Protein AF-A0A7M3ME64-F1 (afdb_monomer_lite)

Sequence (737 aa):
MGRFMVVPVDEPVSRAQQIAAIWTLPWLSWAAPLAVSCSILLATIGGALLSLQPRVRTDIWCRAIAAGMFALSLGLVYGVLVPPFHAPDEPDHFLSFARLAEMPELESDARILARKGHFERIHFHQWERFLPRHMEQPYPDAWTEVDESGIIQVADSAMETRSTLTTGIWKACAFLFKGAGAAKTLLGLRLVNTAFWALACIIGVLLIEKAAPKNRVFPAFLFLVPSLPFFAMHLSNFAQYTHVLTMLSCFTLGLYLRGKRLQCGGLLLGLFSAAVVLAASSGIVMLGCIGCIALGRLVVVMGNGAARFREAATFWLGMVLGWAPILLFIDGPQFERLEASLRTVLAVADPSAANVFNAPFIITVFLASGLIGVTAEMLLSRTGDALRALVRRLITWVNWIAALAVGVLLVYAPYTQYVNVPSEMRQVGVEKYINIAIYNLFSSLTFREPDLMLSTTFWSGFGWHDVFFDPLVVQIMAGIAGCGLFLALMSAGADYRRSARLLAALFGALVSGILMVFVVASGAGGGQPNVHGRYLLGTYLVVLSLAFAGFAPAVWRFAKAENQREALDLDWRGQRTGVELLMTWGAITAGGMTMYMAGWPWIFPTLPVPLAWLYFLFAIVTPFFCVAMIRSSLQGITLNAREYLKRSPRPGYYLAIGLVVFSTLAFTELTVNLPKAVIYNFDFYTLLPTIMALLFMLWYYKPTLKKAASWVTTTTYIAGSAVHLGSLAFLLKRYFG

Organism: NCBI:txid54767

pLDDT: mean 76.34, std 21.23, range [30.89, 98.38]

Structure (mmCIF, N/CA/C/O backbone):
data_AF-A0A7M3ME64-F1
#
_entry.id   AF-A0A7M3ME64-F1
#
loop_
_atom_site.group_PDB
_atom_site.id
_atom_site.type_symbol
_atom_site.label_atom_id
_atom_site.label_alt_id
_atom_site.label_comp_id
_atom_site.label_asym_id
_atom_site.label_entity_id
_atom_site.label_seq_id
_atom_site.pdbx_PDB_ins_code
_atom_site.Cartn_x
_atom_site.Cartn_y
_atom_site.Cartn_z
_atom_site.occupancy
_atom_site.B_iso_or_equiv
_atom_site.auth_seq_id
_atom_site.auth_comp_id
_atom_site.auth_asym_id
_atom_site.auth_atom_id
_atom_site.pdbx_PDB_model_num
ATOM 1 N N . MET A 1 1 ? -1.770 -26.751 -26.915 1.00 31.09 1 MET A N 1
ATOM 2 C CA . MET A 1 1 ? -0.624 -27.541 -26.409 1.00 31.09 1 MET A CA 1
ATOM 3 C C . MET A 1 1 ? 0.617 -27.148 -27.200 1.00 31.09 1 MET A C 1
ATOM 5 O O . MET A 1 1 ? 0.786 -27.619 -28.317 1.00 31.09 1 MET A O 1
ATOM 9 N N . GLY A 1 2 ? 1.428 -26.222 -26.683 1.00 35.12 2 GLY A N 1
ATOM 10 C CA . GLY A 1 2 ? 2.693 -25.843 -27.320 1.00 35.12 2 GLY A CA 1
ATOM 11 C C . GLY A 1 2 ? 3.749 -26.917 -27.066 1.00 35.12 2 GLY A C 1
ATOM 12 O O . GLY A 1 2 ? 3.932 -27.338 -25.926 1.00 35.12 2 GLY A O 1
ATOM 13 N N . ARG A 1 3 ? 4.420 -27.396 -28.119 1.00 30.89 3 ARG A N 1
ATOM 14 C CA . ARG A 1 3 ? 5.595 -28.265 -27.978 1.00 30.89 3 ARG A CA 1
ATOM 15 C C . ARG A 1 3 ? 6.703 -27.451 -27.310 1.00 30.89 3 ARG A C 1
ATOM 17 O O . ARG A 1 3 ? 7.183 -26.486 -27.896 1.00 30.89 3 ARG A O 1
ATOM 24 N N . PHE A 1 4 ? 7.113 -27.838 -26.104 1.00 36.25 4 PHE A N 1
ATOM 25 C CA . PHE A 1 4 ? 8.321 -27.305 -25.482 1.00 36.25 4 PHE A CA 1
ATOM 26 C C . PHE A 1 4 ? 9.524 -27.768 -26.310 1.00 36.25 4 PHE A C 1
ATOM 28 O O . PHE A 1 4 ? 9.951 -28.917 -26.204 1.00 36.25 4 PHE A O 1
ATOM 35 N N . MET A 1 5 ? 10.058 -26.900 -27.172 1.00 37.25 5 MET A N 1
ATOM 36 C CA . MET A 1 5 ? 11.390 -27.123 -27.726 1.00 37.25 5 MET A CA 1
ATOM 37 C C . MET A 1 5 ? 12.395 -26.927 -26.595 1.00 37.25 5 MET A C 1
ATOM 39 O O . MET A 1 5 ? 12.650 -25.805 -26.163 1.00 37.25 5 MET A O 1
ATOM 43 N N . VAL A 1 6 ? 12.959 -28.029 -26.103 1.00 42.94 6 VAL A N 1
ATOM 44 C CA . VAL A 1 6 ? 14.153 -27.987 -25.258 1.00 42.94 6 VAL A CA 1
ATOM 45 C C . VAL A 1 6 ? 15.320 -27.657 -26.181 1.00 42.94 6 VAL A C 1
ATOM 47 O O . VAL A 1 6 ? 15.917 -28.540 -26.788 1.00 42.94 6 VAL A O 1
ATOM 50 N N . VAL A 1 7 ? 15.590 -26.365 -26.351 1.00 51.03 7 VAL A N 1
ATOM 51 C CA . VAL A 1 7 ? 16.768 -25.900 -27.085 1.00 51.03 7 VAL A CA 1
ATOM 52 C C . VAL A 1 7 ? 18.008 -26.214 -26.227 1.00 51.03 7 VAL A C 1
ATOM 54 O O . VAL A 1 7 ? 17.963 -25.975 -25.014 1.00 51.03 7 VAL A O 1
ATOM 57 N N . PRO A 1 8 ? 19.088 -26.783 -26.797 1.00 49.06 8 PRO A N 1
ATOM 58 C CA . PRO A 1 8 ? 20.350 -26.978 -26.086 1.00 49.06 8 PRO A CA 1
ATOM 59 C C . PRO A 1 8 ? 20.846 -25.651 -25.500 1.00 49.06 8 PRO A C 1
ATOM 61 O O . PRO A 1 8 ? 20.714 -24.606 -26.132 1.00 49.06 8 PRO A O 1
ATOM 64 N N . VAL A 1 9 ? 21.374 -25.684 -24.277 1.00 54.97 9 VAL A N 1
ATOM 65 C CA . VAL A 1 9 ? 21.955 -24.496 -23.641 1.00 54.97 9 VAL A CA 1
ATOM 66 C C . VAL A 1 9 ? 23.392 -24.375 -24.145 1.00 54.97 9 VAL A C 1
ATOM 68 O O . VAL A 1 9 ? 24.252 -25.128 -23.692 1.00 54.97 9 VAL A O 1
ATOM 71 N N . ASP A 1 10 ? 23.630 -23.475 -25.100 1.00 59.34 10 ASP A N 1
ATOM 72 C CA . ASP A 1 10 ? 24.975 -22.982 -25.415 1.00 59.34 10 ASP A CA 1
ATOM 73 C C . ASP A 1 10 ? 25.557 -22.329 -24.152 1.00 59.34 10 ASP A C 1
ATOM 75 O O . ASP A 1 10 ? 24.843 -21.555 -23.522 1.00 59.34 10 ASP A O 1
ATOM 79 N N . GLU A 1 11 ? 26.791 -22.708 -23.790 1.00 59.72 11 GLU A N 1
ATOM 80 C CA . GLU A 1 11 ? 27.619 -22.320 -22.625 1.00 59.72 11 GLU A CA 1
ATOM 81 C C . GLU A 1 11 ? 26.908 -22.000 -21.280 1.00 59.72 11 GLU A C 1
ATOM 83 O O . GLU A 1 11 ? 25.982 -21.196 -21.197 1.00 59.72 11 GLU A O 1
ATOM 88 N N . PRO A 1 12 ? 27.355 -22.569 -20.140 1.00 70.00 12 PRO A N 1
ATOM 89 C CA . PRO A 1 12 ? 26.732 -22.299 -18.845 1.00 70.00 12 PRO A CA 1
ATOM 90 C C . PRO A 1 12 ? 26.978 -20.848 -18.384 1.00 70.00 12 PRO A C 1
ATOM 92 O O . PRO A 1 12 ? 27.935 -20.562 -17.673 1.00 70.00 12 PRO A O 1
ATOM 95 N N . VAL A 1 13 ? 26.082 -19.929 -18.752 1.00 78.06 13 VAL A N 1
ATOM 96 C CA . VAL A 1 13 ? 26.079 -18.538 -18.277 1.00 78.06 13 VAL A CA 1
ATOM 97 C C . VAL A 1 13 ? 25.350 -18.439 -16.943 1.00 78.06 13 VAL A C 1
ATOM 99 O O . VAL A 1 13 ? 24.174 -18.808 -16.847 1.00 78.06 13 VAL A O 1
ATOM 102 N N . SER A 1 14 ? 26.006 -17.881 -15.928 1.00 81.25 14 SER A N 1
ATOM 103 C CA . SER A 1 14 ? 25.420 -17.724 -14.595 1.00 81.25 14 SER A CA 1
ATOM 104 C C . SER A 1 14 ? 24.236 -16.749 -14.597 1.00 81.25 14 SER A C 1
ATOM 106 O O . SER A 1 14 ? 24.154 -15.820 -15.408 1.00 81.25 14 SER A O 1
ATOM 108 N N . ARG A 1 15 ? 23.291 -16.905 -13.664 1.00 79.56 15 ARG A N 1
ATOM 109 C CA . ARG A 1 15 ? 22.156 -15.967 -13.571 1.00 79.56 15 ARG A CA 1
ATOM 110 C C . ARG A 1 15 ? 22.602 -14.553 -13.228 1.00 79.56 15 ARG A C 1
ATOM 112 O O . ARG A 1 15 ? 22.004 -13.600 -13.713 1.00 79.56 15 ARG A O 1
ATOM 119 N N . ALA A 1 16 ? 23.666 -14.397 -12.443 1.00 81.38 16 ALA A N 1
ATOM 120 C CA . ALA A 1 16 ? 24.226 -13.082 -12.155 1.00 81.38 16 ALA A CA 1
ATOM 121 C C . ALA A 1 16 ? 24.757 -12.386 -13.423 1.00 81.38 16 ALA A C 1
ATOM 123 O O . ALA A 1 16 ? 24.571 -11.179 -13.577 1.00 81.38 16 ALA A O 1
ATOM 124 N N . GLN A 1 17 ? 25.342 -13.134 -14.366 1.00 86.50 17 GLN A N 1
ATOM 125 C CA . GLN A 1 17 ? 25.714 -12.607 -15.685 1.00 86.50 17 GLN A CA 1
ATOM 126 C C . GLN A 1 17 ? 24.480 -12.228 -16.515 1.00 86.50 17 GLN A C 1
ATOM 128 O O . GLN A 1 17 ? 24.479 -11.168 -17.136 1.00 86.50 17 GLN A O 1
ATOM 133 N N . GLN A 1 18 ? 23.404 -13.022 -16.470 1.00 86.56 18 GLN A N 1
ATOM 134 C CA . GLN A 1 18 ? 22.140 -12.679 -17.138 1.00 86.56 18 GLN A CA 1
ATOM 135 C C . GLN A 1 18 ? 21.505 -11.408 -16.547 1.00 86.56 18 GLN A C 1
ATOM 137 O O . GLN A 1 18 ? 21.094 -10.532 -17.301 1.00 86.56 18 GLN A O 1
ATOM 142 N N . ILE A 1 19 ? 21.487 -11.254 -15.216 1.00 86.94 19 ILE A N 1
ATOM 143 C CA . ILE A 1 19 ? 21.040 -10.023 -14.535 1.00 86.94 19 ILE A CA 1
ATOM 144 C C . ILE A 1 19 ? 21.887 -8.833 -14.993 1.00 86.94 19 ILE A C 1
ATOM 146 O O . ILE A 1 19 ? 21.344 -7.795 -15.366 1.00 86.94 19 ILE A O 1
ATOM 150 N N . ALA A 1 20 ? 23.213 -8.981 -14.990 1.00 90.31 20 ALA A N 1
ATOM 151 C CA . ALA A 1 20 ? 24.132 -7.933 -15.417 1.00 90.31 20 ALA A CA 1
ATOM 152 C C . ALA A 1 20 ? 23.912 -7.520 -16.877 1.00 90.31 20 ALA A C 1
ATOM 154 O O . ALA A 1 20 ? 23.955 -6.328 -17.178 1.00 90.31 20 ALA A O 1
ATOM 155 N N . ALA A 1 21 ? 23.638 -8.482 -17.760 1.00 91.69 21 ALA A N 1
ATOM 156 C CA . ALA A 1 21 ? 23.342 -8.232 -19.164 1.00 91.69 21 ALA A CA 1
ATOM 157 C C . ALA A 1 21 ? 21.992 -7.532 -19.363 1.00 91.69 21 ALA A C 1
ATOM 159 O O . ALA A 1 21 ? 21.953 -6.511 -20.044 1.00 91.69 21 ALA A O 1
ATOM 160 N N . ILE A 1 22 ? 20.923 -7.999 -18.704 1.00 91.94 22 ILE A N 1
ATOM 161 C CA . ILE A 1 22 ? 19.591 -7.365 -18.740 1.00 91.94 22 ILE A CA 1
ATOM 162 C C . ILE A 1 22 ? 19.668 -5.904 -18.290 1.00 91.94 22 ILE A C 1
ATOM 164 O O . ILE A 1 22 ? 19.068 -5.021 -18.896 1.00 91.94 22 ILE A O 1
ATOM 168 N N . TRP A 1 23 ? 20.424 -5.637 -17.226 1.00 94.50 23 TRP A N 1
ATOM 169 C CA . TRP A 1 23 ? 20.646 -4.281 -16.738 1.00 94.50 23 TRP A CA 1
ATOM 170 C C . TRP A 1 23 ? 21.680 -3.507 -17.549 1.00 94.50 23 TRP A C 1
ATOM 172 O O . TRP A 1 23 ? 21.792 -2.304 -17.363 1.00 94.50 23 TRP A O 1
ATOM 182 N N . THR A 1 24 ? 22.457 -4.144 -18.425 1.00 94.75 24 THR A N 1
ATOM 183 C CA . THR A 1 24 ? 23.609 -3.543 -19.125 1.00 94.75 24 THR A CA 1
ATOM 184 C C . THR A 1 24 ? 24.674 -2.976 -18.171 1.00 94.75 24 THR A C 1
ATOM 186 O O . THR A 1 24 ? 25.404 -2.036 -18.483 1.00 94.75 24 THR A O 1
ATOM 189 N N . LEU A 1 25 ? 24.775 -3.564 -16.977 1.00 95.94 25 LEU A N 1
ATOM 190 C CA . LEU A 1 25 ? 25.681 -3.163 -15.904 1.00 95.94 25 LEU A CA 1
ATOM 191 C C . LEU A 1 25 ? 26.596 -4.344 -15.561 1.00 95.94 25 LEU A C 1
ATOM 193 O O . LEU A 1 25 ? 26.249 -5.139 -14.688 1.00 95.94 25 LEU A O 1
ATOM 197 N N . PRO A 1 26 ? 27.788 -4.459 -16.181 1.00 93.06 26 PRO A N 1
ATOM 198 C CA . PRO A 1 26 ? 28.675 -5.609 -15.984 1.00 93.06 26 PRO A CA 1
ATOM 199 C C . PRO A 1 26 ? 29.023 -5.877 -14.515 1.00 93.06 26 PRO A C 1
ATOM 201 O O . PRO A 1 26 ? 29.160 -7.025 -14.099 1.00 93.06 26 PRO A O 1
ATOM 204 N N . TRP A 1 27 ? 29.104 -4.823 -13.699 1.00 90.25 27 TRP A N 1
ATOM 205 C CA . TRP A 1 27 ? 29.398 -4.922 -12.269 1.00 90.25 27 TRP A CA 1
ATOM 206 C C . TRP A 1 27 ? 28.282 -5.593 -11.446 1.00 90.25 27 TRP A C 1
ATOM 208 O O . TRP A 1 27 ? 28.542 -6.089 -10.352 1.00 90.25 27 TRP A O 1
ATOM 218 N N . LEU A 1 28 ? 27.051 -5.692 -11.963 1.00 88.00 28 LEU A N 1
ATOM 219 C CA . LEU A 1 28 ? 25.990 -6.458 -11.301 1.00 88.00 28 LEU A CA 1
ATOM 220 C C . LEU A 1 28 ? 26.263 -7.965 -11.284 1.00 88.00 28 LEU A C 1
ATOM 222 O O . LEU A 1 28 ? 25.690 -8.655 -10.446 1.00 88.00 28 LEU A O 1
ATOM 226 N N . SER A 1 29 ? 27.176 -8.473 -12.117 1.00 84.94 29 SER A N 1
ATOM 227 C CA . SER A 1 29 ? 27.565 -9.891 -12.097 1.00 84.94 29 SER A CA 1
ATOM 228 C C . SER A 1 29 ? 28.148 -10.321 -10.746 1.00 84.94 29 SER A C 1
ATOM 230 O O . SER A 1 29 ? 27.969 -11.462 -10.332 1.00 84.94 29 SER A O 1
ATOM 232 N N . TRP A 1 30 ? 28.775 -9.395 -10.014 1.00 80.25 30 TRP A N 1
ATOM 233 C CA . TRP A 1 30 ? 29.235 -9.610 -8.641 1.00 80.25 30 TRP A CA 1
ATOM 234 C C . TRP A 1 30 ? 28.373 -8.872 -7.608 1.00 80.25 30 TRP A C 1
ATOM 236 O O . TRP A 1 30 ? 28.198 -9.358 -6.488 1.00 80.25 30 TRP A O 1
ATOM 246 N N . ALA A 1 31 ? 27.785 -7.724 -7.962 1.00 76.94 31 ALA A N 1
ATOM 247 C CA . ALA A 1 31 ? 26.999 -6.942 -7.013 1.00 76.94 31 ALA A CA 1
ATOM 248 C C . ALA A 1 31 ? 25.576 -7.470 -6.787 1.00 76.94 31 ALA A C 1
ATOM 250 O O . ALA A 1 31 ? 25.034 -7.238 -5.711 1.00 76.94 31 ALA A O 1
ATOM 251 N N . ALA A 1 32 ? 24.961 -8.198 -7.726 1.00 75.75 32 ALA A N 1
ATOM 252 C CA . ALA A 1 32 ? 23.648 -8.807 -7.498 1.00 75.75 32 ALA A CA 1
ATOM 253 C C . ALA A 1 32 ? 23.699 -9.914 -6.422 1.00 75.75 32 ALA A C 1
ATOM 255 O O . ALA A 1 32 ? 22.904 -9.846 -5.480 1.00 75.75 32 ALA A O 1
ATOM 256 N N . PRO A 1 33 ? 24.668 -10.857 -6.444 1.00 74.12 33 PRO A N 1
ATOM 257 C CA . PRO A 1 33 ? 24.892 -11.769 -5.319 1.00 74.12 33 PRO A CA 1
ATOM 258 C C . PRO A 1 33 ? 25.176 -11.043 -3.993 1.00 74.12 33 PRO A C 1
ATOM 260 O O . PRO A 1 33 ? 24.667 -11.442 -2.940 1.00 74.12 33 PRO A O 1
ATOM 263 N N . LEU A 1 34 ? 25.944 -9.946 -4.029 1.00 73.75 34 LEU A N 1
ATOM 264 C CA . LEU A 1 34 ? 26.194 -9.112 -2.850 1.00 73.75 34 LEU A CA 1
ATOM 265 C C . LEU A 1 34 ? 24.907 -8.450 -2.337 1.00 73.75 34 LEU A C 1
ATOM 267 O O . LEU A 1 34 ? 24.670 -8.451 -1.136 1.00 73.75 34 LEU A O 1
ATOM 271 N N . ALA A 1 35 ? 24.049 -7.933 -3.217 1.00 75.69 35 ALA A N 1
ATOM 272 C CA . ALA A 1 35 ? 22.774 -7.322 -2.850 1.00 75.69 35 ALA A CA 1
ATOM 273 C C . ALA A 1 35 ? 21.826 -8.336 -2.196 1.00 75.69 35 ALA A C 1
ATOM 275 O O . ALA A 1 35 ? 21.204 -8.021 -1.179 1.00 75.69 35 ALA A O 1
ATOM 276 N N . VAL A 1 36 ? 21.766 -9.569 -2.710 1.00 74.50 36 VAL A N 1
ATOM 277 C CA . VAL A 1 36 ? 21.029 -10.677 -2.077 1.00 74.50 36 VAL A CA 1
ATOM 278 C C . VAL A 1 36 ? 21.608 -10.979 -0.691 1.00 74.50 36 VAL A C 1
ATOM 280 O O . VAL A 1 36 ? 20.864 -11.037 0.287 1.00 74.50 36 VAL A O 1
ATOM 283 N N . SER A 1 37 ? 22.936 -11.061 -0.571 1.00 70.94 37 SER A N 1
ATOM 284 C CA . SER A 1 37 ? 23.627 -11.303 0.706 1.00 70.94 37 SER A CA 1
ATOM 285 C C . SER A 1 37 ? 23.369 -10.192 1.733 1.00 70.94 37 SER A C 1
ATOM 287 O O . SER A 1 37 ? 23.035 -10.469 2.886 1.00 70.94 37 SER A O 1
ATOM 289 N N . CYS A 1 38 ? 23.447 -8.928 1.313 1.00 75.62 38 CYS A N 1
ATOM 290 C CA . CYS A 1 38 ? 23.098 -7.764 2.125 1.00 75.62 38 CYS A CA 1
ATOM 291 C C . CYS A 1 38 ? 21.632 -7.811 2.556 1.00 75.62 38 CYS A C 1
ATOM 293 O O . CYS A 1 38 ? 21.323 -7.525 3.708 1.00 75.62 38 CYS A O 1
ATOM 295 N N . SER A 1 39 ? 20.726 -8.216 1.669 1.00 75.12 39 SER A N 1
ATOM 296 C CA . SER A 1 39 ? 19.301 -8.331 1.985 1.00 75.12 39 SER A CA 1
ATOM 297 C C . SER A 1 39 ? 19.042 -9.390 3.055 1.00 75.12 39 SER A C 1
ATOM 299 O O . SER A 1 39 ? 18.319 -9.125 4.018 1.00 75.12 39 SER A O 1
ATOM 301 N N . ILE A 1 40 ? 19.691 -10.550 2.961 1.00 71.38 40 ILE A N 1
ATOM 302 C CA . ILE A 1 40 ? 19.625 -11.600 3.987 1.00 71.38 40 ILE A CA 1
ATOM 303 C C . ILE A 1 40 ? 20.204 -11.098 5.314 1.00 71.38 40 ILE A C 1
ATOM 305 O O . ILE A 1 40 ? 19.600 -11.302 6.372 1.00 71.38 40 ILE A O 1
ATOM 309 N N . LEU A 1 41 ? 21.346 -10.404 5.277 1.00 71.88 41 LEU A N 1
ATOM 310 C CA . LEU A 1 41 ? 21.962 -9.812 6.465 1.00 71.88 41 LEU A CA 1
ATOM 311 C C . LEU A 1 41 ? 21.020 -8.800 7.131 1.00 71.88 41 LEU A C 1
ATOM 313 O O . LEU A 1 41 ? 20.822 -8.864 8.341 1.00 71.88 41 LEU A O 1
ATOM 317 N N . LEU A 1 42 ? 20.389 -7.915 6.360 1.00 78.06 42 LEU A N 1
ATOM 318 C CA . LEU A 1 42 ? 19.421 -6.936 6.857 1.00 78.06 42 LEU A CA 1
ATOM 319 C C . LEU A 1 42 ? 18.195 -7.615 7.479 1.00 78.06 42 LEU A C 1
ATOM 321 O O . LEU A 1 42 ? 17.812 -7.270 8.597 1.00 78.06 42 LEU A O 1
ATOM 325 N N . ALA A 1 43 ? 17.620 -8.624 6.818 1.00 73.81 43 ALA A N 1
ATOM 326 C CA . ALA A 1 43 ? 16.520 -9.411 7.379 1.00 73.81 43 ALA A CA 1
ATOM 327 C C . ALA A 1 43 ? 16.933 -10.103 8.687 1.00 73.81 43 ALA A C 1
ATOM 329 O O . ALA A 1 43 ? 16.175 -10.109 9.656 1.00 73.81 43 ALA A O 1
ATOM 330 N N . THR A 1 44 ? 18.162 -10.619 8.754 1.00 72.12 44 THR A N 1
ATOM 331 C CA . THR A 1 44 ? 18.719 -11.246 9.959 1.00 72.12 44 THR A CA 1
ATOM 332 C C . THR A 1 44 ? 18.908 -10.223 11.079 1.00 72.12 44 THR A C 1
ATOM 334 O O . THR A 1 44 ? 18.500 -10.478 12.209 1.00 72.12 44 THR A O 1
ATOM 337 N N . ILE A 1 45 ? 19.455 -9.039 10.780 1.00 73.69 45 ILE A N 1
ATOM 338 C CA . ILE A 1 45 ? 19.611 -7.931 11.734 1.00 73.69 45 ILE A CA 1
ATOM 339 C C . ILE A 1 45 ? 18.247 -7.486 12.267 1.00 73.69 45 ILE A C 1
ATOM 341 O O . ILE A 1 45 ? 18.081 -7.395 13.483 1.00 73.69 45 ILE A O 1
ATOM 345 N N . GLY A 1 46 ? 17.249 -7.283 11.402 1.00 75.19 46 GLY A N 1
ATOM 346 C CA . GLY A 1 46 ? 15.869 -7.023 11.828 1.00 75.19 46 GLY A CA 1
ATOM 347 C C . GLY A 1 46 ? 15.323 -8.148 12.716 1.00 75.19 46 GLY A C 1
ATOM 348 O O . GLY A 1 46 ? 14.751 -7.887 13.776 1.00 75.19 46 GLY A O 1
ATOM 349 N N . GLY A 1 47 ? 15.621 -9.390 12.328 1.00 70.06 47 GLY A N 1
ATOM 350 C CA . GLY A 1 47 ? 15.431 -10.644 13.058 1.00 70.06 47 GLY A CA 1
ATOM 351 C C . GLY A 1 47 ? 15.968 -10.660 14.489 1.00 70.06 47 GLY A C 1
ATOM 352 O O . GLY A 1 47 ? 15.353 -11.195 15.410 1.00 70.06 47 GLY A O 1
ATOM 353 N N . ALA A 1 48 ? 17.134 -10.076 14.718 1.00 68.19 48 ALA A N 1
ATOM 354 C CA . ALA A 1 48 ? 17.678 -9.995 16.064 1.00 68.19 48 ALA A CA 1
ATOM 355 C C . ALA A 1 48 ? 17.192 -8.783 16.825 1.00 68.19 48 ALA A C 1
ATOM 357 O O . ALA A 1 48 ? 16.959 -8.885 18.026 1.00 68.19 48 ALA A O 1
ATOM 358 N N . LEU A 1 49 ? 16.978 -7.661 16.143 1.00 72.44 49 LEU A N 1
ATOM 359 C CA . LEU A 1 49 ? 16.492 -6.444 16.771 1.00 72.44 49 LEU A CA 1
ATOM 360 C C . LEU A 1 49 ? 15.119 -6.640 17.437 1.00 72.44 49 LEU A C 1
ATOM 362 O O . LEU A 1 49 ? 14.983 -6.187 18.572 1.00 72.44 49 LEU A O 1
ATOM 366 N N . LEU A 1 50 ? 14.133 -7.353 16.850 1.00 70.50 50 LEU A N 1
ATOM 367 C CA . LEU A 1 50 ? 12.877 -7.631 17.602 1.00 70.50 50 LEU A CA 1
ATOM 368 C C . LEU A 1 50 ? 13.047 -8.677 18.714 1.00 70.50 50 LEU A C 1
ATOM 370 O O . LEU A 1 50 ? 12.119 -8.898 19.492 1.00 70.50 50 LEU A O 1
ATOM 374 N N . SER A 1 51 ? 14.206 -9.326 18.793 1.00 65.00 51 SER A N 1
ATOM 375 C CA . SER A 1 51 ? 14.502 -10.382 19.763 1.00 65.00 51 SER A CA 1
ATOM 376 C C . SER A 1 51 ? 15.364 -9.909 20.932 1.00 65.00 51 SER A C 1
ATOM 378 O O . SER A 1 51 ? 15.435 -10.582 21.964 1.00 65.00 51 SER A O 1
ATOM 380 N N . LEU A 1 52 ? 15.995 -8.735 20.807 1.00 65.31 52 LEU A N 1
ATOM 381 C CA . LEU A 1 52 ? 16.664 -8.060 21.915 1.00 65.31 52 LEU A CA 1
ATOM 382 C C . LEU A 1 52 ? 15.640 -7.734 23.017 1.00 65.31 52 LEU A C 1
ATOM 384 O O . LEU A 1 52 ? 14.543 -7.244 22.759 1.00 65.31 52 LEU A O 1
ATOM 388 N N . GLN A 1 53 ? 15.988 -8.040 24.273 1.00 52.62 53 GLN A N 1
ATOM 389 C CA . GLN A 1 53 ? 15.053 -7.937 25.398 1.00 52.62 53 GLN A CA 1
ATOM 390 C C . GLN A 1 53 ? 14.514 -6.513 25.636 1.00 52.62 53 GLN A C 1
ATOM 392 O O . GLN A 1 53 ? 15.240 -5.529 25.476 1.00 52.62 53 GLN A O 1
ATOM 397 N N . PRO A 1 54 ? 13.279 -6.392 26.162 1.00 51.44 54 PRO A N 1
ATOM 398 C CA . PRO A 1 54 ? 12.625 -5.123 26.399 1.00 51.44 54 PRO A CA 1
ATOM 399 C C . PRO A 1 54 ? 13.174 -4.467 27.669 1.00 51.44 54 PRO A C 1
ATOM 401 O O . PRO A 1 54 ? 12.596 -4.579 28.749 1.00 51.44 54 PRO A O 1
ATOM 404 N N . ARG A 1 55 ? 14.261 -3.705 27.543 1.00 50.38 55 ARG A N 1
ATOM 405 C CA . ARG A 1 55 ? 14.484 -2.566 28.442 1.00 50.38 55 ARG A CA 1
ATOM 406 C C . ARG A 1 55 ? 13.685 -1.384 27.883 1.00 50.38 55 ARG A C 1
ATOM 408 O O . ARG A 1 55 ? 13.763 -1.057 26.705 1.00 50.38 55 ARG A O 1
ATOM 415 N N . VAL A 1 56 ? 12.848 -0.789 28.732 1.00 54.88 56 VAL A N 1
ATOM 416 C CA . VAL A 1 56 ? 11.588 -0.077 28.408 1.00 54.88 56 VAL A CA 1
ATOM 417 C C . VAL A 1 56 ? 11.670 1.045 27.347 1.00 54.88 56 VAL A C 1
ATOM 419 O O . VAL A 1 56 ? 10.636 1.406 26.790 1.00 54.88 56 VAL A O 1
ATOM 422 N N . ARG A 1 57 ? 12.854 1.586 27.022 1.00 51.66 57 ARG A N 1
ATOM 423 C CA . ARG A 1 57 ? 13.022 2.660 26.018 1.00 51.66 57 ARG A CA 1
ATOM 424 C C . ARG A 1 57 ? 13.794 2.278 24.751 1.00 51.66 57 ARG A C 1
ATOM 426 O O . ARG A 1 57 ? 13.475 2.825 23.701 1.00 51.66 57 ARG A O 1
ATOM 433 N N . THR A 1 58 ? 14.756 1.359 24.811 1.00 57.44 58 THR A N 1
ATOM 434 C CA . THR A 1 58 ? 15.496 0.896 23.616 1.00 57.44 58 THR A CA 1
ATOM 435 C C . THR A 1 58 ? 14.627 0.023 22.704 1.00 57.44 58 THR A C 1
ATOM 437 O O . THR A 1 58 ? 14.842 -0.034 21.501 1.00 57.44 58 THR A O 1
ATOM 440 N N . ASP A 1 59 ? 13.571 -0.559 23.269 1.00 74.31 59 ASP A N 1
ATOM 441 C CA . ASP A 1 59 ? 12.621 -1.469 22.625 1.00 74.31 59 ASP A CA 1
ATOM 442 C C . ASP A 1 59 ? 11.870 -0.879 21.406 1.00 74.31 59 ASP A C 1
ATOM 444 O O . ASP A 1 59 ? 11.677 -1.557 20.397 1.00 74.31 59 ASP A O 1
ATOM 448 N N . ILE A 1 60 ? 11.476 0.402 21.457 1.00 85.50 60 ILE A N 1
ATOM 449 C CA . ILE A 1 60 ? 10.727 1.046 20.357 1.00 85.50 60 ILE A CA 1
ATOM 450 C C . ILE A 1 60 ? 11.607 1.194 19.114 1.00 85.50 60 ILE A C 1
ATOM 452 O O . ILE A 1 60 ? 11.185 0.863 18.008 1.00 85.50 60 ILE A O 1
ATOM 456 N N . TRP A 1 61 ? 12.835 1.680 19.302 1.00 88.62 61 TRP A N 1
ATOM 457 C CA . TRP A 1 61 ? 13.774 1.877 18.203 1.00 88.62 61 TRP A CA 1
ATOM 458 C C . TRP A 1 61 ? 14.234 0.549 17.615 1.00 88.62 61 TRP A C 1
ATOM 460 O O . TRP A 1 61 ? 14.316 0.447 16.399 1.00 88.62 61 TRP A O 1
ATOM 470 N N . CYS A 1 62 ? 14.431 -0.490 18.434 1.00 84.25 62 CYS A N 1
ATOM 471 C CA . CYS A 1 62 ? 14.709 -1.833 17.929 1.00 84.25 62 CYS A CA 1
ATOM 472 C C . CYS A 1 62 ? 13.599 -2.327 16.987 1.00 84.25 62 CYS A C 1
ATOM 474 O O . CYS A 1 62 ? 13.904 -2.768 15.882 1.00 84.25 62 CYS A O 1
ATOM 476 N N . ARG A 1 63 ? 12.317 -2.181 17.361 1.00 84.56 63 ARG A N 1
ATOM 477 C CA . ARG A 1 63 ? 11.193 -2.545 16.476 1.00 84.56 63 ARG A CA 1
ATOM 478 C C . ARG A 1 63 ? 11.114 -1.700 15.216 1.00 84.56 63 ARG A C 1
ATOM 480 O O . ARG A 1 63 ? 10.858 -2.235 14.140 1.00 84.56 63 ARG A O 1
ATOM 487 N N . ALA A 1 64 ? 11.307 -0.393 15.354 1.00 92.44 64 ALA A N 1
ATOM 488 C CA . ALA A 1 64 ? 11.222 0.521 14.227 1.00 92.44 64 ALA A CA 1
ATOM 489 C C . ALA A 1 64 ? 12.341 0.245 13.218 1.00 92.44 64 ALA A C 1
ATOM 491 O O . ALA A 1 64 ? 12.058 0.023 12.044 1.00 92.44 64 ALA A O 1
ATOM 492 N N . ILE A 1 65 ? 13.589 0.155 13.688 1.00 91.12 65 ILE A N 1
ATOM 493 C CA . ILE A 1 65 ? 14.749 -0.174 12.854 1.00 91.12 65 ILE A CA 1
ATOM 494 C C . ILE A 1 65 ? 14.563 -1.551 12.224 1.00 91.12 65 ILE A C 1
ATOM 496 O O . ILE A 1 65 ? 14.764 -1.675 11.026 1.00 91.12 65 ILE A O 1
ATOM 500 N N . ALA A 1 66 ? 14.106 -2.561 12.968 1.00 83.25 66 ALA A N 1
ATOM 501 C CA . ALA A 1 66 ? 13.835 -3.880 12.403 1.00 83.25 66 ALA A CA 1
ATOM 502 C C . ALA A 1 66 ? 12.827 -3.840 11.243 1.00 83.25 66 ALA A C 1
ATOM 504 O O . ALA A 1 66 ? 13.078 -4.459 10.214 1.00 83.25 66 ALA A O 1
ATOM 505 N N . ALA A 1 67 ? 11.731 -3.082 11.365 1.00 88.25 67 ALA A N 1
ATOM 506 C CA . ALA A 1 67 ? 10.788 -2.892 10.261 1.00 88.25 67 ALA A CA 1
ATOM 507 C C . ALA A 1 67 ? 11.453 -2.224 9.046 1.00 88.25 67 ALA A C 1
ATOM 509 O O . ALA A 1 67 ? 11.237 -2.658 7.918 1.00 88.25 67 ALA A O 1
ATOM 510 N N . GLY A 1 68 ? 12.306 -1.222 9.278 1.00 94.50 68 GLY A N 1
ATOM 511 C CA . GLY A 1 68 ? 13.125 -0.617 8.228 1.00 94.50 68 GLY A CA 1
ATOM 512 C C . GLY A 1 68 ? 14.080 -1.613 7.567 1.00 94.50 68 GLY A C 1
ATOM 513 O O . GLY A 1 68 ? 14.191 -1.626 6.349 1.00 94.50 68 GLY A O 1
ATOM 514 N N . MET A 1 69 ? 14.718 -2.490 8.344 1.00 85.44 69 MET A N 1
ATOM 515 C CA . MET A 1 69 ? 15.641 -3.506 7.827 1.00 85.44 69 MET A CA 1
ATOM 516 C C . MET A 1 69 ? 14.922 -4.566 6.987 1.00 85.44 69 MET A C 1
ATOM 518 O O . MET A 1 69 ? 15.437 -4.950 5.941 1.00 85.44 69 MET A O 1
ATOM 522 N N . PHE A 1 70 ? 13.721 -5.002 7.383 1.00 81.62 70 PHE A N 1
ATOM 523 C CA . PHE A 1 70 ? 12.906 -5.911 6.566 1.00 81.62 70 PHE A CA 1
ATOM 524 C C . PHE A 1 70 ? 12.435 -5.255 5.265 1.00 81.62 70 PHE A C 1
ATOM 526 O O . PHE A 1 70 ? 12.509 -5.876 4.207 1.00 81.62 70 PHE A O 1
ATOM 533 N N . ALA A 1 71 ? 12.000 -3.994 5.326 1.00 91.88 71 ALA A N 1
ATOM 534 C CA . ALA A 1 71 ? 11.611 -3.235 4.141 1.00 91.88 71 ALA A CA 1
ATOM 535 C C . ALA A 1 71 ? 12.795 -3.023 3.184 1.00 91.88 71 ALA A C 1
ATOM 537 O O . ALA A 1 71 ? 12.669 -3.276 1.989 1.00 91.88 71 ALA A O 1
ATOM 538 N N . LEU A 1 72 ? 13.960 -2.627 3.708 1.00 93.88 72 LEU A N 1
ATOM 539 C CA . LEU A 1 72 ? 15.184 -2.441 2.928 1.00 93.88 72 LEU A CA 1
ATOM 540 C C . LEU A 1 72 ? 15.659 -3.762 2.316 1.00 93.88 72 LEU A C 1
ATOM 542 O O . LEU A 1 72 ? 16.011 -3.793 1.146 1.00 93.88 72 LEU A O 1
ATOM 546 N N . SER A 1 73 ? 15.617 -4.853 3.083 1.00 83.31 73 SER A N 1
ATOM 547 C CA . SER A 1 73 ? 15.928 -6.201 2.606 1.00 83.31 73 SER A CA 1
ATOM 548 C C . SER A 1 73 ? 15.052 -6.600 1.415 1.00 83.31 73 SER A C 1
ATOM 550 O O . SER A 1 73 ? 15.566 -6.974 0.365 1.00 83.31 73 SER A O 1
ATOM 552 N N . LEU A 1 74 ? 13.728 -6.475 1.540 1.00 82.38 74 LEU A N 1
ATOM 553 C CA . LEU A 1 74 ? 12.812 -6.806 0.449 1.00 82.38 74 LEU A CA 1
ATOM 554 C C . LEU A 1 74 ? 12.998 -5.863 -0.746 1.00 82.38 74 LEU A C 1
ATOM 556 O O . LEU A 1 74 ? 13.137 -6.332 -1.871 1.00 82.38 74 LEU A O 1
ATOM 560 N N . GLY A 1 75 ? 13.050 -4.551 -0.523 1.00 89.81 75 GLY A N 1
ATOM 561 C CA . GLY A 1 75 ? 13.191 -3.588 -1.612 1.00 89.81 75 GLY A CA 1
ATOM 562 C C . GLY A 1 75 ? 14.531 -3.688 -2.349 1.00 89.81 75 GLY A C 1
ATOM 563 O O . GLY A 1 75 ? 14.549 -3.505 -3.560 1.00 89.81 75 GLY A O 1
ATOM 564 N N . LEU A 1 76 ? 15.631 -4.069 -1.684 1.00 87.94 76 LEU A N 1
ATOM 565 C CA . LEU A 1 76 ? 16.919 -4.335 -2.343 1.00 87.94 76 LEU A CA 1
ATOM 566 C C . LEU A 1 76 ? 16.836 -5.535 -3.288 1.00 87.94 76 LEU A C 1
ATOM 568 O O . LEU A 1 76 ? 17.276 -5.441 -4.434 1.00 87.94 76 LEU A O 1
ATOM 572 N N . VAL A 1 77 ? 16.245 -6.644 -2.829 1.00 81.81 77 VAL A N 1
ATOM 573 C CA . VAL A 1 77 ? 16.042 -7.839 -3.663 1.00 81.81 77 VAL A CA 1
ATOM 574 C C . VAL A 1 77 ? 15.182 -7.502 -4.875 1.00 81.81 77 VAL A C 1
ATOM 576 O O . VAL A 1 77 ? 15.582 -7.783 -6.002 1.00 81.81 77 VAL A O 1
ATOM 579 N N . TYR A 1 78 ? 14.031 -6.858 -4.666 1.00 87.12 78 TYR A N 1
ATOM 580 C CA . TYR A 1 78 ? 13.150 -6.469 -5.766 1.00 87.12 78 TYR A CA 1
ATOM 581 C C . TYR A 1 78 ? 13.819 -5.451 -6.698 1.00 87.12 78 TYR A C 1
ATOM 583 O O . TYR A 1 78 ? 13.750 -5.607 -7.910 1.00 87.12 78 TYR A O 1
ATOM 591 N N . GLY A 1 79 ? 14.513 -4.450 -6.160 1.00 91.06 79 GLY A N 1
ATOM 592 C CA . GLY A 1 79 ? 15.149 -3.396 -6.947 1.00 91.06 79 GLY A CA 1
ATOM 593 C C . GLY A 1 79 ? 16.204 -3.918 -7.921 1.00 91.06 79 GLY A C 1
ATOM 594 O O . GLY A 1 79 ? 16.251 -3.446 -9.056 1.00 91.06 79 GLY A O 1
ATOM 595 N N . VAL A 1 80 ? 17.003 -4.903 -7.493 1.00 89.19 80 VAL A N 1
ATOM 596 C CA . VAL A 1 80 ? 18.105 -5.480 -8.282 1.00 89.19 80 VAL A CA 1
ATOM 597 C C . VAL A 1 80 ? 17.646 -6.634 -9.177 1.00 89.19 80 VAL A C 1
ATOM 599 O O . VAL A 1 80 ? 18.056 -6.703 -10.335 1.00 89.19 80 VAL A O 1
ATOM 602 N N . LEU A 1 81 ? 16.826 -7.556 -8.659 1.00 84.25 81 LEU A N 1
ATOM 603 C CA . LEU A 1 81 ? 16.474 -8.784 -9.385 1.00 84.25 81 LEU A CA 1
ATOM 604 C C . LEU A 1 81 ? 15.327 -8.602 -10.377 1.00 84.25 81 LEU A C 1
ATOM 606 O O . LEU A 1 81 ? 15.224 -9.379 -11.323 1.00 84.25 81 LEU A O 1
ATOM 610 N N . VAL A 1 82 ? 14.458 -7.611 -10.172 1.00 87.56 82 VAL A N 1
ATOM 611 C CA . VAL A 1 82 ? 13.413 -7.295 -11.148 1.00 87.56 82 VAL A CA 1
ATOM 612 C C . VAL A 1 82 ? 14.063 -6.594 -12.346 1.00 87.56 82 VAL A C 1
ATOM 614 O O . VAL A 1 82 ? 14.745 -5.587 -12.141 1.00 87.56 82 VAL A O 1
ATOM 617 N N . PRO A 1 83 ? 13.836 -7.058 -13.589 1.00 89.31 83 PRO A N 1
ATOM 618 C CA . PRO A 1 83 ? 14.361 -6.406 -14.788 1.00 89.31 83 PRO A CA 1
ATOM 619 C C . PRO A 1 83 ? 13.996 -4.909 -14.890 1.00 89.31 83 PRO A C 1
ATOM 621 O O . PRO A 1 83 ? 13.003 -4.471 -14.293 1.00 89.31 83 PRO A O 1
ATOM 624 N N . PRO A 1 84 ? 14.765 -4.101 -15.641 1.00 93.25 84 PRO A N 1
ATOM 625 C CA . PRO A 1 84 ? 14.382 -2.744 -16.025 1.00 93.25 84 PRO A CA 1
ATOM 626 C C . PRO A 1 84 ? 13.003 -2.690 -16.689 1.00 93.25 84 PRO A C 1
ATOM 628 O O . PRO A 1 84 ? 12.639 -3.606 -17.424 1.00 93.25 84 PRO A O 1
ATOM 631 N N . PHE A 1 85 ? 12.260 -1.608 -16.443 1.00 92.38 85 PHE A N 1
ATOM 632 C CA . PHE A 1 85 ? 10.954 -1.318 -17.056 1.00 92.38 85 PHE A CA 1
ATOM 633 C C . PHE A 1 85 ? 9.889 -2.394 -16.843 1.00 92.38 85 PHE A C 1
ATOM 635 O O . PHE A 1 85 ? 8.945 -2.522 -17.611 1.00 92.38 85 PHE A O 1
ATOM 642 N N . HIS A 1 86 ? 10.028 -3.190 -15.786 1.00 85.62 86 HIS A N 1
ATOM 643 C CA . HIS A 1 86 ? 9.138 -4.316 -15.569 1.00 85.62 86 HIS A CA 1
ATOM 644 C C . HIS A 1 86 ? 7.759 -3.912 -15.041 1.00 85.62 86 HIS A C 1
ATOM 646 O O . HIS A 1 86 ? 6.750 -4.562 -15.338 1.00 85.62 86 HIS A O 1
ATOM 652 N N . ALA A 1 87 ? 7.723 -2.871 -14.208 1.00 87.56 87 ALA A N 1
ATOM 653 C CA . ALA A 1 87 ? 6.459 -2.329 -13.748 1.00 87.56 87 ALA A CA 1
ATOM 654 C C . ALA A 1 87 ? 5.751 -1.627 -14.919 1.00 87.56 87 ALA A C 1
ATOM 656 O O . ALA A 1 87 ? 6.432 -0.988 -15.718 1.00 87.56 87 ALA A O 1
ATOM 657 N N . PRO A 1 88 ? 4.410 -1.718 -15.017 1.00 82.25 88 PRO A N 1
ATOM 658 C CA . PRO A 1 88 ? 3.705 -1.370 -16.244 1.00 82.25 88 PRO A CA 1
ATOM 659 C C . PRO A 1 88 ? 3.996 0.046 -16.719 1.00 82.25 88 PRO A C 1
ATOM 661 O O . PRO A 1 88 ? 4.449 0.266 -17.824 1.00 82.25 88 PRO A O 1
ATOM 664 N N . ASP A 1 89 ? 3.852 1.000 -15.811 1.00 88.56 89 ASP A N 1
ATOM 665 C CA . ASP A 1 89 ? 4.031 2.414 -16.121 1.00 88.56 89 ASP A CA 1
ATOM 666 C C . ASP A 1 89 ? 5.484 2.889 -15.880 1.00 88.56 89 ASP A C 1
ATOM 668 O O . ASP A 1 89 ? 5.768 4.082 -15.883 1.00 88.56 89 ASP A O 1
ATOM 672 N N . GLU A 1 90 ? 6.419 1.986 -15.562 1.00 93.25 90 GLU A N 1
ATOM 673 C CA . GLU A 1 90 ? 7.804 2.345 -15.241 1.00 93.25 90 GLU A CA 1
ATOM 674 C C . GLU A 1 90 ? 8.582 2.999 -16.390 1.00 93.25 90 GLU A C 1
ATOM 676 O O . GLU A 1 90 ? 9.283 3.975 -16.105 1.00 93.25 90 GLU A O 1
ATOM 681 N N . PRO A 1 91 ? 8.503 2.529 -17.655 1.00 94.19 91 PRO A N 1
ATOM 682 C CA . PRO A 1 91 ? 9.168 3.226 -18.750 1.00 94.19 91 PRO A CA 1
ATOM 683 C C . PRO A 1 91 ? 8.566 4.622 -18.968 1.00 94.19 91 PRO A C 1
ATOM 685 O O . PRO A 1 91 ? 9.322 5.589 -19.039 1.00 94.19 91 PRO A O 1
ATOM 688 N N . ASP A 1 92 ? 7.240 4.774 -18.932 1.00 94.44 92 ASP A N 1
ATOM 689 C CA . ASP A 1 92 ? 6.552 6.071 -19.041 1.00 94.44 92 ASP A CA 1
ATOM 690 C C . ASP A 1 92 ? 7.006 7.066 -17.966 1.00 94.44 92 ASP A C 1
ATOM 692 O O . ASP A 1 92 ? 7.255 8.251 -18.210 1.00 94.44 92 ASP A O 1
ATOM 696 N N . HIS A 1 93 ? 7.137 6.564 -16.740 1.00 96.88 93 HIS A N 1
ATOM 697 C CA . HIS A 1 93 ? 7.596 7.321 -15.585 1.00 96.88 93 HIS A CA 1
ATOM 698 C C . HIS A 1 93 ? 9.089 7.649 -15.662 1.00 96.88 93 HIS A C 1
ATOM 700 O O . HIS A 1 93 ? 9.501 8.712 -15.194 1.00 96.88 93 HIS A O 1
ATOM 706 N N . PHE A 1 94 ? 9.898 6.780 -16.270 1.00 97.81 94 PHE A N 1
ATOM 707 C CA . PHE A 1 94 ? 11.309 7.048 -16.533 1.00 97.81 94 PHE A CA 1
ATOM 708 C C . PHE A 1 94 ? 11.495 8.161 -17.562 1.00 97.81 94 PHE A C 1
ATOM 710 O O . PHE A 1 94 ? 12.330 9.040 -17.353 1.00 97.81 94 PHE A O 1
ATOM 717 N N . LEU A 1 95 ? 10.676 8.186 -18.616 1.00 97.31 95 LEU A N 1
ATOM 718 C CA . LEU A 1 95 ? 10.669 9.281 -19.589 1.00 97.31 95 LEU A CA 1
ATOM 719 C C . LEU A 1 95 ? 10.260 10.607 -18.934 1.00 97.31 95 LEU A C 1
ATOM 721 O O . LEU A 1 95 ? 10.951 11.614 -19.098 1.00 97.31 95 LEU A O 1
ATOM 725 N N . SER A 1 96 ? 9.226 10.599 -18.084 1.00 97.50 96 SER A N 1
ATOM 726 C CA . SER A 1 96 ? 8.879 11.781 -17.285 1.00 97.50 96 SER A CA 1
ATOM 727 C C . SER A 1 96 ? 10.025 12.226 -16.373 1.00 97.50 96 SER A C 1
ATOM 729 O O . SER A 1 96 ? 10.273 13.423 -16.241 1.00 97.50 96 SER A O 1
ATOM 731 N N . PHE A 1 97 ? 10.735 11.288 -15.732 1.00 98.25 97 PHE A N 1
ATOM 732 C CA . PHE A 1 97 ? 11.912 11.613 -14.927 1.00 98.25 97 PHE A CA 1
ATOM 733 C C . PHE A 1 97 ? 12.996 12.279 -15.779 1.00 98.25 97 PHE A C 1
ATOM 735 O O . PHE A 1 97 ? 13.488 13.331 -15.382 1.00 98.25 97 PHE A O 1
ATOM 742 N N . ALA A 1 98 ? 13.333 11.717 -16.944 1.00 98.12 98 ALA A N 1
ATOM 743 C CA . ALA A 1 98 ? 14.349 12.256 -17.847 1.00 98.12 98 ALA A CA 1
ATOM 744 C C . ALA A 1 98 ? 14.048 13.708 -18.246 1.00 98.12 98 ALA A C 1
ATOM 746 O O . ALA A 1 98 ? 14.922 14.570 -18.137 1.00 98.12 98 ALA A O 1
ATOM 747 N N . ARG A 1 99 ? 12.791 14.011 -18.602 1.00 97.75 99 ARG A N 1
ATOM 748 C CA . ARG A 1 99 ? 12.354 15.386 -18.886 1.00 97.75 99 ARG A CA 1
ATOM 749 C C . ARG A 1 99 ? 12.455 16.288 -17.657 1.00 97.75 99 ARG A C 1
ATOM 751 O O . ARG A 1 99 ? 13.017 17.374 -17.743 1.00 97.75 99 ARG A O 1
ATOM 758 N N . LEU A 1 100 ? 11.920 15.861 -16.511 1.00 97.31 100 LEU A N 1
ATOM 759 C CA . LEU A 1 100 ? 11.894 16.667 -15.281 1.00 97.31 100 LEU A CA 1
ATOM 760 C C . LEU A 1 100 ? 13.285 16.912 -14.683 1.00 97.31 100 LEU A C 1
ATOM 762 O O . LEU A 1 100 ? 13.474 17.907 -13.985 1.00 97.31 100 LEU A O 1
ATOM 766 N N . ALA A 1 101 ? 14.219 15.991 -14.914 1.00 97.69 101 ALA A N 1
ATOM 767 C CA . ALA A 1 101 ? 15.617 16.087 -14.517 1.00 97.69 101 ALA A CA 1
ATOM 768 C C . ALA A 1 101 ? 16.474 16.867 -15.529 1.00 97.69 101 ALA A C 1
ATOM 770 O O . ALA A 1 101 ? 17.649 17.092 -15.246 1.00 97.69 101 ALA A O 1
ATOM 771 N N . GLU A 1 102 ? 15.892 17.271 -16.668 1.00 97.62 102 GLU A N 1
ATOM 772 C CA . GLU A 1 102 ? 16.568 17.945 -17.784 1.00 97.62 102 GLU A CA 1
ATOM 773 C C . GLU A 1 102 ? 17.738 17.116 -18.350 1.00 97.62 102 GLU A C 1
ATOM 775 O O . GLU A 1 102 ? 18.812 17.637 -18.639 1.00 97.62 102 GLU A O 1
ATOM 780 N N . MET A 1 103 ? 17.520 15.805 -18.494 1.00 97.94 103 MET A N 1
ATOM 781 C CA . MET A 1 103 ? 18.494 14.824 -18.996 1.00 97.94 103 MET A CA 1
ATOM 782 C C . MET A 1 103 ? 17.912 14.057 -20.195 1.00 97.94 103 MET A C 1
ATOM 784 O O . MET A 1 103 ? 17.593 12.868 -20.071 1.00 97.94 103 MET A O 1
ATOM 788 N N . PRO A 1 104 ? 17.698 14.718 -21.349 1.00 96.50 104 PRO A N 1
ATOM 789 C CA . PRO A 1 104 ? 17.069 14.096 -22.518 1.00 96.50 104 PRO A CA 1
ATOM 790 C C . PRO A 1 104 ? 17.854 12.892 -23.063 1.00 96.50 104 PRO A C 1
ATOM 792 O O . PRO A 1 104 ? 17.268 11.990 -23.657 1.00 96.50 104 PRO A O 1
ATOM 795 N N . GLU A 1 105 ? 19.164 12.818 -22.821 1.00 97.62 105 GLU A N 1
ATOM 796 C CA . GLU A 1 105 ? 20.000 11.673 -23.185 1.00 97.62 105 GLU A CA 1
ATOM 797 C C . GLU A 1 105 ? 19.507 10.356 -22.562 1.00 97.62 105 GLU A C 1
ATOM 799 O O . GLU A 1 105 ? 19.623 9.296 -23.187 1.00 97.62 105 GLU A O 1
ATOM 804 N N . LEU A 1 106 ? 18.874 10.418 -21.383 1.00 97.81 106 LEU A N 1
ATOM 805 C CA . LEU A 1 106 ? 18.341 9.245 -20.692 1.00 97.81 106 LEU A CA 1
ATOM 806 C C . LEU A 1 106 ? 17.223 8.553 -21.470 1.00 97.81 106 LEU A C 1
ATOM 808 O O . LEU A 1 106 ? 17.061 7.347 -21.311 1.00 97.81 106 LEU A O 1
ATOM 812 N N . GLU A 1 107 ? 16.464 9.267 -22.304 1.00 96.44 107 GLU A N 1
ATOM 813 C CA . GLU A 1 107 ? 15.455 8.637 -23.161 1.00 96.44 107 GLU A CA 1
ATOM 814 C C . GLU A 1 107 ? 16.119 7.716 -24.190 1.00 96.44 107 GLU A C 1
ATOM 816 O O . GLU A 1 107 ? 15.726 6.557 -24.348 1.00 96.44 107 GLU A O 1
ATOM 821 N N . SER A 1 108 ? 17.161 8.209 -24.865 1.00 96.25 108 SER A N 1
ATOM 822 C CA . SER A 1 108 ? 17.894 7.413 -25.852 1.00 96.25 108 SER A CA 1
ATOM 823 C C . SER A 1 108 ? 18.562 6.194 -25.206 1.00 96.25 108 SER A C 1
ATOM 825 O O . SER A 1 108 ? 18.441 5.074 -25.711 1.00 96.25 108 SER A O 1
ATOM 827 N N . ASP A 1 109 ? 19.153 6.377 -24.023 1.00 97.81 109 ASP A N 1
ATOM 828 C CA . ASP A 1 109 ? 19.733 5.295 -23.231 1.00 97.81 109 ASP A CA 1
ATOM 829 C C . ASP A 1 109 ? 18.673 4.301 -22.740 1.00 97.81 109 ASP A C 1
ATOM 831 O O . ASP A 1 109 ? 18.932 3.097 -22.699 1.00 97.81 109 ASP A O 1
ATOM 835 N N . ALA A 1 110 ? 17.474 4.768 -22.379 1.00 97.12 110 ALA A N 1
ATOM 836 C CA . ALA A 1 110 ? 16.369 3.913 -21.953 1.00 97.12 110 ALA A CA 1
ATOM 837 C C . ALA A 1 110 ? 15.899 3.010 -23.093 1.00 97.12 110 ALA A C 1
ATOM 839 O O . ALA A 1 110 ? 15.674 1.821 -22.874 1.00 97.12 110 ALA A O 1
ATOM 840 N N . ARG A 1 111 ? 15.833 3.530 -24.324 1.00 96.00 111 ARG A N 1
ATOM 841 C CA . ARG A 1 111 ? 15.513 2.728 -25.514 1.00 96.00 111 ARG A CA 1
ATOM 842 C C . ARG A 1 111 ? 16.583 1.671 -25.786 1.00 96.00 111 ARG A C 1
ATOM 844 O O . ARG A 1 111 ? 16.255 0.523 -26.084 1.00 96.00 111 ARG A O 1
ATOM 851 N N . ILE A 1 112 ? 17.863 2.019 -25.634 1.00 96.44 112 ILE A N 1
ATOM 852 C CA . ILE A 1 112 ? 18.971 1.054 -25.746 1.00 96.44 112 ILE A CA 1
ATOM 853 C C . ILE A 1 112 ? 18.858 -0.025 -24.662 1.00 96.44 112 ILE A C 1
ATOM 855 O O . ILE A 1 112 ? 19.011 -1.213 -24.956 1.00 96.44 112 ILE A O 1
ATOM 859 N N . LEU A 1 113 ? 18.574 0.375 -23.423 1.00 96.75 113 LEU A N 1
ATOM 860 C CA . LEU A 1 113 ? 18.375 -0.535 -22.299 1.00 96.75 113 LEU A CA 1
ATOM 861 C C . LEU A 1 113 ? 17.196 -1.481 -22.549 1.00 96.75 113 LEU A C 1
ATOM 863 O O . LEU A 1 113 ? 17.332 -2.681 -22.337 1.00 96.75 113 LEU A O 1
ATOM 867 N N . ALA A 1 114 ? 16.074 -0.971 -23.054 1.00 95.25 114 ALA A N 1
ATOM 868 C CA . ALA A 1 114 ? 14.892 -1.760 -23.378 1.00 95.25 114 ALA A CA 1
ATOM 869 C C . ALA A 1 114 ? 15.167 -2.795 -24.478 1.00 95.25 114 ALA A C 1
ATOM 871 O O . ALA A 1 114 ? 14.850 -3.970 -24.294 1.00 95.25 114 ALA A O 1
ATOM 872 N N . ARG A 1 115 ? 15.860 -2.412 -25.562 1.00 95.12 115 ARG A N 1
ATOM 873 C CA . ARG A 1 115 ? 16.306 -3.349 -26.614 1.00 95.12 115 ARG A CA 1
ATOM 874 C C . ARG A 1 115 ? 17.182 -4.464 -26.053 1.00 95.12 115 ARG A C 1
ATOM 876 O O . ARG A 1 115 ? 16.933 -5.642 -26.302 1.00 95.12 115 ARG A O 1
ATOM 883 N N . LYS A 1 116 ? 18.193 -4.104 -25.256 1.00 94.25 116 LYS A N 1
ATOM 884 C CA . LYS A 1 116 ? 19.120 -5.064 -24.635 1.00 94.25 116 LYS A CA 1
ATOM 885 C C . LYS A 1 116 ? 18.451 -5.948 -23.585 1.00 94.25 116 LYS A C 1
ATOM 887 O O . LYS A 1 116 ? 18.824 -7.103 -23.451 1.00 94.25 116 LYS A O 1
ATOM 892 N N . GLY A 1 117 ? 17.448 -5.437 -22.877 1.00 92.19 117 GLY A N 1
ATOM 893 C CA . GLY A 1 117 ? 16.611 -6.209 -21.958 1.00 92.19 117 GLY A CA 1
ATOM 894 C C . GLY A 1 117 ? 15.523 -7.030 -22.655 1.00 92.19 117 GLY A C 1
ATOM 895 O O . GLY A 1 117 ? 14.834 -7.797 -21.987 1.00 92.19 117 GLY A O 1
ATOM 896 N N . HIS A 1 118 ? 15.372 -6.890 -23.980 1.00 92.38 118 HIS A N 1
ATOM 897 C CA . HIS A 1 118 ? 14.272 -7.437 -24.777 1.00 92.38 118 HIS A CA 1
ATOM 898 C C . HIS A 1 118 ? 12.900 -7.043 -24.218 1.00 92.38 118 HIS A C 1
ATOM 900 O O . HIS A 1 118 ? 11.989 -7.864 -24.226 1.00 92.38 118 HIS A O 1
ATOM 906 N N . PHE A 1 119 ? 12.757 -5.811 -23.721 1.00 90.81 119 PHE A N 1
ATOM 907 C CA . PHE A 1 119 ? 11.518 -5.332 -23.115 1.00 90.81 119 PHE A CA 1
ATOM 908 C C . PHE A 1 119 ? 10.320 -5.647 -24.008 1.00 90.81 119 PHE A C 1
ATOM 910 O O . PHE A 1 119 ? 9.493 -6.431 -23.578 1.00 90.81 119 PHE A O 1
ATOM 917 N N . GLU A 1 120 ? 10.290 -5.164 -25.253 1.00 88.50 120 GLU A N 1
ATOM 918 C CA . GLU A 1 120 ? 9.147 -5.342 -26.161 1.00 88.50 120 GLU A CA 1
ATOM 919 C C . GLU A 1 120 ? 8.773 -6.803 -26.407 1.00 88.50 120 GLU A C 1
ATOM 921 O O . GLU A 1 120 ? 7.613 -7.187 -26.342 1.00 88.50 120 GLU A O 1
ATOM 926 N N . ARG A 1 121 ? 9.778 -7.639 -26.667 1.00 88.19 121 ARG A N 1
ATOM 927 C CA . ARG A 1 121 ? 9.563 -9.054 -26.963 1.00 88.19 121 ARG A CA 1
ATOM 928 C C . ARG A 1 121 ? 8.939 -9.782 -25.785 1.00 88.19 121 ARG A C 1
ATOM 930 O O . ARG A 1 121 ? 8.108 -10.669 -25.949 1.00 88.19 121 ARG A O 1
ATOM 937 N N . ILE A 1 122 ? 9.461 -9.508 -24.596 1.00 84.81 122 ILE A N 1
ATOM 938 C CA . ILE A 1 122 ? 9.026 -10.242 -23.430 1.00 84.81 122 ILE A CA 1
ATOM 939 C C . ILE A 1 122 ? 7.671 -9.583 -23.024 1.00 84.81 122 ILE A C 1
ATOM 941 O O . ILE A 1 122 ? 6.725 -10.314 -22.735 1.00 84.81 122 ILE A O 1
ATOM 945 N N . HIS A 1 123 ? 7.567 -8.257 -22.941 1.00 78.56 123 HIS A N 1
ATOM 946 C CA . HIS A 1 123 ? 6.394 -7.476 -22.524 1.00 78.56 123 HIS A CA 1
ATOM 947 C C . HIS A 1 123 ? 5.061 -8.083 -23.000 1.00 78.56 123 HIS A C 1
ATOM 949 O O . HIS A 1 123 ? 4.903 -8.402 -24.167 1.00 78.56 123 HIS A O 1
ATOM 955 N N . PHE A 1 124 ? 4.118 -8.315 -22.074 1.00 71.81 124 PHE A N 1
ATOM 956 C CA . PHE A 1 124 ? 2.837 -9.021 -22.286 1.00 71.81 124 PHE A CA 1
ATOM 957 C C . PHE A 1 124 ? 2.906 -10.513 -22.655 1.00 71.81 124 PHE A C 1
ATOM 959 O O . PHE A 1 124 ? 1.885 -11.204 -22.619 1.00 71.81 124 PHE A O 1
ATOM 966 N N . HIS A 1 125 ? 4.085 -11.071 -22.905 1.00 78.00 125 HIS A N 1
ATOM 967 C CA . HIS A 1 125 ? 4.278 -12.479 -23.231 1.00 78.00 125 HIS A CA 1
ATOM 968 C C . HIS A 1 125 ? 4.801 -13.269 -22.021 1.00 78.00 125 HIS A C 1
ATOM 970 O O . HIS A 1 125 ? 5.997 -13.494 -21.827 1.00 78.00 125 HIS A O 1
ATOM 976 N N . GLN A 1 126 ? 3.870 -13.771 -21.199 1.00 68.75 126 GLN A N 1
ATOM 977 C CA . GLN A 1 126 ? 4.156 -14.518 -19.958 1.00 68.75 126 GLN A CA 1
ATOM 978 C C . GLN A 1 126 ? 5.041 -15.766 -20.122 1.00 68.75 126 GLN A C 1
ATOM 980 O O . GLN A 1 126 ? 5.576 -16.259 -19.127 1.00 68.75 126 GLN A O 1
ATOM 985 N N . TRP A 1 127 ? 5.204 -16.293 -21.337 1.00 75.25 127 TRP A N 1
ATOM 986 C CA . TRP A 1 127 ? 6.012 -17.485 -21.635 1.00 75.25 127 TRP A CA 1
ATOM 987 C C . TRP A 1 127 ? 7.409 -17.154 -22.151 1.00 75.25 127 TRP A C 1
ATOM 989 O O . TRP A 1 127 ? 8.287 -18.017 -22.155 1.00 75.25 127 TRP A O 1
ATOM 999 N N . GLU A 1 128 ? 7.631 -15.913 -22.571 1.00 81.94 128 GLU A N 1
ATOM 1000 C CA . GLU A 1 128 ? 8.919 -15.482 -23.080 1.00 81.94 128 GLU A CA 1
ATOM 1001 C C . GLU A 1 128 ? 9.881 -15.185 -21.934 1.00 81.94 128 GLU A C 1
ATOM 1003 O O . GLU A 1 128 ? 9.505 -14.697 -20.866 1.00 81.94 128 GLU A O 1
ATOM 1008 N N . ARG A 1 129 ? 11.149 -15.549 -22.123 1.00 81.50 129 ARG A N 1
ATOM 1009 C CA . ARG A 1 129 ? 12.210 -15.371 -21.126 1.00 81.50 129 ARG A CA 1
ATOM 1010 C C . ARG A 1 129 ? 13.423 -14.714 -21.758 1.00 81.50 129 ARG A C 1
ATOM 1012 O O . ARG A 1 129 ? 13.636 -14.795 -22.975 1.00 81.50 129 ARG A O 1
ATOM 1019 N N . PHE A 1 130 ? 14.227 -14.069 -20.926 1.00 84.69 130 PHE A N 1
ATOM 1020 C CA . PHE A 1 130 ? 15.569 -13.660 -21.306 1.00 84.69 130 PHE A CA 1
ATOM 1021 C C . PHE A 1 130 ? 16.497 -14.878 -21.192 1.00 84.69 130 PHE A C 1
ATOM 1023 O O . PHE A 1 130 ? 16.527 -15.534 -20.157 1.00 84.69 130 PHE A O 1
ATOM 1030 N N . LEU A 1 131 ? 17.189 -15.231 -22.275 1.00 86.19 131 LEU A N 1
ATOM 1031 C CA . LEU A 1 131 ? 18.014 -16.437 -22.382 1.00 86.19 131 LEU A CA 1
ATOM 1032 C C . LEU A 1 131 ? 19.471 -16.019 -22.614 1.00 86.19 131 LEU A C 1
ATOM 1034 O O . LEU A 1 131 ? 19.683 -14.945 -23.174 1.00 86.19 131 LEU A O 1
ATOM 1038 N N . PRO A 1 132 ? 20.470 -16.858 -22.284 1.00 86.50 132 PRO A N 1
ATOM 1039 C CA . PRO A 1 132 ? 21.885 -16.542 -22.505 1.00 86.50 132 PRO A CA 1
ATOM 1040 C C . PRO A 1 132 ? 22.207 -16.027 -23.915 1.00 86.50 132 PRO A C 1
ATOM 1042 O O . PRO A 1 132 ? 22.847 -14.993 -24.067 1.00 86.50 132 PRO A O 1
ATOM 1045 N N . ARG A 1 133 ? 21.655 -16.665 -24.955 1.00 86.75 133 ARG A N 1
ATOM 1046 C CA . ARG A 1 133 ? 21.832 -16.251 -26.360 1.00 86.75 133 ARG A CA 1
ATOM 1047 C C . ARG A 1 133 ? 21.355 -14.824 -26.681 1.00 86.75 133 ARG A C 1
ATOM 1049 O O . ARG A 1 133 ? 21.745 -14.271 -27.699 1.00 86.75 133 ARG A O 1
ATOM 1056 N N . HIS A 1 134 ? 20.496 -14.242 -25.843 1.00 90.06 134 HIS A N 1
ATOM 1057 C CA . HIS A 1 134 ? 19.967 -12.887 -26.017 1.00 90.06 134 HIS A CA 1
ATOM 1058 C C . HIS A 1 134 ? 20.927 -11.807 -25.487 1.00 90.06 134 HIS A C 1
ATOM 1060 O O . HIS A 1 134 ? 20.782 -10.644 -25.837 1.00 90.06 134 HIS A O 1
ATOM 1066 N N . MET A 1 135 ? 21.926 -12.168 -24.671 1.00 89.94 135 MET A N 1
ATOM 1067 C CA . MET A 1 135 ? 22.829 -11.200 -24.028 1.00 89.94 135 MET A CA 1
ATOM 1068 C C . MET A 1 135 ? 23.599 -10.327 -25.020 1.00 89.94 135 MET A C 1
ATOM 1070 O O . MET A 1 135 ? 23.788 -9.140 -24.767 1.00 89.94 135 MET A O 1
ATOM 1074 N N . GLU A 1 136 ? 23.989 -10.905 -26.154 1.00 89.88 136 GLU A N 1
ATOM 1075 C CA . GLU A 1 136 ? 24.748 -10.226 -27.211 1.00 89.88 136 GLU A CA 1
ATOM 1076 C C . GLU A 1 136 ? 23.877 -9.865 -28.427 1.00 89.88 136 GLU A C 1
ATOM 1078 O O . GLU A 1 136 ? 24.381 -9.375 -29.436 1.00 89.88 136 GLU A O 1
ATOM 1083 N N . GLN A 1 137 ? 22.564 -10.112 -28.359 1.00 92.19 137 GLN A N 1
ATOM 1084 C CA . GLN A 1 137 ? 21.635 -9.947 -29.482 1.00 92.19 137 GLN A CA 1
ATOM 1085 C C . GLN A 1 137 ? 20.459 -9.051 -29.088 1.00 92.19 137 GLN A C 1
ATOM 1087 O O . GLN A 1 137 ? 19.373 -9.576 -28.852 1.00 92.19 137 GLN A O 1
ATOM 1092 N N . PRO A 1 138 ? 20.642 -7.716 -29.026 1.00 92.94 138 PRO A N 1
ATOM 1093 C CA . PRO A 1 138 ? 19.568 -6.801 -28.663 1.00 92.94 138 PRO A CA 1
ATOM 1094 C C . PRO A 1 138 ? 18.324 -7.023 -29.524 1.00 92.94 138 PRO A C 1
ATOM 1096 O O . PRO A 1 138 ? 18.428 -7.244 -30.734 1.00 92.94 138 PRO A O 1
ATOM 1099 N N . TYR A 1 139 ? 17.145 -6.914 -28.916 1.00 94.75 139 TYR A N 1
ATOM 1100 C CA . TYR A 1 139 ? 15.904 -6.937 -29.678 1.00 94.75 139 TYR A CA 1
ATOM 1101 C C . TYR A 1 139 ? 15.841 -5.718 -30.620 1.00 94.75 139 TYR A C 1
ATOM 1103 O O . TYR A 1 139 ? 16.302 -4.640 -30.226 1.00 94.75 139 TYR A O 1
ATOM 1111 N N . PRO A 1 140 ? 15.309 -5.853 -31.853 1.00 92.56 140 PRO A N 1
ATOM 1112 C CA . PRO A 1 140 ? 15.272 -4.746 -32.814 1.00 92.56 140 PRO A CA 1
ATOM 1113 C C . PRO A 1 140 ? 14.523 -3.520 -32.277 1.00 92.56 140 PRO A C 1
ATOM 1115 O O . PRO A 1 140 ? 14.966 -2.379 -32.444 1.00 92.56 140 PRO A O 1
ATOM 1118 N N . ASP A 1 141 ? 13.439 -3.768 -31.546 1.00 90.38 141 ASP A N 1
ATOM 1119 C CA . ASP A 1 141 ? 12.538 -2.738 -31.046 1.00 90.38 141 ASP A CA 1
ATOM 1120 C C . ASP A 1 141 ? 12.729 -2.512 -29.543 1.00 90.38 141 ASP A C 1
ATOM 1122 O O . ASP A 1 141 ? 12.947 -3.442 -28.767 1.00 90.38 141 ASP A O 1
ATOM 1126 N N . ALA A 1 142 ? 12.711 -1.245 -29.124 1.00 88.75 142 ALA A N 1
ATOM 1127 C CA . ALA A 1 142 ? 12.793 -0.897 -27.705 1.00 88.75 142 ALA A CA 1
ATOM 1128 C C . ALA A 1 142 ? 11.453 -1.173 -27.021 1.00 88.75 142 ALA A C 1
ATOM 1130 O O . ALA A 1 142 ? 11.398 -1.894 -26.029 1.00 88.75 142 ALA A O 1
ATOM 1131 N N . TRP A 1 143 ? 10.408 -0.600 -27.609 1.00 89.38 143 TRP A N 1
ATOM 1132 C CA . TRP A 1 143 ? 8.996 -0.792 -27.324 1.00 89.38 143 TRP A CA 1
ATOM 1133 C C . TRP A 1 143 ? 8.193 -0.302 -28.530 1.00 89.38 143 TRP A C 1
ATOM 1135 O O . TRP A 1 143 ? 8.669 0.570 -29.270 1.00 89.38 143 TRP A O 1
ATOM 1145 N N . THR A 1 144 ? 6.991 -0.831 -28.725 1.00 79.62 144 THR A N 1
ATOM 1146 C CA . THR A 1 144 ? 6.076 -0.341 -29.759 1.00 79.62 144 THR A CA 1
ATOM 1147 C C . THR A 1 144 ? 5.497 1.010 -29.336 1.00 79.62 144 THR A C 1
ATOM 1149 O O . THR A 1 144 ? 4.838 1.127 -28.308 1.00 79.62 144 THR A O 1
ATOM 1152 N N . GLU A 1 145 ? 5.754 2.069 -30.112 1.00 71.44 145 GLU A N 1
ATOM 1153 C CA . GLU A 1 145 ? 5.255 3.412 -29.773 1.00 71.44 145 GLU A CA 1
ATOM 1154 C C . GLU A 1 145 ? 3.743 3.531 -29.926 1.00 71.44 145 GLU A C 1
ATOM 1156 O O . GLU A 1 145 ? 3.133 4.298 -29.196 1.00 71.44 145 GLU A O 1
ATOM 1161 N N . VAL A 1 146 ? 3.146 2.784 -30.854 1.00 73.06 146 VAL A N 1
ATOM 1162 C CA . VAL A 1 146 ? 1.708 2.763 -31.129 1.00 73.06 146 VAL A CA 1
ATOM 1163 C C . VAL A 1 146 ? 1.328 1.336 -31.502 1.00 73.06 146 VAL A C 1
ATOM 1165 O O . VAL A 1 146 ? 1.870 0.798 -32.466 1.00 73.06 146 VAL A O 1
ATOM 1168 N N . ASP A 1 147 ? 0.435 0.712 -30.741 1.00 71.12 147 ASP A N 1
ATOM 1169 C CA . ASP A 1 147 ? -0.025 -0.644 -31.036 1.00 71.12 147 ASP A CA 1
ATOM 1170 C C . ASP A 1 147 ? -0.940 -0.704 -32.273 1.00 71.12 147 ASP A C 1
ATOM 1172 O O . ASP A 1 147 ? -1.317 0.318 -32.851 1.00 71.12 147 ASP A O 1
ATOM 1176 N N . GLU A 1 148 ? -1.331 -1.915 -32.685 1.00 71.00 148 GLU A N 1
ATOM 1177 C CA . GLU A 1 148 ? -2.214 -2.136 -33.844 1.00 71.00 148 GLU A CA 1
ATOM 1178 C C . GLU A 1 148 ? -3.566 -1.405 -33.734 1.00 71.00 148 GLU A C 1
ATOM 1180 O O . GLU A 1 148 ? -4.239 -1.175 -34.740 1.00 71.00 148 GLU A O 1
ATOM 1185 N N . SER A 1 149 ? -3.968 -1.020 -32.520 1.00 62.44 149 SER A N 1
ATOM 1186 C CA . SER A 1 149 ? -5.198 -0.283 -32.237 1.00 62.44 149 SER A CA 1
ATOM 1187 C C . SER A 1 149 ? -5.009 1.236 -32.161 1.00 62.44 149 SER A C 1
ATOM 1189 O O . SER A 1 149 ? -5.969 1.963 -31.895 1.00 62.44 149 SER A O 1
ATOM 1191 N N . GLY A 1 150 ? -3.798 1.733 -32.427 1.00 67.12 150 GLY A N 1
ATOM 1192 C CA . GLY A 1 150 ? -3.475 3.154 -32.361 1.00 67.12 150 GLY A CA 1
ATOM 1193 C C . GLY A 1 150 ? -3.151 3.652 -30.948 1.00 67.12 150 GLY A C 1
ATOM 1194 O O . GLY A 1 150 ? -3.089 4.865 -30.742 1.00 67.12 150 GLY A O 1
ATOM 1195 N N . ILE A 1 151 ? -2.977 2.762 -29.965 1.00 67.69 151 ILE A N 1
ATOM 1196 C CA . ILE A 1 151 ? -2.737 3.132 -28.566 1.00 67.69 151 ILE A CA 1
ATOM 1197 C C . ILE A 1 151 ? -1.238 3.214 -28.303 1.00 67.69 151 ILE A C 1
ATOM 1199 O O . ILE A 1 151 ? -0.488 2.273 -28.553 1.00 67.69 151 ILE A O 1
ATOM 1203 N N . ILE A 1 152 ? -0.809 4.347 -27.749 1.00 70.88 152 ILE A N 1
ATOM 1204 C CA . ILE A 1 152 ? 0.577 4.542 -27.333 1.00 70.88 152 ILE A CA 1
ATOM 1205 C C . ILE A 1 152 ? 0.870 3.673 -26.108 1.00 70.88 152 ILE A C 1
ATOM 1207 O O . ILE A 1 152 ? 0.238 3.863 -25.069 1.00 70.88 152 ILE A O 1
ATOM 1211 N N . GLN A 1 153 ? 1.810 2.727 -26.225 1.00 74.50 153 GLN A N 1
ATOM 1212 C CA . GLN A 1 153 ? 2.131 1.805 -25.126 1.00 74.50 153 GLN A CA 1
ATOM 1213 C C . GLN A 1 153 ? 3.132 2.387 -24.124 1.00 74.50 153 GLN A C 1
ATOM 1215 O O . GLN A 1 153 ? 3.021 2.099 -22.937 1.00 74.50 153 GLN A O 1
ATOM 1220 N N . VAL A 1 154 ? 4.087 3.198 -24.595 1.00 87.19 154 VAL A N 1
ATOM 1221 C CA . VAL A 1 154 ? 5.095 3.868 -23.759 1.00 87.19 154 VAL A CA 1
ATOM 1222 C C . VAL A 1 154 ? 5.240 5.325 -24.195 1.00 87.19 154 VAL A C 1
ATOM 1224 O O . VAL A 1 154 ? 5.665 5.604 -25.316 1.00 87.19 154 VAL A O 1
ATOM 1227 N N . ALA A 1 155 ? 4.932 6.261 -23.302 1.00 89.44 155 ALA A N 1
ATOM 1228 C CA . ALA A 1 155 ? 5.138 7.695 -23.496 1.00 89.44 155 ALA A CA 1
ATOM 1229 C C . ALA A 1 155 ? 5.389 8.431 -22.178 1.00 89.44 155 ALA A C 1
ATOM 1231 O O . ALA A 1 155 ? 5.145 7.919 -21.094 1.00 89.44 155 ALA A O 1
ATOM 1232 N N . ASP A 1 156 ? 5.858 9.679 -22.251 1.00 91.81 156 ASP A N 1
ATOM 1233 C CA . ASP A 1 156 ? 5.943 10.523 -21.059 1.00 91.81 156 ASP A CA 1
ATOM 1234 C C . ASP A 1 156 ? 4.569 10.617 -20.377 1.00 91.81 156 ASP A C 1
ATOM 1236 O O . ASP A 1 156 ? 3.605 11.169 -20.908 1.00 91.81 156 ASP A O 1
ATOM 1240 N N . SER A 1 157 ? 4.493 10.089 -19.158 1.00 91.06 157 SER A N 1
ATOM 1241 C CA . SER A 1 157 ? 3.256 10.035 -18.376 1.00 91.06 157 SER A CA 1
ATOM 1242 C C . SER A 1 157 ? 2.728 11.395 -17.888 1.00 91.06 157 SER A C 1
ATOM 1244 O O . SER A 1 157 ? 1.675 11.431 -17.232 1.00 91.06 157 SER A O 1
ATOM 1246 N N . ALA A 1 158 ? 3.471 12.480 -18.145 1.00 94.19 158 ALA A N 1
ATOM 1247 C CA . ALA A 1 158 ? 3.294 13.817 -17.590 1.00 94.19 158 ALA A CA 1
ATOM 1248 C C . ALA A 1 158 ? 3.119 13.764 -16.066 1.00 94.19 158 ALA A C 1
ATOM 1250 O O . ALA A 1 158 ? 2.056 14.097 -15.528 1.00 94.19 158 ALA A O 1
ATOM 1251 N N . MET A 1 159 ? 4.150 13.276 -15.364 1.00 95.31 159 MET A N 1
ATOM 1252 C CA . MET A 1 159 ? 4.094 12.952 -13.932 1.00 95.31 159 MET A CA 1
ATOM 1253 C C . MET A 1 159 ? 3.606 14.108 -13.042 1.00 95.31 159 MET A C 1
ATOM 1255 O O . MET A 1 159 ? 2.950 13.874 -12.029 1.00 95.31 159 MET A O 1
ATOM 1259 N N . GLU A 1 160 ? 3.842 15.358 -13.432 1.00 94.94 160 GLU A N 1
ATOM 1260 C CA . GLU A 1 160 ? 3.337 16.570 -12.778 1.00 94.94 160 GLU A CA 1
ATOM 1261 C C . GLU A 1 160 ? 1.806 16.635 -12.693 1.00 94.94 160 GLU A C 1
ATOM 1263 O O . GLU A 1 160 ? 1.274 17.244 -11.769 1.00 94.94 160 GLU A O 1
ATOM 1268 N N . THR A 1 161 ? 1.095 15.967 -13.606 1.00 92.56 161 THR A N 1
ATOM 1269 C CA . THR A 1 161 ? -0.370 15.842 -13.586 1.00 92.56 161 THR A CA 1
ATOM 1270 C C . THR A 1 161 ? -0.848 14.689 -12.699 1.00 92.56 161 THR A C 1
ATOM 1272 O O . THR A 1 161 ? -2.026 14.613 -12.353 1.00 92.56 161 THR A O 1
ATOM 1275 N N . ARG A 1 162 ? 0.046 13.756 -12.340 1.00 91.94 162 ARG A N 1
ATOM 1276 C CA . ARG A 1 162 ? -0.272 12.540 -11.574 1.00 91.94 162 ARG A CA 1
ATOM 1277 C C . ARG A 1 162 ? 0.145 12.640 -10.107 1.00 91.94 162 ARG A C 1
ATOM 1279 O O . ARG A 1 162 ? -0.568 12.098 -9.262 1.00 91.94 162 ARG A O 1
ATOM 1286 N N . SER A 1 163 ? 1.282 13.276 -9.811 1.00 96.19 163 SER A N 1
ATOM 1287 C CA . SER A 1 163 ? 1.871 13.348 -8.468 1.00 96.19 163 SER A CA 1
ATOM 1288 C C . SER A 1 163 ? 2.871 14.497 -8.305 1.00 96.19 163 SER A C 1
ATOM 1290 O O . SER A 1 163 ? 4.020 14.444 -8.761 1.00 96.19 163 SER A O 1
ATOM 1292 N N . THR A 1 164 ? 2.476 15.525 -7.558 1.00 96.75 164 THR A N 1
ATOM 1293 C CA . THR A 1 164 ? 3.376 16.613 -7.168 1.00 96.75 164 THR A CA 1
ATOM 1294 C C . THR A 1 164 ? 4.463 16.151 -6.192 1.00 96.75 164 THR A C 1
ATOM 1296 O O . THR A 1 164 ? 5.603 16.609 -6.270 1.00 96.75 164 THR A O 1
ATOM 1299 N N . LEU A 1 165 ? 4.168 15.201 -5.299 1.00 96.69 165 LEU A N 1
ATOM 1300 C CA . LEU A 1 165 ? 5.165 14.694 -4.351 1.00 96.69 165 LEU A CA 1
ATOM 1301 C C . LEU A 1 165 ? 6.288 13.932 -5.067 1.00 96.69 165 LEU A C 1
ATOM 1303 O O . LEU A 1 165 ? 7.464 14.129 -4.760 1.00 96.69 165 LEU A O 1
ATOM 1307 N N . THR A 1 166 ? 5.936 13.078 -6.029 1.00 96.69 166 THR A N 1
ATOM 1308 C CA . THR A 1 166 ? 6.909 12.286 -6.793 1.00 96.69 166 THR A CA 1
ATOM 1309 C C . THR A 1 166 ? 7.794 13.186 -7.643 1.00 96.69 166 THR A C 1
ATOM 1311 O O . THR A 1 166 ? 9.014 13.063 -7.576 1.00 96.69 166 THR A O 1
ATOM 1314 N N . THR A 1 167 ? 7.209 14.145 -8.366 1.00 97.25 167 THR A N 1
ATOM 1315 C CA . THR A 1 167 ? 7.987 15.118 -9.152 1.00 97.25 167 THR A CA 1
ATOM 1316 C C . THR A 1 167 ? 8.921 15.962 -8.285 1.00 97.25 167 THR A C 1
ATOM 1318 O O . THR A 1 167 ? 10.070 16.179 -8.670 1.00 97.25 167 THR A O 1
ATOM 1321 N N . GLY A 1 168 ? 8.482 16.386 -7.096 1.00 96.56 168 GLY A N 1
ATOM 1322 C CA . GLY A 1 168 ? 9.332 17.092 -6.136 1.00 96.56 168 GLY A CA 1
ATOM 1323 C C . GLY A 1 168 ? 10.533 16.257 -5.682 1.00 96.56 168 GLY A C 1
ATOM 1324 O O . GLY A 1 168 ? 11.662 16.744 -5.700 1.00 96.56 168 GLY A O 1
ATOM 1325 N N . ILE A 1 169 ? 10.311 14.983 -5.335 1.00 96.19 169 ILE A N 1
ATOM 1326 C CA . ILE A 1 169 ? 11.386 14.056 -4.947 1.00 96.19 169 ILE A CA 1
ATOM 1327 C C . ILE A 1 169 ? 12.350 13.817 -6.111 1.00 96.19 169 ILE A C 1
ATOM 1329 O O . ILE A 1 169 ? 13.560 13.876 -5.912 1.00 96.19 169 ILE A O 1
ATOM 1333 N N . TRP A 1 170 ? 11.835 13.592 -7.319 1.00 97.50 170 TRP A N 1
ATOM 1334 C CA . TRP A 1 170 ? 12.651 13.361 -8.511 1.00 97.50 170 TRP A CA 1
ATOM 1335 C C . TRP A 1 170 ? 13.547 14.544 -8.849 1.00 97.50 170 TRP A C 1
ATOM 1337 O O . TRP A 1 170 ? 14.747 14.359 -9.037 1.00 97.50 170 TRP A O 1
ATOM 1347 N N . LYS A 1 171 ? 13.001 15.764 -8.841 1.00 97.19 171 LYS A N 1
ATOM 1348 C CA . LYS A 1 171 ? 13.794 16.989 -9.019 1.00 97.19 171 LYS A CA 1
ATOM 1349 C C . LYS A 1 171 ? 14.856 17.124 -7.931 1.00 97.19 171 LYS A C 1
ATOM 1351 O O . LYS A 1 171 ? 16.005 17.438 -8.229 1.00 97.19 171 LYS A O 1
ATOM 1356 N N . ALA A 1 172 ? 14.496 16.829 -6.680 1.00 97.06 172 ALA A N 1
ATOM 1357 C CA . ALA A 1 172 ? 15.429 16.889 -5.562 1.00 97.06 172 ALA A CA 1
ATOM 1358 C C . ALA A 1 172 ? 16.564 15.861 -5.676 1.00 97.06 172 ALA A C 1
ATOM 1360 O O . ALA A 1 172 ? 17.673 16.168 -5.258 1.00 97.06 172 ALA A O 1
ATOM 1361 N N . CYS A 1 173 ? 16.332 14.670 -6.240 1.00 96.81 173 CYS A N 1
ATOM 1362 C CA . CYS A 1 173 ? 17.373 13.650 -6.402 1.00 96.81 173 CYS A CA 1
ATOM 1363 C C . CYS A 1 173 ? 18.071 13.661 -7.771 1.00 96.81 173 CYS A C 1
ATOM 1365 O O . CYS A 1 173 ? 19.067 12.961 -7.926 1.00 96.81 173 CYS A O 1
ATOM 1367 N N . ALA A 1 174 ? 17.602 14.449 -8.745 1.00 97.31 174 ALA A N 1
ATOM 1368 C CA . ALA A 1 174 ? 18.129 14.474 -10.113 1.00 97.31 174 ALA A CA 1
ATOM 1369 C C . ALA A 1 174 ? 19.650 14.691 -10.168 1.00 97.31 174 ALA A C 1
ATOM 1371 O O . ALA A 1 174 ? 20.348 14.044 -10.945 1.00 97.31 174 ALA A O 1
ATOM 1372 N N . PHE A 1 175 ? 20.195 15.543 -9.292 1.00 97.19 175 PHE A N 1
ATOM 1373 C CA . PHE A 1 175 ? 21.632 15.832 -9.256 1.00 97.19 175 PHE A CA 1
ATOM 1374 C C . PHE A 1 175 ? 22.511 14.594 -9.001 1.00 97.19 175 PHE A C 1
ATOM 1376 O O . PHE A 1 175 ? 23.659 14.582 -9.438 1.00 97.19 175 PHE A O 1
ATOM 1383 N N . LEU A 1 176 ? 21.984 13.559 -8.333 1.00 97.38 176 LEU A N 1
ATOM 1384 C CA . LEU A 1 176 ? 22.702 12.310 -8.046 1.00 97.38 176 LEU A CA 1
ATOM 1385 C C . LEU A 1 176 ? 22.953 11.467 -9.303 1.00 97.38 176 LEU A C 1
ATOM 1387 O O . LEU A 1 176 ? 23.790 10.568 -9.274 1.00 97.38 176 LEU A O 1
ATOM 1391 N N . PHE A 1 177 ? 22.229 11.749 -10.388 1.00 97.56 177 PHE A N 1
ATOM 1392 C CA . PHE A 1 177 ? 22.222 10.948 -11.611 1.00 97.56 177 PHE A CA 1
ATOM 1393 C C . PHE A 1 177 ? 22.794 11.688 -12.823 1.00 97.56 177 PHE A C 1
ATOM 1395 O O . PHE A 1 177 ? 22.784 11.150 -13.927 1.00 97.56 177 PHE A O 1
ATOM 1402 N N . LYS A 1 178 ? 23.340 12.897 -12.632 1.00 96.31 178 LYS A N 1
ATOM 1403 C CA . LYS A 1 178 ? 23.983 13.659 -13.711 1.00 96.31 178 LYS A CA 1
ATOM 1404 C C . LYS A 1 178 ? 25.110 12.844 -14.350 1.00 96.31 178 LYS A C 1
ATOM 1406 O O . LYS A 1 178 ? 26.040 12.423 -13.664 1.00 96.31 178 LYS A O 1
ATOM 1411 N N . GLY A 1 179 ? 25.020 12.638 -15.663 1.00 96.06 179 GLY A N 1
ATOM 1412 C CA . GLY A 1 179 ? 25.994 11.868 -16.443 1.00 96.06 179 GLY A CA 1
ATOM 1413 C C . GLY A 1 179 ? 25.940 10.349 -16.234 1.00 96.06 179 GLY A C 1
ATOM 1414 O O . GLY A 1 179 ? 26.798 9.632 -16.750 1.00 96.06 179 GLY A O 1
ATOM 1415 N N . ALA A 1 180 ? 24.969 9.829 -15.477 1.00 97.56 180 ALA A N 1
ATOM 1416 C CA . ALA A 1 180 ? 24.731 8.395 -15.371 1.00 97.56 180 ALA A CA 1
ATOM 1417 C C . ALA A 1 180 ? 23.777 7.941 -16.485 1.00 97.56 180 ALA A C 1
ATOM 1419 O O . ALA A 1 180 ? 22.739 8.555 -16.680 1.00 97.56 180 ALA A O 1
ATOM 1420 N N . GLY A 1 181 ? 24.095 6.846 -17.183 1.00 98.06 181 GLY A N 1
ATOM 1421 C CA . GLY A 1 181 ? 23.188 6.285 -18.194 1.00 98.06 181 GLY A CA 1
ATOM 1422 C C . GLY A 1 181 ? 21.931 5.641 -17.592 1.00 98.06 181 GLY A C 1
ATOM 1423 O O . GLY A 1 181 ? 21.888 5.338 -16.391 1.00 98.06 181 GLY A O 1
ATOM 1424 N N . ALA A 1 182 ? 20.928 5.364 -18.433 1.00 97.94 182 ALA A N 1
ATOM 1425 C CA . ALA A 1 182 ? 19.581 4.965 -17.998 1.00 97.94 182 ALA A CA 1
ATOM 1426 C C . ALA A 1 182 ? 19.542 3.809 -16.988 1.00 97.94 182 ALA A C 1
ATOM 1428 O O . ALA A 1 182 ? 18.824 3.884 -15.993 1.00 97.94 182 ALA A O 1
ATOM 1429 N N . ALA A 1 183 ? 20.359 2.772 -17.180 1.00 97.81 183 ALA A N 1
ATOM 1430 C CA . ALA A 1 183 ? 20.401 1.625 -16.276 1.00 97.81 183 ALA A CA 1
ATOM 1431 C C . ALA A 1 183 ? 20.816 1.989 -14.842 1.00 97.81 183 ALA A C 1
ATOM 1433 O O . ALA A 1 183 ? 20.191 1.548 -13.876 1.00 97.81 183 ALA A O 1
ATOM 1434 N N . LYS A 1 184 ? 21.865 2.812 -14.691 1.00 97.94 184 LYS A N 1
ATOM 1435 C CA . LYS A 1 184 ? 22.345 3.259 -13.374 1.00 97.94 184 LYS A CA 1
ATOM 1436 C C . LYS A 1 184 ? 21.321 4.172 -12.714 1.00 97.94 184 LYS A C 1
ATOM 1438 O O . LYS A 1 184 ? 21.070 4.034 -11.519 1.00 97.94 184 LYS A O 1
ATOM 1443 N N . THR A 1 185 ? 20.725 5.068 -13.495 1.00 98.38 185 THR A N 1
ATOM 1444 C CA . THR A 1 185 ? 19.707 6.009 -13.028 1.00 98.38 185 THR A CA 1
ATOM 1445 C C . THR A 1 185 ? 18.449 5.281 -12.562 1.00 98.38 185 THR A C 1
ATOM 1447 O O . THR A 1 185 ? 17.996 5.514 -11.444 1.00 98.38 185 THR A O 1
ATOM 1450 N N . LEU A 1 186 ? 17.932 4.327 -13.343 1.00 98.12 186 LEU A N 1
ATOM 1451 C CA . LEU A 1 186 ? 16.756 3.536 -12.972 1.00 98.12 186 LEU A CA 1
ATOM 1452 C C . LEU A 1 186 ? 17.005 2.710 -11.705 1.00 98.12 186 LEU A C 1
ATOM 1454 O O . LEU A 1 186 ? 16.203 2.764 -10.771 1.00 98.12 186 LEU A O 1
ATOM 1458 N N . LEU A 1 187 ? 18.126 1.981 -11.638 1.00 97.50 187 LEU A N 1
ATOM 1459 C CA . LEU A 1 187 ? 18.481 1.213 -10.444 1.00 97.50 187 LEU A CA 1
ATOM 1460 C C . LEU A 1 187 ? 18.630 2.134 -9.227 1.00 97.50 187 LEU A C 1
ATOM 1462 O O . LEU A 1 187 ? 18.085 1.852 -8.162 1.00 97.50 187 LEU A O 1
ATOM 1466 N N . GLY A 1 188 ? 19.325 3.260 -9.385 1.00 97.62 188 GLY A N 1
ATOM 1467 C CA . GLY A 1 188 ? 19.518 4.241 -8.325 1.00 97.62 188 GLY A CA 1
ATOM 1468 C C . GLY A 1 188 ? 18.202 4.813 -7.796 1.00 97.62 188 GLY A C 1
ATOM 1469 O O . GLY A 1 188 ? 18.003 4.854 -6.582 1.00 97.62 188 GLY A O 1
ATOM 1470 N N . LEU A 1 189 ? 17.267 5.173 -8.677 1.00 98.06 189 LEU A N 1
ATOM 1471 C CA . LEU A 1 189 ? 15.930 5.632 -8.291 1.00 98.06 189 LEU A CA 1
ATOM 1472 C C . LEU A 1 189 ? 15.144 4.549 -7.536 1.00 98.06 189 LEU A C 1
ATOM 1474 O O . LEU A 1 189 ? 14.519 4.853 -6.516 1.00 98.06 189 LEU A O 1
ATOM 1478 N N . ARG A 1 190 ? 15.229 3.279 -7.957 1.00 97.50 190 ARG A N 1
ATOM 1479 C CA . ARG A 1 190 ? 14.606 2.158 -7.228 1.00 97.50 190 ARG A CA 1
ATOM 1480 C C . ARG A 1 190 ? 15.177 1.975 -5.821 1.00 97.50 190 ARG A C 1
ATOM 1482 O O . ARG A 1 190 ? 14.438 1.713 -4.866 1.00 97.50 190 ARG A O 1
ATOM 1489 N N . LEU A 1 191 ? 16.488 2.148 -5.664 1.00 96.94 191 LEU A N 1
ATOM 1490 C CA . LEU A 1 191 ? 17.162 2.085 -4.364 1.00 96.94 191 LEU A CA 1
ATOM 1491 C C . LEU A 1 191 ? 16.783 3.267 -3.459 1.00 96.94 191 LEU A C 1
ATOM 1493 O O . LEU A 1 191 ? 16.562 3.076 -2.262 1.00 96.94 191 LEU A O 1
ATOM 1497 N N . VAL A 1 192 ? 16.632 4.469 -4.023 1.00 97.50 192 VAL A N 1
ATOM 1498 C CA . VAL A 1 192 ? 16.123 5.647 -3.302 1.00 97.50 192 VAL A CA 1
ATOM 1499 C C . VAL A 1 192 ? 14.694 5.403 -2.805 1.00 97.50 192 VAL A C 1
ATOM 1501 O O . VAL A 1 192 ? 14.411 5.601 -1.622 1.00 97.50 192 VAL A O 1
ATOM 1504 N N . ASN A 1 193 ? 13.804 4.897 -3.662 1.00 97.69 193 ASN A N 1
ATOM 1505 C CA . ASN A 1 193 ? 12.433 4.550 -3.279 1.00 97.69 193 ASN A CA 1
ATOM 1506 C C . ASN A 1 193 ? 12.390 3.457 -2.202 1.00 97.69 193 ASN A C 1
ATOM 1508 O O . ASN A 1 193 ? 11.632 3.563 -1.237 1.00 97.69 193 ASN A O 1
ATOM 1512 N N . THR A 1 194 ? 13.260 2.451 -2.308 1.00 97.00 194 THR A N 1
ATOM 1513 C CA . THR A 1 194 ? 13.430 1.417 -1.279 1.00 97.00 194 THR A CA 1
ATOM 1514 C C . THR A 1 194 ? 13.824 2.019 0.074 1.00 97.00 194 THR A C 1
ATOM 1516 O O . THR A 1 194 ? 13.254 1.656 1.106 1.00 97.00 194 THR A O 1
ATOM 1519 N N . ALA A 1 195 ? 14.768 2.963 0.093 1.00 97.56 195 ALA A N 1
ATOM 1520 C CA . ALA A 1 195 ? 15.184 3.639 1.319 1.00 97.56 195 ALA A CA 1
ATOM 1521 C C . ALA A 1 195 ? 14.044 4.471 1.933 1.00 97.56 195 ALA A C 1
ATOM 1523 O O . ALA A 1 195 ? 13.828 4.424 3.148 1.00 97.56 195 ALA A O 1
ATOM 1524 N N . PHE A 1 196 ? 13.262 5.177 1.108 1.00 98.00 196 PHE A N 1
ATOM 1525 C CA . PHE A 1 196 ? 12.073 5.895 1.573 1.00 98.00 196 PHE A CA 1
ATOM 1526 C C . PHE A 1 196 ? 11.002 4.956 2.133 1.00 98.00 196 PHE A C 1
ATOM 1528 O O . PHE A 1 196 ? 10.402 5.268 3.164 1.00 98.00 196 PHE A O 1
ATOM 1535 N N . TRP A 1 197 ? 10.805 3.778 1.540 1.00 98.00 197 TRP A N 1
ATOM 1536 C CA . TRP A 1 197 ? 9.883 2.787 2.088 1.00 98.00 197 TRP A CA 1
ATOM 1537 C C . TRP A 1 197 ? 10.353 2.230 3.434 1.00 98.00 197 TRP A C 1
ATOM 1539 O O . TRP A 1 197 ? 9.556 2.101 4.368 1.00 98.00 197 TRP A O 1
ATOM 1549 N N . ALA A 1 198 ? 11.653 1.963 3.575 1.00 97.81 198 ALA A N 1
ATOM 1550 C CA . ALA A 1 198 ? 12.241 1.566 4.849 1.00 97.81 198 ALA A CA 1
ATOM 1551 C C . ALA A 1 198 ? 12.021 2.637 5.928 1.00 97.81 198 ALA A C 1
ATOM 1553 O O . ALA A 1 198 ? 11.602 2.315 7.045 1.00 97.81 198 ALA A O 1
ATOM 1554 N N . LEU A 1 199 ? 12.207 3.914 5.583 1.00 98.19 199 LEU A N 1
ATOM 1555 C CA . LEU A 1 199 ? 11.905 5.035 6.472 1.00 98.19 199 LEU A CA 1
ATOM 1556 C C . LEU A 1 199 ? 10.410 5.113 6.819 1.00 98.19 199 LEU A C 1
ATOM 1558 O O . LEU A 1 199 ? 10.063 5.296 7.986 1.00 98.19 199 LEU A O 1
ATOM 1562 N N . ALA A 1 200 ? 9.518 4.910 5.849 1.00 98.38 200 ALA A N 1
ATOM 1563 C CA . ALA A 1 200 ? 8.075 4.871 6.080 1.00 98.38 200 ALA A CA 1
ATOM 1564 C C . ALA A 1 200 ? 7.671 3.736 7.038 1.00 98.38 200 ALA A C 1
ATOM 1566 O O . ALA A 1 200 ? 6.826 3.944 7.909 1.00 98.38 200 ALA A O 1
ATOM 1567 N N . CYS A 1 201 ? 8.309 2.565 6.946 1.00 97.06 201 CYS A N 1
ATOM 1568 C CA . CYS A 1 201 ? 8.105 1.452 7.878 1.00 97.06 201 CYS A CA 1
ATOM 1569 C C . CYS A 1 201 ? 8.609 1.780 9.294 1.00 97.06 201 CYS A C 1
ATOM 1571 O O . CYS A 1 201 ? 7.904 1.509 10.270 1.00 97.06 201 CYS A O 1
ATOM 1573 N N . ILE A 1 202 ? 9.783 2.418 9.420 1.00 97.38 202 ILE A N 1
ATOM 1574 C CA . ILE A 1 202 ? 10.314 2.922 10.702 1.00 97.38 202 ILE A CA 1
ATOM 1575 C C . ILE A 1 202 ? 9.305 3.887 11.333 1.00 97.38 202 ILE A C 1
ATOM 1577 O O . ILE A 1 202 ? 8.882 3.687 12.475 1.00 97.38 202 ILE A O 1
ATOM 1581 N N . ILE A 1 203 ? 8.878 4.908 10.584 1.00 97.75 203 ILE A N 1
ATOM 1582 C CA . ILE A 1 203 ? 7.899 5.902 11.040 1.00 97.75 203 ILE A CA 1
ATOM 1583 C C . ILE A 1 203 ? 6.577 5.217 11.405 1.00 97.75 203 ILE A C 1
ATOM 1585 O O . ILE A 1 203 ? 6.015 5.506 12.458 1.00 97.75 203 ILE A O 1
ATOM 1589 N N . GLY A 1 204 ? 6.112 4.261 10.600 1.00 96.38 204 GLY A N 1
ATOM 1590 C CA . GLY A 1 204 ? 4.914 3.467 10.859 1.00 96.38 204 GLY A CA 1
ATOM 1591 C C . GLY A 1 204 ? 4.943 2.776 12.224 1.00 96.38 204 GLY A C 1
ATOM 1592 O O . GLY A 1 204 ? 4.012 2.929 13.019 1.00 96.38 204 GLY A O 1
ATOM 1593 N N . VAL A 1 205 ? 6.036 2.088 12.560 1.00 93.38 205 VAL A N 1
ATOM 1594 C CA . VAL A 1 205 ? 6.198 1.475 13.889 1.00 93.38 205 VAL A CA 1
ATOM 1595 C C . VAL A 1 205 ? 6.205 2.531 14.991 1.00 93.38 205 VAL A C 1
ATOM 1597 O O . VAL A 1 205 ? 5.512 2.368 15.996 1.00 93.38 205 VAL A O 1
ATOM 1600 N N . LEU A 1 206 ? 6.930 3.641 14.815 1.00 94.19 206 LEU A N 1
ATOM 1601 C CA . LEU A 1 206 ? 6.937 4.731 15.796 1.00 94.19 206 LEU A CA 1
ATOM 1602 C C . LEU A 1 206 ? 5.525 5.291 16.028 1.00 94.19 206 LEU A C 1
ATOM 1604 O O . LEU A 1 206 ? 5.155 5.567 17.170 1.00 94.19 206 LEU A O 1
ATOM 1608 N N . LEU A 1 207 ? 4.713 5.410 14.977 1.00 94.06 207 LEU A N 1
ATOM 1609 C CA . LEU A 1 207 ? 3.321 5.849 15.057 1.00 94.06 207 LEU A CA 1
ATOM 1610 C C . LEU A 1 207 ? 2.453 4.857 15.837 1.00 94.06 207 LEU A C 1
ATOM 1612 O O . LEU A 1 207 ? 1.708 5.287 16.723 1.00 94.06 207 LEU A O 1
ATOM 1616 N N . ILE A 1 208 ? 2.582 3.549 15.578 1.00 90.88 208 ILE A N 1
ATOM 1617 C CA . ILE A 1 208 ? 1.893 2.500 16.351 1.00 90.88 208 ILE A CA 1
ATOM 1618 C C . ILE A 1 208 ? 2.267 2.613 17.828 1.00 90.88 208 ILE A C 1
ATOM 1620 O O . ILE A 1 208 ? 1.388 2.645 18.686 1.00 90.88 208 ILE A O 1
ATOM 1624 N N . GLU A 1 209 ? 3.556 2.732 18.139 1.00 87.50 209 GLU A N 1
ATOM 1625 C CA . GLU A 1 209 ? 4.060 2.794 19.514 1.00 87.50 209 GLU A CA 1
ATOM 1626 C C . GLU A 1 209 ? 3.620 4.069 20.240 1.00 87.50 209 GLU A C 1
ATOM 1628 O O . GLU A 1 209 ? 3.261 4.031 21.418 1.00 87.50 209 GLU A O 1
ATOM 1633 N N . LYS A 1 210 ? 3.578 5.217 19.556 1.00 89.19 210 LYS A N 1
ATOM 1634 C CA . LYS A 1 210 ? 3.073 6.468 20.143 1.00 89.19 210 LYS A CA 1
ATOM 1635 C C . LYS A 1 210 ? 1.559 6.455 20.321 1.00 89.19 210 LYS A C 1
ATOM 1637 O O . LYS A 1 210 ? 1.047 7.002 21.306 1.00 89.19 210 LYS A O 1
ATOM 1642 N N . ALA A 1 211 ? 0.827 5.828 19.407 1.00 87.19 211 ALA A N 1
ATOM 1643 C CA . ALA A 1 211 ? -0.616 5.704 19.513 1.00 87.19 211 ALA A CA 1
ATOM 1644 C C . ALA A 1 211 ? -1.020 4.667 20.578 1.00 87.19 211 ALA A C 1
ATOM 1646 O O . ALA A 1 211 ? -1.893 4.968 21.396 1.00 87.19 211 ALA A O 1
ATOM 1647 N N . ALA A 1 212 ? -0.351 3.513 20.634 1.00 83.38 212 ALA A N 1
ATOM 1648 C CA . ALA A 1 212 ? -0.702 2.343 21.441 1.00 83.38 212 ALA A CA 1
ATOM 1649 C C . ALA A 1 212 ? 0.502 1.723 22.205 1.00 83.38 212 ALA A C 1
ATOM 1651 O O . ALA A 1 212 ? 0.777 0.528 22.069 1.00 83.38 212 ALA A O 1
ATOM 1652 N N . PRO A 1 213 ? 1.165 2.471 23.112 1.00 65.94 213 PRO A N 1
ATOM 1653 C CA . PRO A 1 213 ? 2.442 2.070 23.732 1.00 65.94 213 PRO A CA 1
ATOM 1654 C C . PRO A 1 213 ? 2.381 0.797 24.592 1.00 65.94 213 PRO A C 1
ATOM 1656 O O . PRO A 1 213 ? 3.406 0.193 24.897 1.00 65.94 213 PRO A O 1
ATOM 1659 N N . LYS A 1 214 ? 1.183 0.388 25.031 1.00 68.44 214 LYS A N 1
ATOM 1660 C CA . LYS A 1 214 ? 0.989 -0.810 25.865 1.00 68.44 214 LYS A CA 1
ATOM 1661 C C . LYS A 1 214 ? 0.829 -2.100 25.056 1.00 68.44 214 LYS A C 1
ATOM 1663 O O . LYS A 1 214 ? 0.938 -3.174 25.635 1.00 68.44 214 LYS A O 1
ATOM 1668 N N . ASN A 1 215 ? 0.568 -1.997 23.752 1.00 61.19 215 ASN A N 1
ATOM 1669 C CA . ASN A 1 215 ? 0.157 -3.138 22.936 1.00 61.19 215 ASN A CA 1
ATOM 1670 C C . ASN A 1 215 ? 1.294 -3.734 22.097 1.00 61.19 215 ASN A C 1
ATOM 1672 O O . ASN A 1 215 ? 1.154 -4.880 21.685 1.00 61.19 215 ASN A O 1
ATOM 1676 N N . ARG A 1 216 ? 2.405 -2.999 21.904 1.00 72.25 216 ARG A N 1
ATOM 1677 C CA . ARG A 1 216 ? 3.656 -3.454 21.258 1.00 72.25 216 ARG A CA 1
ATOM 1678 C C . ARG A 1 216 ? 3.415 -4.381 20.059 1.00 72.25 216 ARG A C 1
ATOM 1680 O O . ARG A 1 216 ? 3.848 -5.532 20.055 1.00 72.25 216 ARG A O 1
ATOM 1687 N N . VAL A 1 217 ? 2.653 -3.897 19.078 1.00 76.81 217 VAL A N 1
ATOM 1688 C CA . VAL A 1 217 ? 2.294 -4.667 17.879 1.00 76.81 217 VAL A CA 1
ATOM 1689 C C . VAL A 1 217 ? 3.285 -4.353 16.770 1.00 76.81 217 VAL A C 1
ATOM 1691 O O . VAL A 1 217 ? 3.517 -3.189 16.454 1.00 76.81 217 VAL A O 1
ATOM 1694 N N . PHE A 1 218 ? 3.849 -5.398 16.171 1.00 80.62 218 PHE A N 1
ATOM 1695 C CA . PHE A 1 218 ? 4.686 -5.274 14.986 1.00 80.62 218 PHE A CA 1
ATOM 1696 C C . PHE A 1 218 ? 3.816 -5.351 13.715 1.00 80.62 218 PHE A C 1
ATOM 1698 O O . PHE A 1 218 ? 2.961 -6.238 13.636 1.00 80.62 218 PHE A O 1
ATOM 1705 N N . PRO A 1 219 ? 3.990 -4.452 12.726 1.00 83.88 219 PRO A N 1
ATOM 1706 C CA . PRO A 1 219 ? 3.153 -4.389 11.527 1.00 83.88 219 PRO A CA 1
ATOM 1707 C C . PRO A 1 219 ? 3.548 -5.461 10.496 1.00 83.88 219 PRO A C 1
ATOM 1709 O O . PRO A 1 219 ? 3.992 -5.150 9.395 1.00 83.88 219 PRO A O 1
ATOM 1712 N N . ALA A 1 220 ? 3.374 -6.739 10.843 1.00 75.19 220 ALA A N 1
ATOM 1713 C CA . ALA A 1 220 ? 3.771 -7.865 9.994 1.00 75.19 220 ALA A CA 1
ATOM 1714 C C . ALA A 1 220 ? 3.114 -7.837 8.601 1.00 75.19 220 ALA A C 1
ATOM 1716 O O . ALA A 1 220 ? 3.735 -8.253 7.631 1.00 75.19 220 ALA A O 1
ATOM 1717 N N . PHE A 1 221 ? 1.897 -7.292 8.488 1.00 80.62 221 PHE A N 1
ATOM 1718 C CA . PHE A 1 221 ? 1.154 -7.192 7.227 1.00 80.62 221 PHE A CA 1
ATOM 1719 C C . PHE A 1 221 ? 1.933 -6.491 6.099 1.00 80.62 221 PHE A C 1
ATOM 1721 O O . PHE A 1 221 ? 1.735 -6.828 4.938 1.00 80.62 221 PHE A O 1
ATOM 1728 N N . LEU A 1 222 ? 2.849 -5.570 6.428 1.00 83.56 222 LEU A N 1
ATOM 1729 C CA . LEU A 1 222 ? 3.687 -4.868 5.446 1.00 83.56 222 LEU A CA 1
ATOM 1730 C C . LEU A 1 222 ? 4.678 -5.791 4.730 1.00 83.56 222 LEU A C 1
ATOM 1732 O O . LEU A 1 222 ? 5.136 -5.485 3.637 1.00 83.56 222 LEU A O 1
ATOM 1736 N N . PHE A 1 223 ? 5.024 -6.917 5.344 1.00 79.44 223 PHE A N 1
ATOM 1737 C CA . PHE A 1 223 ? 6.017 -7.852 4.816 1.00 79.44 223 PHE A CA 1
ATOM 1738 C C . PHE A 1 223 ? 5.378 -9.130 4.279 1.00 79.44 223 PHE A C 1
ATOM 1740 O O . PHE A 1 223 ? 6.084 -9.999 3.788 1.00 79.44 223 PHE A O 1
ATOM 1747 N N . LEU A 1 224 ? 4.051 -9.252 4.395 1.00 70.38 224 LEU A N 1
ATOM 1748 C CA . LEU A 1 224 ? 3.293 -10.436 3.990 1.00 70.38 224 LEU A CA 1
ATOM 1749 C C . LEU A 1 224 ? 2.540 -10.256 2.680 1.00 70.38 224 LEU A C 1
ATOM 1751 O O . LEU A 1 224 ? 1.948 -11.213 2.199 1.00 70.38 224 LEU A O 1
ATOM 1755 N N . VAL A 1 225 ? 2.561 -9.050 2.118 1.00 78.62 225 VAL A N 1
ATOM 1756 C CA . VAL A 1 225 ? 2.029 -8.742 0.792 1.00 78.62 225 VAL A CA 1
ATOM 1757 C C . VAL A 1 225 ? 3.227 -8.669 -0.163 1.00 78.62 225 VAL A C 1
ATOM 1759 O O . VAL A 1 225 ? 3.938 -7.663 -0.139 1.00 78.62 225 VAL A O 1
ATOM 1762 N N . PRO A 1 226 ? 3.506 -9.712 -0.972 1.00 76.12 226 PRO A N 1
ATOM 1763 C CA . PRO A 1 226 ? 4.721 -9.778 -1.793 1.00 76.12 226 PRO A CA 1
ATOM 1764 C C . PRO A 1 226 ? 4.825 -8.659 -2.832 1.00 76.12 226 PRO A C 1
ATOM 1766 O O . PRO A 1 226 ? 5.919 -8.194 -3.138 1.00 76.12 226 PRO A O 1
ATOM 1769 N N . SER A 1 227 ? 3.687 -8.169 -3.320 1.00 83.00 227 SER A N 1
ATOM 1770 C CA . SER A 1 227 ? 3.617 -7.040 -4.248 1.00 83.00 227 SER A CA 1
ATOM 1771 C C . SER A 1 227 ? 3.956 -5.686 -3.617 1.00 83.00 227 SER A C 1
ATOM 1773 O O . SER A 1 227 ? 4.273 -4.735 -4.329 1.00 83.00 227 SER A O 1
ATOM 1775 N N . LEU A 1 228 ? 3.906 -5.563 -2.286 1.00 87.06 228 LEU A N 1
ATOM 1776 C CA . LEU A 1 228 ? 4.106 -4.283 -1.615 1.00 87.06 228 LEU A CA 1
ATOM 1777 C C . LEU A 1 228 ? 5.542 -3.753 -1.779 1.00 87.06 228 LEU A C 1
ATOM 1779 O O . LEU A 1 228 ? 5.674 -2.600 -2.188 1.00 87.06 228 LEU A O 1
ATOM 1783 N N . PRO A 1 229 ? 6.611 -4.553 -1.556 1.00 88.88 229 PRO A N 1
ATOM 1784 C CA . PRO A 1 229 ? 7.972 -4.163 -1.925 1.00 88.88 229 PRO A CA 1
ATOM 1785 C C . PRO A 1 229 ? 8.115 -3.744 -3.390 1.00 88.88 229 PRO A C 1
ATOM 1787 O O . PRO A 1 229 ? 8.813 -2.776 -3.683 1.00 88.88 229 PRO A O 1
ATOM 1790 N N . PHE A 1 230 ? 7.441 -4.451 -4.303 1.00 88.06 230 PHE A N 1
ATOM 1791 C CA . PHE A 1 230 ? 7.477 -4.151 -5.732 1.00 88.06 230 PHE A CA 1
ATOM 1792 C C . PHE A 1 230 ? 6.893 -2.763 -6.032 1.00 88.06 230 PHE A C 1
ATOM 1794 O O . PHE A 1 230 ? 7.556 -1.950 -6.676 1.00 88.06 230 PHE A O 1
ATOM 1801 N N . PHE A 1 231 ? 5.706 -2.450 -5.500 1.00 91.56 231 PHE A N 1
ATOM 1802 C CA . PHE A 1 231 ? 5.097 -1.123 -5.646 1.00 91.56 231 PHE A CA 1
ATOM 1803 C C . PHE A 1 231 ? 5.879 -0.031 -4.916 1.00 91.56 231 PHE A C 1
ATOM 1805 O O . PHE A 1 231 ? 5.927 1.104 -5.372 1.00 91.56 231 PHE A O 1
ATOM 1812 N N . ALA A 1 232 ? 6.513 -0.359 -3.791 1.00 94.88 232 ALA A N 1
ATOM 1813 C CA . ALA A 1 232 ? 7.259 0.604 -2.997 1.00 94.88 232 ALA A CA 1
ATOM 1814 C C . ALA A 1 232 ? 8.615 0.997 -3.603 1.00 94.88 232 ALA A C 1
ATOM 1816 O O . ALA A 1 232 ? 9.124 2.062 -3.248 1.00 94.88 232 ALA A O 1
ATOM 1817 N N . MET A 1 233 ? 9.208 0.153 -4.459 1.00 94.12 233 MET A N 1
ATOM 1818 C CA . MET A 1 233 ? 10.543 0.373 -5.029 1.00 94.12 233 MET A CA 1
ATOM 1819 C C . MET A 1 233 ? 10.524 0.928 -6.455 1.00 94.12 233 MET A C 1
ATOM 1821 O O . MET A 1 233 ? 11.406 1.711 -6.792 1.00 94.12 233 MET A O 1
ATOM 1825 N N . HIS A 1 234 ? 9.554 0.557 -7.294 1.00 92.38 234 HIS A N 1
ATOM 1826 C CA . HIS A 1 234 ? 9.619 0.862 -8.726 1.00 92.38 234 HIS A CA 1
ATOM 1827 C C . HIS A 1 234 ? 9.601 2.367 -9.035 1.00 92.38 234 HIS A C 1
ATOM 1829 O O . HIS A 1 234 ? 9.253 3.190 -8.182 1.00 92.38 234 HIS A O 1
ATOM 1835 N N . LEU A 1 235 ? 9.960 2.758 -10.259 1.00 95.75 235 LEU A N 1
ATOM 1836 C CA . LEU A 1 235 ? 9.847 4.158 -10.663 1.00 95.75 235 LEU A CA 1
ATOM 1837 C C . LEU A 1 235 ? 8.390 4.505 -10.999 1.00 95.75 235 LEU A C 1
ATOM 1839 O O . LEU A 1 235 ? 7.915 4.325 -12.115 1.00 95.75 235 LEU A O 1
ATOM 1843 N N . SER A 1 236 ? 7.650 4.974 -9.996 1.00 94.50 236 SER A N 1
ATOM 1844 C CA . SER A 1 236 ? 6.258 5.393 -10.147 1.00 94.50 236 SER A CA 1
ATOM 1845 C C . SER A 1 236 ? 5.802 6.276 -9.004 1.00 94.50 236 SER A C 1
ATOM 1847 O O . SER A 1 236 ? 6.316 6.174 -7.894 1.00 94.50 236 SER A O 1
ATOM 1849 N N . ASN A 1 237 ? 4.747 7.056 -9.239 1.00 95.00 237 ASN A N 1
ATOM 1850 C CA . ASN A 1 237 ? 3.994 7.694 -8.169 1.00 95.00 237 ASN A CA 1
ATOM 1851 C C . ASN A 1 237 ? 3.396 6.699 -7.159 1.00 95.00 237 ASN A C 1
ATOM 1853 O O . ASN A 1 237 ? 3.222 7.038 -5.985 1.00 95.00 237 ASN A O 1
ATOM 1857 N N . PHE A 1 238 ? 3.155 5.448 -7.5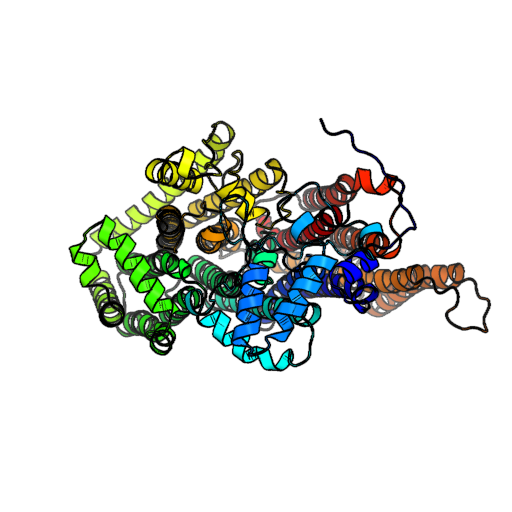69 1.00 93.94 238 PHE A N 1
ATOM 1858 C CA . PHE A 1 238 ? 2.745 4.384 -6.654 1.00 93.94 238 PHE A CA 1
ATOM 1859 C C . PHE A 1 238 ? 3.791 4.082 -5.577 1.00 93.94 238 PHE A C 1
ATOM 1861 O O . PHE A 1 238 ? 3.390 3.684 -4.484 1.00 93.94 238 PHE A O 1
ATOM 1868 N N . ALA A 1 239 ? 5.083 4.348 -5.800 1.00 96.25 239 ALA A N 1
ATOM 1869 C CA . ALA A 1 239 ? 6.101 4.193 -4.761 1.00 96.25 239 ALA A CA 1
ATOM 1870 C C . ALA A 1 239 ? 5.841 5.146 -3.591 1.00 96.25 239 ALA A C 1
ATOM 1872 O O . ALA A 1 239 ? 5.599 4.700 -2.467 1.00 96.25 239 ALA A O 1
ATOM 1873 N N . GLN A 1 240 ? 5.772 6.453 -3.858 1.00 97.31 240 GLN A N 1
ATOM 1874 C CA . GLN A 1 240 ? 5.478 7.458 -2.832 1.00 97.31 240 GLN A CA 1
ATOM 1875 C C . GLN A 1 240 ? 4.100 7.232 -2.204 1.00 97.31 240 GLN A C 1
ATOM 1877 O O . GLN A 1 240 ? 3.953 7.325 -0.984 1.00 97.31 240 GLN A O 1
ATOM 1882 N N . TYR A 1 241 ? 3.096 6.875 -3.008 1.00 97.06 241 TYR A N 1
ATOM 1883 C CA . TYR A 1 241 ? 1.762 6.558 -2.504 1.00 97.06 241 TYR A CA 1
ATOM 1884 C C . TYR A 1 241 ? 1.801 5.375 -1.525 1.00 97.06 241 TYR A C 1
ATOM 1886 O O . TYR A 1 241 ? 1.255 5.461 -0.424 1.00 97.06 241 TYR A O 1
ATOM 1894 N N . THR A 1 242 ? 2.541 4.315 -1.854 1.00 97.06 242 THR A N 1
ATOM 1895 C CA . THR A 1 242 ? 2.763 3.148 -0.986 1.00 97.06 242 THR A CA 1
ATOM 1896 C C . THR A 1 242 ? 3.462 3.525 0.321 1.00 97.06 242 THR A C 1
ATOM 1898 O O . THR A 1 242 ? 3.089 3.027 1.390 1.00 97.06 242 THR A O 1
ATOM 1901 N N . HIS A 1 243 ? 4.445 4.432 0.281 1.00 97.94 243 HIS A N 1
ATOM 1902 C CA . HIS A 1 243 ? 5.130 4.927 1.482 1.00 97.94 243 HIS A CA 1
ATOM 1903 C C . HIS A 1 243 ? 4.150 5.646 2.417 1.00 97.94 243 HIS A C 1
ATOM 1905 O O . HIS A 1 243 ? 4.108 5.365 3.618 1.00 97.94 243 HIS A O 1
ATOM 1911 N N . VAL A 1 244 ? 3.304 6.524 1.875 1.00 98.25 244 VAL A N 1
ATOM 1912 C CA . VAL A 1 244 ? 2.291 7.245 2.660 1.00 98.25 244 VAL A CA 1
ATOM 1913 C C . VAL A 1 244 ? 1.237 6.288 3.216 1.00 98.25 244 VAL A C 1
ATOM 1915 O O . VAL A 1 244 ? 0.912 6.355 4.404 1.00 98.25 244 VAL A O 1
ATOM 1918 N N . LEU A 1 245 ? 0.743 5.353 2.404 1.00 97.94 245 LEU A N 1
ATOM 1919 C CA . LEU A 1 245 ? -0.234 4.349 2.830 1.00 97.94 245 LEU A CA 1
ATOM 1920 C C . LEU A 1 245 ? 0.313 3.414 3.911 1.00 97.94 245 LEU A C 1
ATOM 1922 O O . LEU A 1 245 ? -0.431 3.027 4.815 1.00 97.94 245 LEU A O 1
ATOM 1926 N N . THR A 1 246 ? 1.607 3.095 3.869 1.00 97.75 246 THR A N 1
ATOM 1927 C CA . THR A 1 246 ? 2.299 2.344 4.925 1.00 97.75 246 THR A CA 1
ATOM 1928 C C . THR A 1 246 ? 2.186 3.076 6.265 1.00 97.75 246 THR A C 1
ATOM 1930 O O . THR A 1 246 ? 1.761 2.489 7.266 1.00 97.75 246 THR A O 1
ATOM 1933 N N . MET A 1 247 ? 2.485 4.381 6.285 1.00 98.12 247 MET A N 1
ATOM 1934 C CA . MET A 1 247 ? 2.387 5.205 7.494 1.00 98.12 247 MET A CA 1
ATOM 1935 C C . MET A 1 247 ? 0.937 5.374 7.964 1.00 98.12 247 MET A C 1
ATOM 1937 O O . MET A 1 247 ? 0.662 5.206 9.154 1.00 98.12 247 MET A O 1
ATO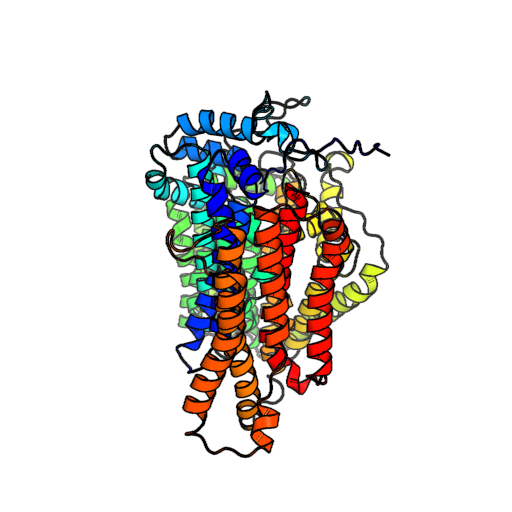M 1941 N N . LEU A 1 248 ? 0.000 5.640 7.046 1.00 97.81 248 LEU A N 1
ATOM 1942 C CA . LEU A 1 248 ? -1.427 5.785 7.348 1.00 97.81 248 LEU A CA 1
ATOM 1943 C C . LEU A 1 248 ? -2.021 4.497 7.935 1.00 97.81 248 LEU A C 1
ATOM 1945 O O . LEU A 1 248 ? -2.753 4.550 8.925 1.00 97.81 248 LEU A O 1
ATOM 1949 N N . SER A 1 249 ? -1.684 3.336 7.374 1.00 97.38 249 SER A N 1
ATOM 1950 C CA . SER A 1 249 ? -2.182 2.037 7.845 1.00 97.38 249 SER A CA 1
ATOM 1951 C C . SER A 1 249 ? -1.619 1.697 9.224 1.00 97.38 249 SER A C 1
ATOM 1953 O O . SER A 1 249 ? -2.361 1.300 10.121 1.00 97.38 249 SER A O 1
ATOM 1955 N N . CYS A 1 250 ? -0.329 1.959 9.457 1.00 96.38 250 CYS A N 1
ATOM 1956 C CA . CYS A 1 250 ? 0.274 1.832 10.785 1.00 96.38 250 CYS A CA 1
ATOM 1957 C C . CYS A 1 250 ? -0.363 2.780 11.809 1.00 96.38 250 CYS A C 1
ATOM 1959 O O . CYS A 1 250 ? -0.663 2.387 12.938 1.00 96.38 250 CYS A O 1
ATOM 1961 N N . PHE A 1 251 ? -0.616 4.030 11.427 1.00 96.19 251 PHE A N 1
ATOM 1962 C CA . PHE A 1 251 ? -1.284 4.985 12.299 1.00 96.19 251 PHE A CA 1
ATOM 1963 C C . PHE A 1 251 ? -2.719 4.553 12.625 1.00 96.19 251 PHE A C 1
ATOM 1965 O O . PHE A 1 251 ? -3.121 4.594 13.789 1.00 96.19 251 PHE A O 1
ATOM 1972 N N . THR A 1 252 ? -3.460 4.062 11.631 1.00 95.62 252 THR A N 1
ATOM 1973 C CA . THR A 1 252 ? -4.820 3.524 11.786 1.00 95.62 252 THR A CA 1
ATOM 1974 C C . THR A 1 252 ? -4.839 2.323 12.728 1.00 95.62 252 THR A C 1
ATOM 1976 O O . THR A 1 252 ? -5.634 2.290 13.672 1.00 95.62 252 THR A O 1
ATOM 1979 N N . LEU A 1 253 ? -3.895 1.393 12.566 1.00 93.25 253 LEU A N 1
ATOM 1980 C CA . LEU A 1 253 ? -3.666 0.288 13.494 1.00 93.25 253 LEU A CA 1
ATOM 1981 C C . LEU A 1 253 ? -3.400 0.797 14.921 1.00 93.25 253 LEU A C 1
ATOM 1983 O O . LEU A 1 253 ? -4.019 0.338 15.883 1.00 93.25 253 LEU A O 1
ATOM 1987 N N . GLY A 1 254 ? -2.534 1.798 15.070 1.00 91.75 254 GLY A N 1
ATOM 1988 C CA . GLY A 1 254 ? -2.271 2.457 16.347 1.00 91.75 254 GLY A CA 1
ATOM 1989 C C . GLY A 1 254 ? -3.526 3.070 16.984 1.00 91.75 254 GLY A C 1
ATOM 1990 O O . GLY A 1 254 ? -3.758 2.901 18.184 1.00 91.75 254 GLY A O 1
ATOM 1991 N N . LEU A 1 255 ? -4.367 3.752 16.199 1.00 91.31 255 LEU A N 1
ATOM 1992 C CA . LEU A 1 255 ? -5.633 4.339 16.655 1.00 91.31 255 LEU A CA 1
ATOM 1993 C C . LEU A 1 255 ? -6.646 3.278 17.100 1.00 91.31 255 LEU A C 1
ATOM 1995 O O . LEU A 1 255 ? -7.315 3.474 18.124 1.00 91.31 255 LEU A O 1
ATOM 1999 N N . TYR A 1 256 ? -6.742 2.169 16.363 1.00 90.81 256 TYR A N 1
ATOM 2000 C CA . TYR A 1 256 ? -7.576 1.015 16.701 1.00 90.81 256 TYR A CA 1
ATOM 2001 C C . TYR A 1 256 ? -7.141 0.372 18.023 1.00 90.81 256 TYR A C 1
ATOM 2003 O O . TYR A 1 256 ? -7.970 0.115 18.895 1.00 90.81 256 TYR A O 1
ATOM 2011 N N . LEU A 1 257 ? -5.837 0.158 18.204 1.00 85.44 257 LEU A N 1
ATOM 2012 C CA . LEU A 1 257 ? -5.281 -0.477 19.400 1.00 85.44 257 LEU A CA 1
ATOM 2013 C C . LEU A 1 257 ? -5.345 0.425 20.643 1.00 85.44 257 LEU A C 1
ATOM 2015 O O . LEU A 1 257 ? -5.320 -0.058 21.776 1.00 85.44 257 LEU A O 1
ATOM 2019 N N . ARG A 1 258 ? -5.389 1.746 20.472 1.00 81.31 258 ARG A N 1
ATOM 2020 C CA . ARG A 1 258 ? -5.391 2.699 21.587 1.00 81.31 258 ARG A CA 1
ATOM 2021 C C . ARG A 1 258 ? -6.709 2.643 22.374 1.00 81.31 258 ARG A C 1
ATOM 2023 O O . ARG A 1 258 ? -7.783 2.578 21.801 1.00 81.31 258 ARG A O 1
ATOM 2030 N N . GLY A 1 259 ? -6.676 2.812 23.699 1.00 64.06 259 GLY A N 1
ATOM 2031 C CA . GLY A 1 259 ? -7.902 2.985 24.510 1.00 64.06 259 GLY A CA 1
ATOM 2032 C C . GLY A 1 259 ? -8.364 4.447 24.685 1.00 64.06 259 GLY A C 1
ATOM 2033 O O . GLY A 1 259 ? -9.558 4.729 24.781 1.00 64.06 259 GLY A O 1
ATOM 2034 N N . LYS A 1 260 ? -7.429 5.411 24.701 1.00 69.69 260 LYS A N 1
ATOM 2035 C CA . LYS A 1 260 ? -7.675 6.846 24.991 1.00 69.69 260 LYS A CA 1
ATOM 2036 C C . LYS A 1 260 ? -7.717 7.723 23.729 1.00 69.69 260 LYS A C 1
ATOM 2038 O O . LYS A 1 260 ? -7.229 7.319 22.682 1.00 69.69 260 LYS A O 1
ATOM 2043 N N . ARG A 1 261 ? -8.222 8.959 23.825 1.00 75.00 261 ARG A N 1
ATOM 2044 C CA . ARG A 1 261 ? -8.201 9.936 22.714 1.00 75.00 261 ARG A CA 1
ATOM 2045 C C . ARG A 1 261 ? -6.769 10.359 22.372 1.00 75.00 261 ARG A C 1
ATOM 2047 O O . ARG A 1 261 ? -5.945 10.522 23.275 1.00 75.00 261 ARG A O 1
ATOM 2054 N N . LEU A 1 262 ? -6.453 10.499 21.085 1.00 83.44 262 LEU A N 1
ATOM 2055 C CA . LEU A 1 262 ? -5.191 11.067 20.599 1.00 83.44 262 LEU A CA 1
ATOM 2056 C C . LEU A 1 262 ? -5.479 12.478 20.077 1.00 83.44 262 LEU A C 1
ATOM 2058 O O . LEU A 1 262 ? -6.069 12.637 19.016 1.00 83.44 262 LEU A O 1
ATOM 2062 N N . GLN A 1 263 ? -5.119 13.498 20.855 1.00 88.56 263 GLN A N 1
ATOM 2063 C CA . GLN A 1 263 ? -5.438 14.898 20.547 1.00 88.56 263 GLN A CA 1
ATOM 2064 C C . GLN A 1 263 ? -4.650 15.383 19.327 1.00 88.56 263 GLN A C 1
ATOM 2066 O O . GLN A 1 263 ? -5.248 15.834 18.362 1.00 88.56 263 GLN A O 1
ATOM 2071 N N . CYS A 1 264 ? -3.337 15.143 19.299 1.00 89.75 264 CYS A N 1
ATOM 2072 C CA . CYS A 1 264 ? -2.479 15.483 18.157 1.00 89.75 264 CYS A CA 1
ATOM 2073 C C . CYS A 1 264 ? -2.675 14.567 16.935 1.00 89.75 264 CYS A C 1
ATOM 2075 O O . CYS A 1 264 ? -1.971 14.710 15.942 1.00 89.75 264 CYS A O 1
ATOM 2077 N N . GLY A 1 265 ? -3.601 13.603 17.002 1.00 93.06 265 GLY A N 1
ATOM 2078 C CA . GLY A 1 265 ? -3.841 12.667 15.907 1.00 93.06 265 GLY A CA 1
ATOM 2079 C C . GLY A 1 265 ? -4.429 13.340 14.672 1.00 93.06 265 GLY A C 1
ATOM 2080 O O . GLY A 1 265 ? -4.213 12.854 13.571 1.00 93.06 265 GLY A O 1
ATOM 2081 N N . GLY A 1 266 ? -5.119 14.469 14.856 1.00 95.38 266 GLY A N 1
ATOM 2082 C CA . GLY A 1 266 ? -5.698 15.225 13.754 1.00 95.38 266 GLY A CA 1
ATOM 2083 C C . GLY A 1 266 ? -4.629 15.767 12.816 1.00 95.38 266 GLY A C 1
ATOM 2084 O O . GLY A 1 266 ? -4.733 15.534 11.621 1.00 95.38 266 GLY A O 1
ATOM 2085 N N . LEU A 1 267 ? -3.547 16.355 13.346 1.00 96.81 267 LEU A N 1
ATOM 2086 C CA . LEU A 1 267 ? -2.417 16.826 12.532 1.00 96.81 267 LEU A CA 1
ATOM 2087 C C . LEU A 1 267 ? -1.840 15.723 11.645 1.00 96.81 267 LEU A C 1
ATOM 2089 O O . LEU A 1 267 ? -1.622 15.943 10.460 1.00 96.81 267 LEU A O 1
ATOM 2093 N N . LEU A 1 268 ? -1.655 14.523 12.196 1.00 96.62 268 LEU A N 1
ATOM 2094 C CA . LEU A 1 268 ? -1.158 13.381 11.430 1.00 96.62 268 LEU A CA 1
ATOM 2095 C C . LEU A 1 268 ? -2.153 12.930 10.354 1.00 96.62 268 LEU A C 1
ATOM 2097 O O . LEU A 1 268 ? -1.737 12.692 9.229 1.00 96.62 268 LEU A O 1
ATOM 2101 N N . LEU A 1 269 ? -3.457 12.860 10.657 1.00 96.44 269 LEU A N 1
ATOM 2102 C CA . LEU A 1 269 ? -4.476 12.567 9.637 1.00 96.44 269 LEU A CA 1
ATOM 2103 C C . LEU A 1 269 ? -4.499 13.626 8.536 1.00 96.44 269 LEU A C 1
ATOM 2105 O O . LEU A 1 269 ? -4.646 13.275 7.370 1.00 96.44 269 LEU A O 1
ATOM 2109 N N . GLY A 1 270 ? -4.329 14.898 8.894 1.00 96.69 270 GLY A N 1
ATOM 2110 C CA . GLY A 1 270 ? -4.232 15.990 7.936 1.00 96.69 270 GLY A CA 1
ATOM 2111 C C . GLY A 1 270 ? -3.020 15.844 7.021 1.00 96.69 270 GLY A C 1
ATOM 2112 O O . GLY A 1 270 ? -3.170 15.860 5.806 1.00 96.69 270 GLY A O 1
ATOM 2113 N N . LEU A 1 271 ? -1.843 15.586 7.600 1.00 97.44 271 LEU A N 1
ATOM 2114 C CA . LEU A 1 271 ? -0.611 15.348 6.845 1.00 97.44 271 LEU A CA 1
ATOM 2115 C C . LEU A 1 271 ? -0.712 14.109 5.952 1.00 97.44 271 LEU A C 1
ATOM 2117 O O . LEU A 1 271 ? -0.277 14.158 4.808 1.00 97.44 271 LEU A O 1
ATOM 2121 N N . PHE A 1 272 ? -1.314 13.013 6.429 1.00 97.75 272 PHE A N 1
ATOM 2122 C CA . PHE A 1 272 ? -1.553 11.841 5.586 1.00 97.75 272 PHE A CA 1
ATOM 2123 C C . PHE A 1 272 ? -2.535 12.140 4.464 1.00 97.75 272 PHE A C 1
ATOM 2125 O O . PHE A 1 272 ? -2.297 11.677 3.359 1.00 97.75 272 PHE A O 1
ATOM 2132 N N . SER A 1 273 ? -3.582 12.929 4.717 1.00 96.25 273 SER A N 1
ATOM 2133 C CA . SER A 1 273 ? -4.536 13.356 3.684 1.00 96.25 273 SER A CA 1
ATOM 2134 C C . SER A 1 273 ? -3.837 14.168 2.595 1.00 96.25 273 SER A C 1
ATOM 2136 O O . SER A 1 273 ? -3.984 13.865 1.415 1.00 96.25 273 SER A O 1
ATOM 2138 N N . ALA A 1 274 ? -3.014 15.143 2.990 1.00 96.38 274 ALA A N 1
ATOM 2139 C CA . ALA A 1 274 ? -2.209 15.916 2.056 1.00 96.38 274 ALA A CA 1
ATOM 2140 C C . ALA A 1 274 ? -1.246 15.023 1.275 1.00 96.38 274 ALA A C 1
ATOM 2142 O O . ALA A 1 274 ? -1.204 15.073 0.051 1.00 96.38 274 ALA A O 1
ATOM 2143 N N . ALA A 1 275 ? -0.512 14.158 1.970 1.00 97.50 275 ALA A N 1
ATOM 2144 C CA . ALA A 1 275 ? 0.489 13.308 1.351 1.00 97.50 275 ALA A CA 1
ATOM 2145 C C . ALA A 1 275 ? -0.119 12.269 0.395 1.00 97.50 275 ALA A C 1
ATOM 2147 O O . ALA A 1 275 ? 0.466 12.040 -0.656 1.00 97.50 275 ALA A O 1
ATOM 2148 N N . VAL A 1 276 ? -1.282 11.667 0.694 1.00 97.06 276 VAL A N 1
ATOM 2149 C CA . VAL A 1 276 ? -1.918 10.717 -0.242 1.00 97.06 276 VAL A CA 1
ATOM 2150 C C . VAL A 1 276 ? -2.398 11.419 -1.505 1.00 97.06 276 VAL A C 1
ATOM 2152 O O . VAL A 1 276 ? -2.192 10.879 -2.586 1.00 97.06 276 VAL A O 1
ATOM 2155 N N . VAL A 1 277 ? -2.978 12.619 -1.379 1.00 95.12 277 VAL A N 1
ATOM 2156 C CA . VAL A 1 277 ? -3.419 13.422 -2.530 1.00 95.12 277 VAL A CA 1
ATOM 2157 C C . VAL A 1 277 ? -2.215 13.860 -3.357 1.00 95.12 277 VAL A C 1
ATOM 2159 O O . VAL A 1 277 ? -2.216 13.668 -4.562 1.00 95.12 277 VAL A O 1
ATOM 2162 N N . LEU A 1 278 ? -1.153 14.371 -2.733 1.00 96.25 278 LEU A N 1
ATOM 2163 C CA . LEU A 1 278 ? 0.046 14.820 -3.448 1.00 96.25 278 LEU A CA 1
ATOM 2164 C C . LEU A 1 278 ? 0.857 13.664 -4.056 1.00 96.25 278 LEU A C 1
ATOM 2166 O O . LEU A 1 278 ? 1.583 13.885 -5.020 1.00 96.25 278 LEU A O 1
ATOM 2170 N N . ALA A 1 279 ? 0.759 12.448 -3.508 1.00 96.56 279 ALA A N 1
ATOM 2171 C CA . ALA A 1 279 ? 1.465 11.270 -4.014 1.00 96.56 279 ALA A CA 1
ATOM 2172 C C . ALA A 1 279 ? 0.792 10.619 -5.226 1.00 96.56 279 ALA A C 1
ATOM 2174 O O . ALA A 1 279 ? 1.465 9.951 -6.005 1.00 96.56 279 ALA A O 1
ATOM 2175 N N . ALA A 1 280 ? -0.525 10.750 -5.377 1.00 93.69 280 ALA A N 1
ATOM 2176 C CA . ALA A 1 280 ? -1.251 10.234 -6.530 1.00 93.69 280 ALA A CA 1
ATOM 2177 C C . ALA A 1 280 ? -2.606 10.934 -6.664 1.00 93.69 280 ALA A C 1
ATOM 2179 O O . ALA A 1 280 ? -3.318 11.096 -5.675 1.00 93.69 280 ALA A O 1
ATOM 2180 N N . SER A 1 281 ? -3.029 11.250 -7.890 1.00 88.56 281 SER A N 1
ATOM 2181 C CA . SER A 1 281 ? -4.388 11.745 -8.172 1.00 88.56 281 SER A CA 1
ATOM 2182 C C . SER A 1 281 ? -5.478 10.810 -7.630 1.00 88.56 281 SER A C 1
ATOM 2184 O O . SER A 1 281 ? -6.464 11.263 -7.051 1.00 88.56 281 SER A O 1
ATOM 2186 N N . SER A 1 282 ? -5.258 9.496 -7.712 1.00 88.50 282 SER A N 1
ATOM 2187 C CA . SER A 1 282 ? -6.139 8.474 -7.136 1.00 88.50 282 SER A CA 1
ATOM 2188 C C . SER A 1 282 ? -6.178 8.498 -5.600 1.00 88.50 282 SER A C 1
ATOM 2190 O O . SER A 1 282 ? -7.116 7.988 -4.989 1.00 88.50 282 SER A O 1
ATOM 2192 N N . GLY A 1 283 ? -5.209 9.144 -4.948 1.00 92.50 283 GLY A N 1
ATOM 2193 C CA . GLY A 1 283 ? -5.153 9.317 -3.502 1.00 92.50 283 GLY A CA 1
ATOM 2194 C C . GLY A 1 283 ? -6.334 10.092 -2.924 1.00 92.50 283 GLY A C 1
ATOM 2195 O O . GLY A 1 283 ? -6.640 9.918 -1.744 1.00 92.50 283 GLY A O 1
ATOM 2196 N N . ILE A 1 284 ? -7.066 10.858 -3.742 1.00 92.06 284 ILE A N 1
ATOM 2197 C CA . ILE A 1 284 ? -8.284 11.550 -3.307 1.00 92.06 284 ILE A CA 1
ATOM 2198 C C . ILE A 1 284 ? -9.342 10.598 -2.743 1.00 92.06 284 ILE A C 1
ATOM 2200 O O . ILE A 1 284 ? -10.025 10.938 -1.777 1.00 92.06 284 ILE A O 1
ATOM 2204 N N . VAL A 1 285 ? -9.452 9.371 -3.260 1.00 93.12 285 VAL A N 1
ATOM 2205 C CA . VAL A 1 285 ? -10.451 8.420 -2.753 1.00 93.12 285 VAL A CA 1
ATOM 2206 C C . VAL A 1 285 ? -10.157 8.007 -1.311 1.00 93.12 285 VAL A C 1
ATOM 2208 O O . VAL A 1 285 ? -11.083 7.694 -0.563 1.00 93.12 285 VAL A O 1
ATOM 2211 N N . MET A 1 286 ? -8.896 8.091 -0.865 1.00 96.19 286 MET A N 1
ATOM 2212 C CA . MET A 1 286 ? -8.501 7.815 0.522 1.00 96.19 286 MET A CA 1
ATOM 2213 C C . MET A 1 286 ? -8.952 8.897 1.503 1.00 96.19 286 MET A C 1
ATOM 2215 O O . MET A 1 286 ? -8.986 8.637 2.708 1.00 96.19 286 MET A O 1
ATOM 2219 N N . LEU A 1 287 ? -9.374 10.072 1.023 1.00 94.06 287 LEU A N 1
ATOM 2220 C CA . LEU A 1 287 ? -10.020 11.072 1.872 1.00 94.06 287 LEU A CA 1
ATOM 2221 C C . LEU A 1 287 ? -11.325 10.545 2.474 1.00 94.06 287 LEU A C 1
ATOM 2223 O O . LEU A 1 287 ? -11.632 10.876 3.617 1.00 94.06 287 LEU A O 1
ATOM 2227 N N . GLY A 1 288 ? -12.047 9.667 1.764 1.00 93.50 288 GLY A N 1
ATOM 2228 C CA . GLY A 1 288 ? -13.213 8.965 2.306 1.00 93.50 288 GLY A CA 1
ATOM 2229 C C . GLY A 1 288 ? -12.852 8.132 3.540 1.00 93.50 288 GLY A C 1
ATOM 2230 O O . GLY A 1 288 ? -13.490 8.252 4.589 1.00 93.50 288 GLY A O 1
ATOM 2231 N N . CYS A 1 289 ? -11.762 7.361 3.463 1.00 96.62 289 CYS A N 1
ATOM 2232 C CA . CYS A 1 289 ? -11.252 6.585 4.588 1.00 96.62 289 CYS A CA 1
ATOM 2233 C C . CYS A 1 289 ? -10.803 7.468 5.756 1.00 96.62 289 CYS A C 1
ATOM 2235 O O . CYS A 1 289 ? -11.190 7.224 6.901 1.00 96.62 289 CYS A O 1
ATOM 2237 N N . ILE A 1 290 ? -10.012 8.511 5.491 1.00 96.38 290 ILE A N 1
ATOM 2238 C CA . ILE A 1 290 ? -9.510 9.417 6.534 1.00 96.38 290 ILE A CA 1
ATOM 2239 C C . ILE A 1 290 ? -10.665 10.184 7.196 1.00 96.38 290 ILE A C 1
ATOM 2241 O O . ILE A 1 290 ? -10.706 10.292 8.425 1.00 96.38 290 ILE A O 1
ATOM 2245 N N . GLY A 1 291 ? -11.646 10.628 6.409 1.00 95.56 291 GLY A N 1
ATOM 2246 C CA . GLY A 1 291 ? -12.883 11.236 6.891 1.00 95.56 291 GLY A CA 1
ATOM 2247 C C . GLY A 1 291 ? -13.655 10.298 7.815 1.00 95.56 291 GLY A C 1
ATOM 2248 O O . GLY A 1 291 ? -14.007 10.691 8.925 1.00 95.56 291 GLY A O 1
ATOM 2249 N N . CYS A 1 292 ? -13.834 9.030 7.436 1.00 96.88 292 CYS A N 1
ATOM 2250 C CA . CYS A 1 292 ? -14.489 8.043 8.295 1.00 96.88 292 CYS A CA 1
ATOM 2251 C C . CYS A 1 292 ? -13.716 7.803 9.600 1.00 96.88 292 CYS A C 1
ATOM 2253 O O . CYS A 1 292 ? -14.326 7.781 10.669 1.00 96.88 292 CYS A O 1
ATOM 2255 N N . ILE A 1 293 ? -12.381 7.709 9.560 1.00 95.44 293 ILE A N 1
ATOM 2256 C CA . ILE A 1 293 ? -11.544 7.602 10.770 1.00 95.44 293 ILE A CA 1
ATOM 2257 C C . ILE A 1 293 ? -11.751 8.819 11.688 1.00 95.44 293 ILE A C 1
ATOM 2259 O O . ILE A 1 293 ? -11.890 8.658 12.907 1.00 95.44 293 ILE A O 1
ATOM 2263 N N . ALA A 1 294 ? -11.822 10.029 11.123 1.00 94.88 294 ALA A N 1
ATOM 2264 C CA . ALA A 1 294 ? -12.115 11.251 11.867 1.00 94.88 294 ALA A CA 1
ATOM 2265 C C . ALA A 1 294 ? -13.545 11.248 12.446 1.00 94.88 294 ALA A C 1
ATOM 2267 O O . ALA A 1 294 ? -13.726 11.560 13.621 1.00 94.88 294 ALA A O 1
ATOM 2268 N N . LEU A 1 295 ? -14.555 10.803 11.692 1.00 94.44 295 LEU A N 1
ATOM 2269 C CA . LEU A 1 295 ? -15.934 10.644 12.177 1.00 94.44 295 LEU A CA 1
ATOM 2270 C C . LEU A 1 295 ? -16.041 9.598 13.295 1.00 94.44 295 LEU A C 1
ATOM 2272 O O . LEU A 1 295 ? -16.771 9.798 14.268 1.00 94.44 295 LEU A O 1
ATOM 2276 N N . GLY A 1 296 ? -15.247 8.526 13.240 1.00 93.88 296 GLY A N 1
ATOM 2277 C CA . GLY A 1 296 ? -15.140 7.538 14.315 1.00 93.88 296 GLY A CA 1
ATOM 2278 C C . GLY A 1 296 ? -14.761 8.167 15.661 1.00 93.88 296 GLY A C 1
ATOM 2279 O O . GLY A 1 296 ? -15.207 7.710 16.717 1.00 93.88 296 GLY A O 1
ATOM 2280 N N . ARG A 1 297 ? -14.007 9.277 15.654 1.00 93.44 297 ARG A N 1
ATOM 2281 C CA . ARG A 1 297 ? -13.737 10.068 16.864 1.00 93.44 297 ARG A CA 1
ATOM 2282 C C . ARG A 1 297 ? -15.015 10.673 17.445 1.00 93.44 297 ARG A C 1
ATOM 2284 O O . ARG A 1 297 ? -15.207 10.586 18.659 1.00 93.44 297 ARG A O 1
ATOM 2291 N N . LEU A 1 298 ? -15.874 11.259 16.612 1.00 94.19 298 LEU A N 1
ATOM 2292 C CA . LEU A 1 298 ? -17.145 11.850 17.045 1.00 94.19 298 LEU A CA 1
ATOM 2293 C C . LEU A 1 298 ? -18.061 10.788 17.661 1.00 94.19 298 LEU A C 1
ATOM 2295 O O . LEU A 1 298 ? -18.612 11.009 18.738 1.00 94.19 298 LEU A O 1
ATOM 2299 N N . VAL A 1 299 ? -18.125 9.597 17.059 1.00 93.56 299 VAL A N 1
ATOM 2300 C CA . VAL A 1 299 ? -18.873 8.448 17.603 1.00 93.56 299 VAL A CA 1
ATOM 2301 C C . VAL A 1 299 ? -18.358 8.057 18.994 1.00 93.56 299 VAL A C 1
ATOM 2303 O O . VAL A 1 299 ? -19.136 7.867 19.933 1.00 93.56 299 VAL A O 1
ATOM 2306 N N . VAL A 1 300 ? -17.034 8.003 19.178 1.00 92.12 300 VAL A N 1
ATOM 2307 C CA . VAL A 1 300 ? -16.419 7.724 20.489 1.00 92.12 300 VAL A CA 1
ATOM 2308 C C . VAL A 1 300 ? -16.741 8.818 21.514 1.00 92.12 300 VAL A C 1
ATOM 2310 O O . VAL A 1 300 ? -16.934 8.513 22.697 1.00 92.12 300 VAL A O 1
ATOM 2313 N N . VAL A 1 301 ? -16.775 10.088 21.098 1.00 91.81 301 VAL A N 1
ATOM 2314 C CA . VAL A 1 301 ? -17.114 11.228 21.965 1.00 91.81 301 VAL A CA 1
ATOM 2315 C C . VAL A 1 301 ? -18.569 11.158 22.407 1.00 91.81 301 VAL A C 1
ATOM 2317 O O . VAL A 1 301 ? -18.822 11.226 23.612 1.00 91.81 301 VAL A O 1
ATOM 2320 N N . MET A 1 302 ? -19.480 10.935 21.462 1.00 90.38 302 MET A N 1
ATOM 2321 C CA . MET A 1 302 ? -20.913 10.788 21.701 1.00 90.38 302 MET A CA 1
ATOM 2322 C C . MET A 1 302 ? -21.199 9.679 22.721 1.00 90.38 302 MET A C 1
ATOM 2324 O O . MET A 1 302 ? -21.993 9.871 23.630 1.00 90.38 302 MET A O 1
ATOM 2328 N N . GLY A 1 303 ? -20.480 8.553 22.678 1.00 86.19 303 GLY A N 1
ATOM 2329 C CA . GLY A 1 303 ? -20.652 7.489 23.674 1.00 86.19 303 GLY A CA 1
ATOM 2330 C C . GLY A 1 303 ? -20.106 7.795 25.081 1.00 86.19 303 GLY A C 1
ATOM 2331 O O . GLY A 1 303 ? -20.532 7.142 26.032 1.00 86.19 303 GLY A O 1
ATOM 2332 N N . ASN A 1 304 ? -19.168 8.744 25.243 1.00 85.75 304 ASN A N 1
ATOM 2333 C CA . ASN A 1 304 ? -18.436 8.966 26.507 1.00 85.75 304 ASN A CA 1
ATOM 2334 C C . ASN A 1 304 ? -18.776 10.269 27.253 1.00 85.75 304 ASN A C 1
ATOM 2336 O O . ASN A 1 304 ? -18.399 10.410 28.410 1.00 85.75 304 ASN A O 1
ATOM 2340 N N . GLY A 1 305 ? -19.397 11.252 26.599 1.00 71.62 305 GLY A N 1
ATOM 2341 C CA . GLY A 1 305 ? -19.985 12.411 27.282 1.00 71.62 305 GLY A CA 1
ATOM 2342 C C . GLY A 1 305 ? -19.055 13.491 27.844 1.00 71.62 305 GLY A C 1
ATOM 2343 O O . GLY A 1 305 ? -19.534 14.474 28.393 1.00 71.62 305 GLY A O 1
ATOM 2344 N N . ALA A 1 306 ? -17.737 13.352 27.716 1.00 76.75 306 ALA A N 1
ATOM 2345 C CA . ALA A 1 306 ? -16.788 14.360 28.189 1.00 76.75 306 ALA A CA 1
ATOM 2346 C C . ALA A 1 306 ? -15.831 14.741 27.063 1.00 76.75 306 ALA A C 1
ATOM 2348 O O . ALA A 1 306 ? -14.894 13.992 26.787 1.00 76.75 306 ALA A O 1
ATOM 2349 N N . ALA A 1 307 ? -16.054 15.864 26.381 1.00 84.19 307 ALA A N 1
ATOM 2350 C CA . ALA A 1 307 ? -15.059 16.491 25.510 1.00 84.19 307 ALA A CA 1
ATOM 2351 C C . ALA A 1 307 ? -14.633 17.827 26.109 1.00 84.19 307 ALA A C 1
ATOM 2353 O O . ALA A 1 307 ? -15.452 18.592 26.607 1.00 84.19 307 ALA A O 1
ATOM 2354 N N . ARG A 1 308 ? -13.328 18.089 26.086 1.00 91.62 308 ARG A N 1
ATOM 2355 C CA . ARG A 1 308 ? -12.776 19.392 26.449 1.00 91.62 308 ARG A CA 1
ATOM 2356 C C . ARG A 1 308 ? -12.539 20.158 25.158 1.00 91.62 308 ARG A C 1
ATOM 2358 O O . ARG A 1 308 ? -11.921 19.606 24.250 1.00 91.62 308 ARG A O 1
ATOM 2365 N N . PHE A 1 309 ? -12.953 21.423 25.111 1.00 94.62 309 PHE A N 1
ATOM 2366 C CA . PHE A 1 309 ? -12.789 22.281 23.931 1.00 94.62 309 PHE A CA 1
ATOM 2367 C C . PHE A 1 309 ? -11.358 22.252 23.387 1.00 94.62 309 PHE A C 1
ATOM 2369 O O . PHE A 1 309 ? -11.161 21.998 22.206 1.00 94.62 309 PHE A O 1
ATOM 2376 N N . ARG A 1 310 ? -10.352 22.382 24.265 1.00 95.44 310 ARG A N 1
ATOM 2377 C CA . ARG A 1 310 ? -8.932 22.302 23.886 1.00 95.44 310 ARG A CA 1
ATOM 2378 C C . ARG A 1 310 ? -8.590 21.012 23.135 1.00 95.44 310 ARG A C 1
ATOM 2380 O O . ARG A 1 310 ? -7.875 21.059 22.149 1.00 95.44 310 ARG A O 1
ATOM 2387 N N . GLU A 1 311 ? -9.105 19.865 23.572 1.00 93.75 311 GLU A N 1
ATOM 2388 C CA . GLU A 1 311 ? -8.808 18.565 22.955 1.00 93.75 311 GLU A CA 1
ATOM 2389 C C . GLU A 1 311 ? -9.479 18.373 21.594 1.00 93.75 311 GLU A C 1
ATOM 2391 O O . GLU A 1 311 ? -8.927 17.682 20.733 1.00 93.75 311 GLU A O 1
ATOM 2396 N N . ALA A 1 312 ? -10.675 18.943 21.429 1.00 94.75 312 ALA A N 1
ATOM 2397 C CA . ALA A 1 312 ? -11.387 18.987 20.160 1.00 94.75 312 ALA A CA 1
ATOM 2398 C C . ALA A 1 312 ? -10.674 19.947 19.198 1.00 94.75 312 ALA A C 1
ATOM 2400 O O . ALA A 1 312 ? -10.310 19.545 18.097 1.00 94.75 312 ALA A O 1
ATOM 2401 N N . ALA A 1 313 ? -10.372 21.168 19.648 1.00 96.25 313 ALA A N 1
ATOM 2402 C CA . ALA A 1 313 ? -9.654 22.181 18.881 1.00 96.25 313 ALA A CA 1
ATOM 2403 C C . ALA A 1 313 ? -8.281 21.680 18.414 1.00 96.25 313 ALA A C 1
ATOM 2405 O O . ALA A 1 313 ? -7.993 21.736 17.225 1.00 96.25 313 ALA A O 1
ATOM 2406 N N . THR A 1 314 ? -7.461 21.100 19.300 1.00 96.62 314 THR A N 1
ATOM 2407 C CA . THR A 1 314 ? -6.151 20.539 18.917 1.00 96.62 314 THR A CA 1
ATOM 2408 C C . THR A 1 314 ? -6.271 19.445 17.855 1.00 96.62 314 THR A C 1
ATOM 2410 O O . THR A 1 314 ? -5.402 19.342 16.994 1.00 96.62 314 THR A O 1
ATOM 2413 N N . PHE A 1 315 ? -7.331 18.634 17.889 1.00 96.06 315 PHE A N 1
ATOM 2414 C CA . PHE A 1 315 ? -7.536 17.598 16.882 1.00 96.06 315 PHE A CA 1
ATOM 2415 C C . PHE A 1 315 ? -8.004 18.193 15.551 1.00 96.06 315 PHE A C 1
ATOM 2417 O O . PHE A 1 315 ? -7.325 18.027 14.546 1.00 96.06 315 PHE A O 1
ATOM 2424 N N . TRP A 1 316 ? -9.130 18.902 15.532 1.00 97.12 316 TRP A N 1
ATOM 2425 C CA . TRP A 1 316 ? -9.752 19.364 14.290 1.00 97.12 316 TRP A CA 1
ATOM 2426 C C . TRP A 1 316 ? -8.973 20.494 13.618 1.00 97.12 316 TRP A C 1
ATOM 2428 O O . TRP A 1 316 ? -8.738 20.426 12.417 1.00 97.12 316 TRP A O 1
ATOM 2438 N N . LEU A 1 317 ? -8.476 21.474 14.381 1.00 96.31 317 LEU A N 1
ATOM 2439 C CA . LEU A 1 317 ? -7.583 22.495 13.823 1.00 96.31 317 LEU A CA 1
ATOM 2440 C C . LEU A 1 317 ? -6.237 21.887 13.435 1.00 96.31 317 LEU A C 1
ATOM 2442 O O . LEU A 1 317 ? -5.680 22.258 12.412 1.00 96.31 317 LEU A O 1
ATOM 2446 N N . GLY A 1 318 ? -5.739 20.911 14.202 1.00 96.88 318 GLY A N 1
ATOM 2447 C CA . GLY A 1 318 ? -4.553 20.148 13.818 1.00 96.88 318 GLY A CA 1
ATOM 2448 C C . GLY A 1 318 ? -4.738 19.466 12.463 1.00 96.88 318 GLY A C 1
ATOM 2449 O O . GLY A 1 318 ? -3.856 19.556 11.620 1.00 96.88 318 GLY A O 1
ATOM 2450 N N . MET A 1 319 ? -5.893 18.839 12.228 1.00 96.00 319 MET A N 1
ATOM 2451 C CA . MET A 1 319 ? -6.225 18.216 10.946 1.00 96.00 319 MET A CA 1
ATOM 2452 C C . MET A 1 319 ? -6.217 19.227 9.806 1.00 96.00 319 MET A C 1
ATOM 2454 O O . MET A 1 319 ? -5.545 18.973 8.816 1.00 96.00 319 MET A O 1
ATOM 2458 N N . VAL A 1 320 ? -6.854 20.386 9.975 1.00 95.75 320 VAL A N 1
ATOM 2459 C CA . VAL A 1 320 ? -6.804 21.472 8.982 1.00 95.75 320 VAL A CA 1
ATOM 2460 C C . VAL A 1 320 ? -5.368 21.953 8.742 1.00 95.75 320 VAL A C 1
ATOM 2462 O O . VAL A 1 320 ? -4.946 22.079 7.599 1.00 95.75 320 VAL A O 1
ATOM 2465 N N . LEU A 1 321 ? -4.574 22.147 9.798 1.00 95.88 321 LEU A N 1
ATOM 2466 C CA . LEU A 1 321 ? -3.165 22.541 9.673 1.00 95.88 321 LEU A CA 1
ATOM 2467 C C . LEU A 1 321 ? -2.325 21.488 8.941 1.00 95.88 321 LEU A C 1
ATOM 2469 O O . LEU A 1 321 ? -1.423 21.839 8.187 1.00 95.88 321 LEU A O 1
ATOM 2473 N N . GLY A 1 322 ? -2.625 20.201 9.117 1.00 96.19 322 GLY A N 1
ATOM 2474 C CA . GLY A 1 322 ? -1.940 19.122 8.408 1.00 96.19 322 GLY A CA 1
ATOM 2475 C C . GLY A 1 322 ? -2.173 19.140 6.896 1.00 96.19 322 GLY A C 1
ATOM 2476 O O . GLY A 1 322 ? -1.377 18.563 6.164 1.00 96.19 322 GLY A O 1
ATOM 2477 N N . TRP A 1 323 ? -3.218 19.822 6.423 1.00 93.38 323 TRP A N 1
ATOM 2478 C CA . TRP A 1 323 ? -3.495 20.010 4.998 1.00 93.38 323 TRP A CA 1
ATOM 2479 C C . TRP A 1 323 ? -2.723 21.164 4.365 1.00 93.38 323 TRP A C 1
ATOM 2481 O O . TRP A 1 323 ? -2.704 21.263 3.142 1.00 93.38 323 TRP A O 1
ATOM 2491 N N . ALA A 1 324 ? -2.052 22.005 5.159 1.00 93.25 324 ALA A N 1
ATOM 2492 C CA . ALA A 1 324 ? -1.297 23.149 4.654 1.00 93.25 324 ALA A CA 1
ATOM 2493 C C . ALA A 1 324 ? -0.355 22.830 3.470 1.00 93.25 324 ALA A C 1
ATOM 2495 O O . ALA A 1 324 ? -0.280 23.667 2.572 1.00 93.25 324 ALA A O 1
ATOM 2496 N N . PRO A 1 325 ? 0.300 21.648 3.374 1.00 94.06 325 PRO A N 1
ATOM 2497 C CA . PRO A 1 325 ? 1.115 21.316 2.207 1.00 94.06 325 PRO A CA 1
ATOM 2498 C C . PRO A 1 325 ? 0.362 21.339 0.870 1.00 94.06 325 PRO A C 1
ATOM 2500 O O . PRO A 1 325 ? 0.978 21.653 -0.138 1.00 94.06 325 PRO A O 1
ATOM 2503 N N . ILE A 1 326 ? -0.947 21.052 0.836 1.00 90.44 326 ILE A N 1
ATOM 2504 C CA . ILE A 1 326 ? -1.749 21.128 -0.400 1.00 90.44 326 ILE A CA 1
ATOM 2505 C C . ILE A 1 326 ? -1.797 22.561 -0.939 1.00 90.44 326 ILE A C 1
ATOM 2507 O O . ILE A 1 326 ? -1.730 22.759 -2.147 1.00 90.44 326 ILE A O 1
ATOM 2511 N N . LEU A 1 327 ? -1.863 23.560 -0.053 1.00 88.44 327 LEU A N 1
ATOM 2512 C CA . LEU A 1 327 ? -1.955 24.969 -0.447 1.00 88.44 327 LEU A CA 1
ATOM 2513 C C . LEU A 1 327 ? -0.727 25.437 -1.233 1.00 88.44 327 LEU A C 1
ATOM 2515 O O . LEU A 1 327 ? -0.836 26.355 -2.033 1.00 88.44 327 LEU A O 1
ATOM 2519 N N . LEU A 1 328 ? 0.427 24.793 -1.032 1.00 88.00 328 LEU A N 1
ATOM 2520 C CA . LEU A 1 328 ? 1.659 25.107 -1.759 1.00 88.00 328 LEU A CA 1
ATOM 2521 C C . LEU A 1 328 ? 1.625 24.653 -3.224 1.00 88.00 328 LEU A C 1
ATOM 2523 O O . LEU A 1 328 ? 2.479 25.063 -4.003 1.00 88.00 328 LEU A O 1
ATOM 2527 N N . PHE A 1 329 ? 0.676 23.789 -3.586 1.00 89.00 329 PHE A N 1
ATOM 2528 C CA . PHE A 1 329 ? 0.621 23.133 -4.891 1.00 89.00 329 PHE A CA 1
ATOM 2529 C C . PHE A 1 329 ? -0.753 23.227 -5.551 1.00 89.00 329 PHE A C 1
ATOM 2531 O O . PHE A 1 329 ? -0.984 22.548 -6.546 1.00 89.00 329 PHE A O 1
ATOM 2538 N N . ILE A 1 330 ? -1.663 24.034 -5.002 1.00 85.94 330 ILE A N 1
ATOM 2539 C CA . ILE A 1 330 ? -3.060 24.064 -5.440 1.00 85.94 330 ILE A CA 1
ATOM 2540 C C . ILE A 1 330 ? -3.230 24.525 -6.893 1.00 85.94 330 ILE A C 1
ATOM 2542 O O . ILE A 1 330 ? -4.134 24.053 -7.570 1.00 85.94 330 ILE A O 1
ATOM 2546 N N . ASP A 1 331 ? -2.314 25.361 -7.380 1.00 84.31 331 ASP A N 1
ATOM 2547 C CA . ASP A 1 331 ? -2.274 25.835 -8.768 1.00 84.31 331 ASP A CA 1
ATOM 2548 C C . ASP A 1 331 ? -1.441 24.908 -9.682 1.00 84.31 331 ASP A C 1
ATOM 2550 O O . ASP A 1 331 ? -1.030 25.284 -10.775 1.00 84.31 331 ASP A O 1
ATOM 2554 N N . GLY A 1 332 ? -1.102 23.702 -9.211 1.00 89.56 332 GLY A N 1
ATOM 2555 C CA . GLY A 1 332 ? -0.293 22.739 -9.951 1.00 89.56 332 GLY A CA 1
ATOM 2556 C C . GLY A 1 332 ? -1.109 21.890 -10.941 1.00 89.56 332 GLY A C 1
ATOM 2557 O O . GLY A 1 332 ? -2.287 21.618 -10.689 1.00 89.56 332 GLY A O 1
ATOM 2558 N N . PRO A 1 333 ? -0.475 21.329 -11.994 1.00 91.69 333 PRO A N 1
ATOM 2559 C CA . PRO A 1 333 ? -1.158 20.515 -13.012 1.00 91.69 333 PRO A CA 1
ATOM 2560 C C . PRO A 1 333 ? -1.923 19.307 -12.448 1.00 91.69 333 PRO A C 1
ATOM 2562 O O . PRO A 1 333 ? -2.924 18.857 -13.007 1.00 91.69 333 PRO A O 1
ATOM 2565 N N . GLN A 1 334 ? -1.465 18.760 -11.316 1.00 91.00 334 GLN A N 1
ATOM 2566 C CA . GLN A 1 334 ? -2.165 17.684 -10.621 1.00 91.00 334 GLN A CA 1
ATOM 2567 C C . GLN A 1 334 ? -3.558 18.116 -10.141 1.00 91.00 334 GLN A C 1
ATOM 2569 O O . GLN A 1 334 ? -4.511 17.344 -10.259 1.00 91.00 334 GLN A O 1
ATOM 2574 N N . PHE A 1 335 ? -3.682 19.323 -9.586 1.00 88.56 335 PHE A N 1
ATOM 2575 C CA . PHE A 1 335 ? -4.944 19.826 -9.051 1.00 88.56 335 PHE A CA 1
ATOM 2576 C C . PHE A 1 335 ? -5.895 20.266 -10.157 1.00 88.56 335 PHE A C 1
ATOM 2578 O O . PHE A 1 335 ? -7.086 20.004 -10.035 1.00 88.56 335 PHE A O 1
ATOM 2585 N N . GLU A 1 336 ? -5.386 20.796 -11.270 1.00 88.56 336 GLU A N 1
ATOM 2586 C CA . GLU A 1 336 ? -6.192 21.033 -12.475 1.00 88.56 336 GLU A CA 1
ATOM 2587 C C . GLU A 1 336 ? -6.826 19.728 -12.982 1.00 88.56 336 GLU A C 1
ATOM 2589 O O . GLU A 1 336 ? -8.037 19.649 -13.204 1.00 88.56 336 GLU A O 1
ATOM 2594 N N . ARG A 1 337 ? -6.030 18.653 -13.081 1.00 85.81 337 ARG A N 1
ATOM 2595 C CA . ARG A 1 337 ? -6.533 17.324 -13.463 1.00 85.81 337 ARG A CA 1
ATOM 2596 C C . ARG A 1 337 ? -7.518 16.767 -12.440 1.00 85.81 337 ARG A C 1
ATOM 2598 O O . ARG A 1 337 ? -8.507 16.137 -12.819 1.00 85.81 337 ARG A O 1
ATOM 2605 N N . LEU A 1 338 ? -7.254 16.966 -11.151 1.00 85.62 338 LEU A N 1
ATOM 2606 C CA . LEU A 1 338 ? -8.134 16.526 -10.072 1.00 85.62 338 LEU A CA 1
ATOM 2607 C C . LEU A 1 338 ? -9.480 17.253 -10.116 1.00 85.62 338 LEU A C 1
ATOM 2609 O O . LEU A 1 338 ? -10.521 16.610 -10.003 1.00 85.62 338 LEU A O 1
ATOM 2613 N N . GLU A 1 339 ? -9.463 18.567 -10.328 1.00 86.44 339 GLU A N 1
ATOM 2614 C CA . GLU A 1 339 ? -10.650 19.397 -10.512 1.00 86.44 339 GLU A CA 1
ATOM 2615 C C . GLU A 1 339 ? -11.453 18.919 -11.725 1.00 86.44 339 GLU A C 1
ATOM 2617 O O . GLU A 1 339 ? -12.647 18.656 -11.593 1.00 86.44 339 GLU A O 1
ATOM 2622 N N . ALA A 1 340 ? -10.804 18.689 -12.870 1.00 84.81 340 ALA A N 1
ATOM 2623 C CA . ALA A 1 340 ? -11.456 18.146 -14.062 1.00 84.81 340 ALA A CA 1
ATOM 2624 C C . ALA A 1 340 ? -12.077 16.756 -13.816 1.00 84.81 340 ALA A C 1
ATOM 2626 O O . ALA A 1 340 ? -13.219 16.496 -14.210 1.00 84.81 340 ALA A O 1
ATOM 2627 N N . SER A 1 341 ? -11.360 15.876 -13.110 1.00 82.31 341 SER A N 1
ATOM 2628 C CA . SER A 1 341 ? -11.839 14.530 -12.761 1.00 82.31 341 SER A CA 1
ATOM 2629 C C . SER A 1 341 ? -13.069 14.600 -11.853 1.00 82.31 341 SER A C 1
ATOM 2631 O O . SER A 1 341 ? -14.069 13.927 -12.095 1.00 82.31 341 SER A O 1
ATOM 2633 N N . LEU A 1 342 ? -13.025 15.446 -10.821 1.00 82.94 342 LEU A N 1
ATOM 2634 C CA . LEU A 1 342 ? -14.130 15.632 -9.883 1.00 82.94 342 LEU A CA 1
ATOM 2635 C C . LEU A 1 342 ? -15.336 16.282 -10.543 1.00 82.94 342 LEU A C 1
ATOM 2637 O O . LEU A 1 342 ? -16.451 15.837 -10.301 1.00 82.94 342 LEU A O 1
ATOM 2641 N N . ARG A 1 343 ? -15.133 17.274 -11.413 1.00 84.19 343 ARG A N 1
ATOM 2642 C CA . ARG A 1 343 ? -16.213 17.863 -12.211 1.00 84.19 343 ARG A CA 1
ATOM 2643 C C . ARG A 1 343 ? -16.885 16.829 -13.094 1.00 84.19 343 ARG A C 1
ATOM 2645 O O . ARG A 1 343 ? -18.105 16.820 -13.156 1.00 84.19 343 ARG A O 1
ATOM 2652 N N . THR A 1 344 ? -16.116 15.932 -13.706 1.00 80.50 344 THR A N 1
ATOM 2653 C CA . THR A 1 344 ? -16.664 14.838 -14.519 1.00 80.50 344 THR A CA 1
ATOM 2654 C C . THR A 1 344 ? -17.527 13.904 -13.672 1.00 80.50 344 THR A C 1
ATOM 2656 O O . THR A 1 344 ? -18.667 13.629 -14.030 1.00 80.50 344 THR A O 1
ATOM 2659 N N . VAL A 1 345 ? -17.026 13.467 -12.511 1.00 77.94 345 VAL A N 1
ATOM 2660 C CA . VAL A 1 345 ? -17.783 12.599 -11.591 1.00 77.94 345 VAL A CA 1
ATOM 2661 C C . VAL A 1 345 ? -19.031 13.303 -11.049 1.00 77.94 345 VAL A C 1
ATOM 2663 O O . VAL A 1 345 ? -20.102 12.704 -10.999 1.00 77.94 345 VAL A O 1
ATOM 2666 N N . LEU A 1 346 ? -18.917 14.575 -10.663 1.00 80.88 346 LEU A N 1
ATOM 2667 C CA . LEU A 1 346 ? -20.036 15.362 -10.151 1.00 80.88 346 LEU A CA 1
ATOM 2668 C C . LEU A 1 346 ? -21.064 15.654 -11.236 1.00 80.88 346 LEU A C 1
ATOM 2670 O O . LEU A 1 346 ? -22.244 15.568 -10.943 1.00 80.88 346 LEU A O 1
ATOM 2674 N N . ALA A 1 347 ? -20.656 15.918 -12.476 1.00 79.50 347 ALA A N 1
ATOM 2675 C CA . ALA A 1 347 ? -21.575 16.170 -13.582 1.00 79.50 347 ALA A CA 1
ATOM 2676 C C . ALA A 1 347 ? -22.460 14.958 -13.908 1.00 79.50 347 ALA A C 1
ATOM 2678 O O . ALA A 1 347 ? -23.585 15.139 -14.365 1.00 79.50 347 ALA A O 1
ATOM 2679 N N . VAL A 1 348 ? -21.984 13.736 -13.633 1.00 76.06 348 VAL A N 1
ATOM 2680 C CA . VAL A 1 348 ? -22.804 12.516 -13.731 1.00 76.06 348 VAL A CA 1
ATOM 2681 C C . VAL A 1 348 ? -23.923 12.506 -12.682 1.00 76.06 348 VAL A C 1
ATOM 2683 O O . VAL A 1 348 ? -25.007 12.003 -12.960 1.00 76.06 348 VAL A O 1
ATOM 2686 N N . ALA A 1 349 ? -23.680 13.054 -11.489 1.00 79.69 349 ALA A N 1
ATOM 2687 C CA . ALA A 1 349 ? -24.670 13.107 -10.413 1.00 79.69 349 ALA A CA 1
ATOM 2688 C C . ALA A 1 349 ? -25.574 14.352 -10.492 1.00 79.69 349 ALA A C 1
ATOM 2690 O O . ALA A 1 349 ? -26.785 14.249 -10.320 1.00 79.69 349 ALA A O 1
ATOM 2691 N N . ASP A 1 350 ? -24.977 15.519 -10.728 1.00 82.44 350 ASP A N 1
ATOM 2692 C CA . ASP A 1 350 ? -25.614 16.829 -10.822 1.00 82.44 350 ASP A CA 1
ATOM 2693 C C . ASP A 1 350 ? -24.697 17.814 -11.593 1.00 82.44 350 ASP A C 1
ATOM 2695 O O . ASP A 1 350 ? -23.684 18.283 -11.056 1.00 82.44 350 ASP A O 1
ATOM 2699 N N . PRO A 1 351 ? -25.048 18.188 -12.838 1.00 82.56 351 PRO A N 1
ATOM 2700 C CA . PRO A 1 351 ? -24.294 19.159 -13.634 1.00 82.56 351 PRO A CA 1
ATOM 2701 C C . PRO A 1 351 ? -24.102 20.523 -12.955 1.00 82.56 351 PRO A C 1
ATOM 2703 O O . PRO A 1 351 ? -23.104 21.199 -13.206 1.00 82.56 351 PRO A O 1
ATOM 2706 N N . SER A 1 352 ? -25.025 20.941 -12.082 1.00 83.94 352 SER A N 1
ATOM 2707 C CA . SER A 1 352 ? -24.932 22.228 -11.385 1.00 83.94 352 SER A CA 1
ATOM 2708 C C . SER A 1 352 ? -23.859 22.223 -10.290 1.00 83.94 352 SER A C 1
ATOM 2710 O O . SER A 1 352 ? -23.177 23.231 -10.085 1.00 83.94 352 SER A O 1
ATOM 2712 N N . ALA A 1 353 ? -23.625 21.068 -9.660 1.00 77.31 353 ALA A N 1
ATOM 2713 C CA . ALA A 1 353 ? -22.606 20.889 -8.629 1.00 77.31 353 ALA A CA 1
ATOM 2714 C C . ALA A 1 353 ? -21.175 20.992 -9.185 1.00 77.31 353 ALA A C 1
ATOM 2716 O O . ALA A 1 353 ? -20.271 21.453 -8.485 1.00 77.31 353 ALA A O 1
ATOM 2717 N N . ALA A 1 354 ? -20.963 20.622 -10.454 1.00 77.94 354 ALA A N 1
ATOM 2718 C CA . ALA A 1 354 ? -19.650 20.691 -11.098 1.00 77.94 354 ALA A CA 1
ATOM 2719 C C . ALA A 1 354 ? -19.111 22.133 -11.194 1.00 77.94 354 ALA A C 1
ATOM 2721 O O . ALA A 1 354 ? -17.912 22.354 -11.031 1.00 77.94 354 ALA A O 1
ATOM 2722 N N . ASN A 1 355 ? -19.990 23.124 -11.377 1.00 78.69 355 ASN A N 1
ATOM 2723 C CA . ASN A 1 355 ? -19.600 24.533 -11.513 1.00 78.69 355 ASN A CA 1
ATOM 2724 C C . ASN A 1 355 ? -19.192 25.190 -10.185 1.00 78.69 355 ASN A C 1
ATOM 2726 O O . ASN A 1 355 ? -18.501 26.206 -10.185 1.00 78.69 355 ASN A O 1
ATOM 2730 N N . VAL A 1 356 ? -19.602 24.614 -9.053 1.00 77.69 356 VAL A N 1
ATOM 2731 C CA . VAL A 1 356 ? -19.262 25.113 -7.709 1.00 77.69 356 VAL A CA 1
ATOM 2732 C C . VAL A 1 356 ? -17.896 24.588 -7.253 1.00 77.69 356 VAL A C 1
ATOM 2734 O O . VAL A 1 356 ? -17.246 25.181 -6.393 1.00 77.69 356 VAL A O 1
ATOM 2737 N N . PHE A 1 357 ? -17.430 23.483 -7.842 1.00 75.31 357 PHE A N 1
ATOM 2738 C CA . PHE A 1 357 ? -16.205 22.818 -7.427 1.00 75.31 357 PHE A CA 1
ATOM 2739 C C . PHE A 1 357 ? -14.972 23.457 -8.088 1.00 75.31 357 PHE A C 1
ATOM 2741 O O . PHE A 1 357 ? -14.676 23.224 -9.264 1.00 75.31 357 PHE A O 1
ATOM 2748 N N . ASN A 1 358 ? -14.264 24.284 -7.317 1.00 80.00 358 ASN A N 1
ATOM 2749 C CA . ASN A 1 358 ? -12.979 24.890 -7.667 1.00 80.00 358 ASN A CA 1
ATOM 2750 C C . ASN A 1 358 ? -12.005 24.846 -6.473 1.00 80.00 358 ASN A C 1
ATOM 2752 O O . ASN A 1 358 ? -12.413 24.628 -5.327 1.00 80.00 358 ASN A O 1
ATOM 2756 N N . ALA A 1 359 ? -10.716 25.065 -6.728 1.00 76.19 359 ALA A N 1
ATOM 2757 C CA . ALA A 1 359 ? -9.675 25.154 -5.699 1.00 76.19 359 ALA A CA 1
ATOM 2758 C C . ALA A 1 359 ? -10.052 26.027 -4.465 1.00 76.19 359 ALA A C 1
ATOM 2760 O O . ALA A 1 359 ? -9.946 25.537 -3.334 1.00 76.19 359 ALA A O 1
ATOM 2761 N N . PRO A 1 360 ? -10.568 27.266 -4.618 1.00 81.31 360 PRO A N 1
ATOM 2762 C CA . PRO A 1 360 ? -11.036 28.077 -3.487 1.00 81.31 360 PRO A CA 1
ATOM 2763 C C . PRO A 1 360 ? -12.159 27.436 -2.656 1.00 81.31 360 PRO A C 1
ATOM 2765 O O . PRO A 1 360 ? -12.151 27.518 -1.422 1.00 81.31 360 PRO A O 1
ATOM 2768 N N . PHE A 1 361 ? -13.120 26.778 -3.306 1.00 83.56 361 PHE A N 1
ATOM 2769 C CA . PHE A 1 361 ? -14.208 26.068 -2.638 1.00 83.56 361 PHE A CA 1
ATOM 2770 C C . PHE A 1 361 ? -13.668 24.901 -1.814 1.00 83.56 361 PHE A C 1
ATOM 2772 O O . PHE A 1 361 ? -14.015 24.759 -0.642 1.00 83.56 361 PHE A O 1
ATOM 2779 N N . ILE A 1 362 ? -12.754 24.121 -2.392 1.00 79.50 362 ILE A N 1
ATOM 2780 C CA . ILE A 1 362 ? -12.066 23.016 -1.724 1.00 79.50 362 ILE A CA 1
ATOM 2781 C C . ILE A 1 362 ? -11.369 23.514 -0.444 1.00 79.50 362 ILE A C 1
ATOM 2783 O O . ILE A 1 362 ? -11.607 22.971 0.637 1.00 79.50 362 ILE A O 1
ATOM 2787 N N . ILE A 1 363 ? -10.583 24.596 -0.528 1.00 80.88 363 ILE A N 1
ATOM 2788 C CA . ILE A 1 363 ? -9.935 25.216 0.643 1.00 80.88 363 ILE A CA 1
ATOM 2789 C C . ILE A 1 363 ? -10.974 25.635 1.686 1.00 80.88 363 ILE A C 1
ATOM 2791 O O . ILE A 1 363 ? -10.810 25.353 2.875 1.00 80.88 363 ILE A O 1
ATOM 2795 N N . THR A 1 364 ? -12.045 26.299 1.254 1.00 86.06 364 THR A N 1
ATOM 2796 C CA . THR A 1 364 ? -13.090 26.814 2.147 1.00 86.06 364 THR A CA 1
ATOM 2797 C C . THR A 1 364 ? -13.776 25.682 2.903 1.00 86.06 364 THR A C 1
ATOM 2799 O O . THR A 1 364 ? -13.909 25.754 4.126 1.00 86.06 364 THR A O 1
ATOM 2802 N N . VAL A 1 365 ? -14.144 24.601 2.209 1.00 85.50 365 VAL A N 1
ATOM 2803 C CA . VAL A 1 365 ? -14.719 23.398 2.822 1.00 85.50 365 VAL A CA 1
ATOM 2804 C C . VAL A 1 365 ? -13.749 22.796 3.838 1.00 85.50 365 VAL A C 1
ATOM 2806 O O . VAL A 1 365 ? -14.172 22.414 4.931 1.00 85.50 365 VAL A O 1
ATOM 2809 N N . PHE A 1 366 ? -12.446 22.768 3.548 1.00 84.19 366 PHE A N 1
ATOM 2810 C CA . PHE A 1 366 ? -11.458 22.251 4.495 1.00 84.19 366 PHE A CA 1
ATOM 2811 C C . PHE A 1 366 ? -11.293 23.122 5.733 1.00 84.19 366 PHE A C 1
ATOM 2813 O O . PHE A 1 366 ? -11.345 22.595 6.846 1.00 84.19 366 PHE A O 1
ATOM 2820 N N . LEU A 1 367 ? -11.158 24.438 5.581 1.00 87.69 367 LEU A N 1
ATOM 2821 C CA . LEU A 1 367 ? -11.086 25.355 6.720 1.00 87.69 367 LEU A CA 1
ATOM 2822 C C . LEU A 1 367 ? -12.360 25.265 7.574 1.00 87.69 367 LEU A C 1
ATOM 2824 O O . LEU A 1 367 ? -12.282 25.138 8.801 1.00 87.69 367 LEU A O 1
ATOM 2828 N N . ALA A 1 368 ? -13.529 25.234 6.928 1.00 92.12 368 ALA A N 1
ATOM 2829 C CA . ALA A 1 368 ? -14.816 25.070 7.591 1.00 92.12 368 ALA A CA 1
ATOM 2830 C C . ALA A 1 368 ? -14.916 23.728 8.331 1.00 92.12 368 ALA A C 1
ATOM 2832 O O . ALA A 1 368 ? -15.443 23.686 9.443 1.00 92.12 368 ALA A O 1
ATOM 2833 N N . SER A 1 369 ? -14.356 22.645 7.781 1.00 91.69 369 SER A N 1
ATOM 2834 C CA . SER A 1 369 ? -14.400 21.314 8.400 1.00 91.69 369 SER A CA 1
ATOM 2835 C C . SER A 1 369 ? -13.764 21.279 9.794 1.00 91.69 369 SER A C 1
ATOM 2837 O O . SER A 1 369 ? -14.257 20.571 10.673 1.00 91.69 369 SER A O 1
ATOM 2839 N N . GLY A 1 370 ? -12.733 22.097 10.044 1.00 93.25 370 GLY A N 1
ATOM 2840 C CA . GLY A 1 370 ? -12.127 22.236 11.366 1.00 93.25 370 GLY A CA 1
ATOM 2841 C C . GLY A 1 370 ? -13.106 22.819 12.384 1.00 93.25 370 GLY A C 1
ATOM 2842 O O . GLY A 1 370 ? -13.316 22.239 13.450 1.00 93.25 370 GLY A O 1
ATOM 2843 N N . LEU A 1 371 ? -13.753 23.937 12.042 1.00 94.75 371 LEU A N 1
ATOM 2844 C CA . LEU A 1 371 ? -14.734 24.594 12.911 1.00 94.75 371 LEU A CA 1
ATOM 2845 C C . LEU A 1 371 ? -15.983 23.725 13.115 1.00 94.75 371 LEU A C 1
ATOM 2847 O O . LEU A 1 371 ? -16.460 23.587 14.247 1.00 94.75 371 LEU A O 1
ATOM 2851 N N . ILE A 1 372 ? -16.470 23.096 12.042 1.00 95.88 372 ILE A N 1
ATOM 2852 C CA . ILE A 1 372 ? -17.587 22.145 12.071 1.00 95.88 372 ILE A CA 1
ATOM 2853 C C . ILE A 1 372 ? -17.237 20.969 12.983 1.00 95.88 372 ILE A C 1
ATOM 2855 O O . ILE A 1 372 ? -18.027 20.621 13.854 1.00 95.88 372 ILE A O 1
ATOM 2859 N N . GLY A 1 373 ? -16.037 20.402 12.853 1.00 95.88 373 GLY A N 1
ATOM 2860 C CA . GLY A 1 373 ? -15.563 19.293 13.675 1.00 95.88 373 GLY A CA 1
ATOM 2861 C C . GLY A 1 373 ? -15.481 19.639 15.164 1.00 95.88 373 GLY A C 1
ATOM 2862 O O . GLY A 1 373 ? -15.983 18.880 15.997 1.00 95.88 373 GLY A O 1
ATOM 2863 N N . VAL A 1 374 ? -14.926 20.808 15.518 1.00 96.81 374 VAL A N 1
ATOM 2864 C CA . VAL A 1 374 ? -14.901 21.292 16.913 1.00 96.81 374 VAL A CA 1
ATOM 2865 C C . VAL A 1 374 ? -16.318 21.457 17.448 1.00 96.81 374 VAL A C 1
ATOM 2867 O O . VAL A 1 374 ? -16.633 20.957 18.529 1.00 96.81 374 VAL A O 1
ATOM 2870 N N . THR A 1 375 ? -17.176 22.135 16.690 1.00 96.75 375 THR A N 1
ATOM 2871 C CA . THR A 1 375 ? -18.561 22.413 17.085 1.00 96.75 375 THR A CA 1
ATOM 2872 C C . THR A 1 375 ? -19.343 21.118 17.273 1.00 96.75 375 THR A C 1
ATOM 2874 O O . THR A 1 375 ? -19.962 20.920 18.318 1.00 96.75 375 THR A O 1
ATOM 2877 N N . ALA A 1 376 ? -19.242 20.191 16.320 1.00 96.31 376 ALA A N 1
ATOM 2878 C CA . ALA A 1 376 ? -19.872 18.881 16.381 1.00 96.31 376 ALA A CA 1
ATOM 2879 C C . ALA A 1 376 ? -19.381 18.072 17.588 1.00 96.31 376 ALA A C 1
ATOM 2881 O O . ALA A 1 376 ? -20.197 17.532 18.329 1.00 96.31 376 ALA A O 1
ATOM 2882 N N . GLU A 1 377 ? -18.070 18.024 17.856 1.00 95.69 377 GLU A N 1
ATOM 2883 C CA . GLU A 1 377 ? -17.530 17.311 19.021 1.00 95.69 377 GLU A CA 1
ATOM 2884 C C . GLU A 1 377 ? -18.060 17.896 20.341 1.00 95.69 377 GLU A C 1
ATOM 2886 O O . GLU A 1 377 ? -18.425 17.146 21.252 1.00 95.69 377 GLU A O 1
ATOM 2891 N N . MET A 1 378 ? -18.164 19.226 20.435 1.00 96.38 378 MET A N 1
ATOM 2892 C CA . MET A 1 378 ? -18.701 19.914 21.610 1.00 96.38 378 MET A CA 1
ATOM 2893 C C . MET A 1 378 ? -20.201 19.668 21.795 1.00 96.38 378 MET A C 1
ATOM 2895 O O . MET A 1 378 ? -20.620 19.335 22.906 1.00 96.38 378 MET A O 1
ATOM 2899 N N . LEU A 1 379 ? -21.003 19.760 20.732 1.00 95.44 379 LEU A N 1
ATOM 2900 C CA . LEU A 1 379 ? -22.439 19.470 20.775 1.00 95.44 379 LEU A CA 1
ATOM 2901 C C . LEU A 1 379 ? -22.697 18.006 21.147 1.00 95.44 379 LEU A C 1
ATOM 2903 O O . LEU A 1 379 ? -23.450 17.724 22.079 1.00 95.44 379 LEU A O 1
ATOM 2907 N N . LEU A 1 380 ? -21.996 17.070 20.503 1.00 93.75 380 LEU A N 1
ATOM 2908 C CA . LEU A 1 380 ? -22.136 15.636 20.765 1.00 93.75 380 LEU A CA 1
ATOM 2909 C C . LEU A 1 380 ? -21.687 15.250 22.177 1.00 93.75 380 LEU A C 1
ATOM 2911 O O . LEU A 1 380 ? -22.227 14.309 22.760 1.00 93.75 380 LEU A O 1
ATOM 2915 N N . SER A 1 381 ? -20.742 15.985 22.770 1.00 92.94 381 SER A N 1
ATOM 2916 C CA . SER A 1 381 ? -20.346 15.758 24.164 1.00 92.94 381 SER A CA 1
ATOM 2917 C C . SER A 1 381 ? -21.458 16.078 25.169 1.00 92.94 381 SER A C 1
ATOM 2919 O O . SER A 1 381 ? -21.507 15.465 26.235 1.00 92.94 381 SER A O 1
ATOM 2921 N N . ARG A 1 382 ? -22.399 16.962 24.811 1.00 94.00 382 ARG A N 1
ATOM 2922 C CA . ARG A 1 382 ? -23.537 17.380 25.650 1.00 94.00 382 ARG A CA 1
ATOM 2923 C C . ARG A 1 382 ? -24.784 16.506 25.489 1.00 94.00 382 ARG A C 1
ATOM 2925 O O . ARG A 1 382 ? -25.810 16.797 26.090 1.00 94.00 382 ARG A O 1
ATOM 2932 N N . THR A 1 383 ? -24.708 15.437 24.699 1.00 92.62 383 THR A N 1
ATOM 2933 C CA . THR A 1 383 ? -25.825 14.497 24.521 1.00 92.62 383 THR A CA 1
ATOM 2934 C C . THR A 1 383 ? -26.227 13.838 25.843 1.00 92.62 383 THR A C 1
ATOM 2936 O O . THR A 1 383 ? -25.363 13.517 26.658 1.00 92.62 383 THR A O 1
ATOM 2939 N N . GLY A 1 384 ? -27.530 13.632 26.062 1.00 92.81 384 GLY A N 1
ATOM 2940 C CA . GLY A 1 384 ? -28.050 12.985 27.272 1.00 92.81 384 GLY A CA 1
ATOM 2941 C C . GLY A 1 384 ? -27.696 11.497 27.351 1.00 92.81 384 GLY A C 1
ATOM 2942 O O . GLY A 1 384 ? -27.494 10.842 26.326 1.00 92.81 384 GLY A O 1
ATOM 2943 N N . ASP A 1 385 ? -27.647 10.937 28.562 1.00 94.25 385 ASP A N 1
ATOM 2944 C CA . ASP A 1 385 ? -27.156 9.571 28.807 1.00 94.25 385 ASP A CA 1
ATOM 2945 C C . ASP A 1 385 ? -27.923 8.481 28.051 1.00 94.25 385 ASP A C 1
ATOM 2947 O O . ASP A 1 385 ? -27.317 7.489 27.637 1.00 94.25 385 ASP A O 1
ATOM 2951 N N . ALA A 1 386 ? -29.215 8.695 27.787 1.00 94.81 386 ALA A N 1
ATOM 2952 C CA . ALA A 1 386 ? -30.035 7.802 26.972 1.00 94.81 386 ALA A CA 1
ATOM 2953 C C . ALA A 1 386 ? -29.472 7.640 25.548 1.00 94.81 386 ALA A C 1
ATOM 2955 O O . ALA A 1 386 ? -29.254 6.516 25.091 1.00 94.81 386 ALA A O 1
ATOM 2956 N N . LEU A 1 387 ? -29.148 8.750 24.873 1.00 94.06 387 LEU A N 1
ATOM 2957 C CA . LEU A 1 387 ? -28.553 8.717 23.535 1.00 94.06 387 LEU A CA 1
ATOM 2958 C C . LEU A 1 387 ? -27.152 8.094 23.574 1.00 94.06 387 LEU A C 1
ATOM 2960 O O . LEU A 1 387 ? -26.809 7.283 22.716 1.00 94.06 387 LEU A O 1
ATOM 2964 N N . ARG A 1 388 ? -26.355 8.392 24.608 1.00 94.25 388 ARG A N 1
ATOM 2965 C CA . ARG A 1 388 ? -25.024 7.781 24.771 1.00 94.25 388 ARG A CA 1
ATOM 2966 C C . ARG A 1 388 ? -25.110 6.266 24.930 1.00 94.25 388 ARG A C 1
ATOM 2968 O O . ARG A 1 388 ? -24.266 5.548 24.396 1.00 94.25 388 ARG A O 1
ATOM 2975 N N . ALA A 1 389 ? -26.085 5.777 25.695 1.00 95.94 389 ALA A N 1
ATOM 2976 C CA . ALA A 1 389 ? -26.327 4.352 25.884 1.00 95.94 389 ALA A CA 1
ATOM 2977 C C . ALA A 1 389 ? -26.813 3.694 24.586 1.00 95.94 389 ALA A C 1
ATOM 2979 O O . ALA A 1 389 ? -26.310 2.626 24.231 1.00 95.94 389 ALA A O 1
ATOM 2980 N N . LEU A 1 390 ? -27.717 4.350 23.850 1.00 95.88 390 LEU A N 1
ATOM 2981 C CA . LEU A 1 390 ? -28.188 3.891 22.543 1.00 95.88 390 LEU A CA 1
ATOM 2982 C C . LEU A 1 390 ? -27.032 3.752 21.549 1.00 95.88 390 LEU A C 1
ATOM 2984 O O . LEU A 1 390 ? -26.871 2.693 20.956 1.00 95.88 390 LEU A O 1
ATOM 2988 N N . VAL A 1 391 ? -26.180 4.771 21.425 1.00 95.00 391 VAL A N 1
ATOM 2989 C CA . VAL A 1 391 ? -25.013 4.759 20.526 1.00 95.00 391 VAL A CA 1
ATOM 2990 C C . VAL A 1 391 ? -24.039 3.648 20.901 1.00 95.00 391 VAL A C 1
ATOM 2992 O O . VAL A 1 391 ? -23.584 2.913 20.029 1.00 95.00 391 VAL A O 1
ATOM 2995 N N . ARG A 1 392 ? -23.736 3.484 22.196 1.00 95.38 392 ARG A N 1
ATOM 2996 C CA . ARG A 1 392 ? -22.875 2.391 22.676 1.00 95.38 392 ARG A CA 1
ATOM 2997 C C . ARG A 1 392 ? -23.436 1.028 22.281 1.00 95.38 392 ARG A C 1
ATOM 2999 O O . ARG A 1 392 ? -22.698 0.218 21.728 1.00 95.38 392 ARG A O 1
ATOM 3006 N N . ARG A 1 393 ? -24.732 0.801 22.520 1.00 96.62 393 ARG A N 1
ATOM 3007 C CA . ARG A 1 393 ? -25.417 -0.438 22.131 1.00 96.62 393 ARG A CA 1
ATOM 3008 C C . ARG A 1 393 ? -25.371 -0.628 20.620 1.00 96.62 393 ARG A C 1
ATOM 3010 O O . ARG A 1 393 ? -24.923 -1.678 20.183 1.00 96.62 393 ARG A O 1
ATOM 3017 N N . LEU A 1 394 ? -25.775 0.372 19.840 1.00 96.69 394 LEU A N 1
ATOM 3018 C CA . LEU A 1 394 ? -25.831 0.297 18.381 1.00 96.69 394 LEU A CA 1
ATOM 3019 C C . LEU A 1 394 ? -24.466 -0.050 17.781 1.00 96.69 394 LEU A C 1
ATOM 3021 O O . LEU A 1 394 ? -24.381 -0.960 16.972 1.00 96.69 394 LEU A O 1
ATOM 3025 N N . ILE A 1 395 ? -23.392 0.613 18.212 1.00 96.62 395 ILE A N 1
ATOM 3026 C CA . ILE A 1 395 ? -22.038 0.328 17.721 1.00 96.62 395 ILE A CA 1
ATOM 3027 C C . ILE A 1 395 ? -21.606 -1.099 18.060 1.00 96.62 395 ILE A C 1
ATOM 3029 O O . ILE A 1 395 ? -21.040 -1.783 17.210 1.00 96.62 395 ILE A O 1
ATOM 3033 N N . THR A 1 396 ? -21.886 -1.566 19.276 1.00 95.69 396 THR A N 1
ATOM 3034 C CA . THR A 1 396 ? -21.614 -2.955 19.655 1.00 95.69 396 THR A CA 1
ATOM 3035 C C . THR A 1 396 ? -22.431 -3.933 18.804 1.00 95.69 396 THR A C 1
ATOM 3037 O O . THR A 1 396 ? -21.865 -4.896 18.296 1.00 95.69 396 THR A O 1
ATOM 3040 N N . TRP A 1 397 ? -23.722 -3.672 18.578 1.00 96.94 397 TRP A N 1
ATOM 3041 C CA . TRP A 1 397 ? -24.586 -4.484 17.713 1.00 96.94 397 TRP A CA 1
ATOM 3042 C C . TRP A 1 397 ? -24.083 -4.531 16.271 1.00 96.94 397 TRP A C 1
ATOM 3044 O O . TRP A 1 397 ? -23.900 -5.618 15.733 1.00 96.94 397 TRP A O 1
ATOM 3054 N N . VAL A 1 398 ? -23.792 -3.378 15.664 1.00 97.25 398 VAL A N 1
ATOM 3055 C CA . VAL A 1 398 ? -23.243 -3.288 14.302 1.00 97.25 398 VAL A CA 1
ATOM 3056 C C . VAL A 1 398 ? -21.922 -4.047 14.204 1.00 97.25 398 VAL A C 1
ATOM 3058 O O . VAL A 1 398 ? -21.702 -4.757 13.229 1.00 97.25 398 VAL A O 1
ATOM 3061 N N . ASN A 1 399 ? -21.065 -3.971 15.225 1.00 96.56 399 ASN A N 1
ATOM 3062 C CA . ASN A 1 399 ? -19.824 -4.738 15.259 1.00 96.56 399 ASN A CA 1
ATOM 3063 C C . ASN A 1 399 ? -20.078 -6.254 15.295 1.00 96.56 399 ASN A C 1
ATOM 3065 O O . ASN A 1 399 ? -19.418 -6.991 14.570 1.00 96.56 399 ASN A O 1
ATOM 3069 N N . TRP A 1 400 ? -21.031 -6.728 16.103 1.00 96.38 400 TRP A N 1
ATOM 3070 C CA . TRP A 1 400 ? -21.401 -8.149 16.143 1.00 96.38 400 TRP A CA 1
ATOM 3071 C C . TRP A 1 400 ? -22.043 -8.629 14.841 1.00 96.38 400 TRP A C 1
ATOM 3073 O O . TRP A 1 400 ? -21.728 -9.724 14.385 1.00 96.38 400 TRP A O 1
ATOM 3083 N N . ILE A 1 401 ? -22.878 -7.804 14.210 1.00 97.12 401 ILE A N 1
ATOM 3084 C CA . ILE A 1 401 ? -23.452 -8.089 12.889 1.00 97.12 401 ILE A CA 1
ATOM 3085 C C . ILE A 1 401 ? -22.341 -8.163 11.840 1.00 97.12 401 ILE A C 1
ATOM 3087 O O . ILE A 1 401 ? -22.316 -9.101 11.053 1.00 97.12 401 ILE A O 1
ATOM 3091 N N . ALA A 1 402 ? -21.386 -7.230 11.858 1.00 96.19 402 ALA A N 1
ATOM 3092 C CA . ALA A 1 402 ? -20.230 -7.266 10.968 1.00 96.19 402 ALA A CA 1
ATOM 3093 C C . ALA A 1 402 ? -19.365 -8.514 11.212 1.00 96.19 402 ALA A C 1
ATOM 3095 O O . ALA A 1 402 ? -18.951 -9.161 10.255 1.00 96.19 402 ALA A O 1
ATOM 3096 N N . ALA A 1 403 ? -19.130 -8.894 12.474 1.00 93.62 403 ALA A N 1
ATOM 3097 C CA . ALA A 1 403 ? -18.418 -10.124 12.819 1.00 93.62 403 ALA A CA 1
ATOM 3098 C C . ALA A 1 403 ? -19.145 -11.359 12.270 1.00 93.62 403 ALA A C 1
ATOM 3100 O O . ALA A 1 403 ? -18.520 -12.204 11.635 1.00 93.62 403 ALA A O 1
ATOM 3101 N N . LEU A 1 404 ? -20.465 -11.439 12.464 1.00 93.69 404 LEU A N 1
ATOM 3102 C CA . LEU A 1 404 ? -21.293 -12.517 11.933 1.00 93.69 404 LEU A CA 1
ATOM 3103 C C . LEU A 1 404 ? -21.248 -12.549 10.402 1.00 93.69 404 LEU A C 1
ATOM 3105 O O . LEU A 1 404 ? -21.034 -13.613 9.838 1.00 93.69 404 LEU A O 1
ATOM 3109 N N . ALA A 1 405 ? -21.382 -11.402 9.736 1.00 94.62 405 ALA A N 1
ATOM 3110 C CA . ALA A 1 405 ? -21.331 -11.302 8.282 1.00 94.62 405 ALA A CA 1
ATOM 3111 C C . ALA A 1 405 ? -19.980 -11.774 7.726 1.00 94.62 405 ALA A C 1
ATOM 3113 O O . ALA A 1 405 ? -19.955 -12.596 6.816 1.00 94.62 405 ALA A O 1
ATOM 3114 N N . VAL A 1 406 ? -18.858 -11.329 8.306 1.00 92.00 406 VAL A N 1
ATOM 3115 C CA . VAL A 1 406 ? -17.517 -11.798 7.915 1.00 92.00 406 VAL A CA 1
ATOM 3116 C C . VAL A 1 406 ? -17.356 -13.295 8.199 1.00 92.00 406 VAL A C 1
ATOM 3118 O O . VAL A 1 406 ? -16.830 -14.014 7.358 1.00 92.00 406 VAL A O 1
ATOM 3121 N N . GLY A 1 407 ? -17.839 -13.789 9.343 1.00 86.62 407 GLY A N 1
ATOM 3122 C CA . GLY A 1 407 ? -17.802 -15.213 9.686 1.00 86.62 407 GLY A CA 1
ATOM 3123 C C . GLY A 1 407 ? -18.604 -16.083 8.713 1.00 86.62 407 GLY A C 1
ATOM 3124 O O . GLY A 1 407 ? -18.102 -17.102 8.246 1.00 86.62 407 GLY A O 1
ATOM 3125 N N . VAL A 1 408 ? -19.817 -15.656 8.351 1.00 90.25 408 VAL A N 1
ATOM 3126 C CA . VAL A 1 408 ? -20.655 -16.323 7.343 1.00 90.25 408 VAL A CA 1
ATOM 3127 C C . VAL A 1 408 ? -19.975 -16.285 5.979 1.00 90.25 408 VAL A C 1
ATOM 3129 O O . VAL A 1 408 ? -19.888 -17.324 5.336 1.00 90.25 408 VAL A O 1
ATOM 3132 N N . LEU A 1 409 ? -19.434 -15.137 5.557 1.00 90.38 409 LEU A N 1
ATOM 3133 C CA . LEU A 1 409 ? -18.700 -15.019 4.295 1.00 90.38 409 LEU A CA 1
ATOM 3134 C C . LEU A 1 409 ? -17.481 -15.948 4.251 1.00 90.38 409 LEU A C 1
ATOM 3136 O O . LEU A 1 409 ? -17.266 -16.599 3.238 1.00 90.38 409 LEU A O 1
ATOM 3140 N N . LEU A 1 410 ? -16.715 -16.074 5.337 1.00 83.50 410 LEU A N 1
ATOM 3141 C CA . LEU A 1 410 ? -15.564 -16.984 5.400 1.00 83.50 410 LEU A CA 1
ATOM 3142 C C . LEU A 1 410 ? -15.949 -18.454 5.199 1.00 83.50 410 LEU A C 1
ATOM 3144 O O . LEU A 1 410 ? -15.187 -19.197 4.585 1.00 83.50 410 LEU A O 1
ATOM 3148 N N . VAL A 1 411 ? -17.109 -18.863 5.717 1.00 84.25 411 VAL A N 1
ATOM 3149 C CA . VAL A 1 411 ? -17.614 -20.238 5.595 1.00 84.25 411 VAL A CA 1
ATOM 3150 C C . VAL A 1 411 ? -18.297 -20.464 4.251 1.00 84.25 411 VAL A C 1
ATOM 3152 O O . VAL A 1 411 ? -18.135 -21.526 3.666 1.00 84.25 411 VAL A O 1
ATOM 3155 N N . TYR A 1 412 ? -19.058 -19.488 3.760 1.00 86.69 412 TYR A N 1
ATOM 3156 C CA . TYR A 1 412 ? -19.900 -19.622 2.573 1.00 86.69 412 TYR A CA 1
ATOM 3157 C C . TYR A 1 412 ? -19.139 -19.390 1.263 1.00 86.69 412 TYR A C 1
ATOM 3159 O O . TYR A 1 412 ? -19.341 -20.133 0.306 1.00 86.69 412 TYR A O 1
ATOM 3167 N N . ALA A 1 413 ? -18.229 -18.411 1.225 1.00 86.62 413 ALA A N 1
ATOM 3168 C CA . ALA A 1 413 ? -17.549 -17.989 0.001 1.00 86.62 413 ALA A CA 1
ATOM 3169 C C . ALA A 1 413 ? -16.787 -19.108 -0.754 1.00 86.62 413 ALA A C 1
ATOM 3171 O O . ALA A 1 413 ? -16.822 -19.084 -1.986 1.00 86.62 413 ALA A O 1
ATOM 3172 N N . PRO A 1 414 ? -16.157 -20.109 -0.095 1.00 81.44 414 PRO A N 1
ATOM 3173 C CA . PRO A 1 414 ? -15.545 -21.258 -0.780 1.00 81.44 414 PRO A CA 1
ATOM 3174 C C . PRO A 1 414 ? -16.504 -22.082 -1.639 1.00 81.44 414 PRO A C 1
ATOM 3176 O O . PRO A 1 414 ? -16.069 -22.737 -2.580 1.00 81.44 414 PRO A O 1
ATOM 3179 N N . TYR A 1 415 ? -17.793 -22.083 -1.294 1.00 86.38 415 TYR A N 1
ATOM 3180 C CA . TYR A 1 415 ? -18.816 -22.909 -1.937 1.00 86.38 415 TYR A CA 1
ATOM 3181 C C . TYR A 1 415 ? -19.602 -22.153 -3.013 1.00 86.38 415 TYR A C 1
ATOM 3183 O O . TYR A 1 415 ? -20.494 -22.720 -3.642 1.00 86.38 415 TYR A O 1
ATOM 3191 N N . THR A 1 416 ? -19.290 -20.877 -3.228 1.00 85.56 416 THR A N 1
ATOM 3192 C CA . THR A 1 416 ? -19.963 -20.025 -4.211 1.00 85.56 416 THR A CA 1
ATOM 3193 C C . THR A 1 416 ? -19.079 -19.722 -5.401 1.00 85.56 416 THR A C 1
ATOM 3195 O O . THR A 1 416 ? -17.929 -19.316 -5.250 1.00 85.56 416 THR A O 1
ATOM 3198 N N . GLN A 1 417 ? -19.663 -19.835 -6.592 1.00 84.56 417 GLN A N 1
ATOM 3199 C CA . GLN A 1 417 ? -19.059 -19.330 -7.817 1.00 84.56 417 GLN A CA 1
ATOM 3200 C C . GLN A 1 417 ? -19.290 -17.821 -7.899 1.00 84.56 417 GLN A C 1
ATOM 3202 O O . GLN A 1 417 ? -20.430 -17.355 -7.919 1.00 84.56 417 GLN A O 1
ATOM 3207 N N . TYR A 1 418 ? -18.202 -17.058 -7.928 1.00 82.62 418 TYR A N 1
ATOM 3208 C CA . TYR A 1 418 ? -18.243 -15.613 -8.115 1.00 82.62 418 TYR A CA 1
ATOM 3209 C C . TYR A 1 418 ? -17.993 -15.283 -9.584 1.00 82.62 418 TYR A C 1
ATOM 3211 O O . TYR A 1 418 ? -17.140 -15.885 -10.231 1.00 82.62 418 TYR A O 1
ATOM 3219 N N . VAL A 1 419 ? -18.731 -14.307 -10.112 1.00 88.94 419 VAL A N 1
ATOM 3220 C CA . VAL A 1 419 ? -18.458 -13.766 -11.447 1.00 88.94 419 VAL A CA 1
ATOM 3221 C C . VAL A 1 419 ? -17.179 -12.945 -11.363 1.00 88.94 419 VAL A C 1
ATOM 3223 O O . VAL A 1 419 ? -17.162 -11.935 -10.663 1.00 88.94 419 VAL A O 1
ATOM 3226 N N . ASN A 1 420 ? -16.131 -13.363 -12.067 1.00 91.50 420 ASN A N 1
ATOM 3227 C CA . ASN A 1 420 ? -14.890 -12.597 -12.140 1.00 91.50 420 ASN A CA 1
ATOM 3228 C C . ASN A 1 420 ? -15.115 -11.261 -12.859 1.00 91.50 420 ASN A C 1
ATOM 3230 O O . ASN A 1 420 ? -15.889 -11.171 -13.817 1.00 91.50 420 ASN A O 1
ATOM 3234 N N . VAL A 1 421 ? -14.424 -10.221 -12.402 1.00 91.38 421 VAL A N 1
ATOM 3235 C CA . VAL A 1 421 ? -14.352 -8.928 -13.079 1.00 91.38 421 VAL A CA 1
ATOM 3236 C C . VAL A 1 421 ? -13.706 -9.148 -14.454 1.00 91.38 421 VAL A C 1
ATOM 3238 O O . VAL A 1 421 ? -12.579 -9.647 -14.519 1.00 91.38 421 VAL A O 1
ATOM 3241 N N . PRO A 1 422 ? -14.390 -8.794 -15.558 1.00 90.56 422 PRO A N 1
ATOM 3242 C CA . PRO A 1 422 ? -13.838 -8.966 -16.898 1.00 90.56 422 PRO A CA 1
ATOM 3243 C C . PRO A 1 422 ? -12.529 -8.194 -17.085 1.00 90.56 422 PRO A C 1
ATOM 3245 O O . PRO A 1 422 ? -12.358 -7.102 -16.546 1.00 90.56 422 PRO A O 1
ATOM 3248 N N . SER A 1 423 ? -11.625 -8.726 -17.906 1.00 86.38 423 SER A N 1
ATOM 3249 C CA . SER A 1 423 ? -10.402 -8.026 -18.324 1.00 86.38 423 SER A CA 1
ATOM 3250 C C . SER A 1 423 ? -10.665 -6.904 -19.324 1.00 86.38 423 SER A C 1
ATOM 3252 O O . SER A 1 423 ? -9.747 -6.170 -19.659 1.00 86.38 423 SER A O 1
ATOM 3254 N N . GLU A 1 424 ? -11.889 -6.773 -19.828 1.00 85.38 424 GLU A N 1
ATOM 3255 C CA . GLU A 1 424 ? -12.275 -5.726 -20.765 1.00 85.38 424 GLU A CA 1
ATOM 3256 C C . GLU A 1 424 ? -13.644 -5.169 -20.385 1.00 85.38 424 GLU A C 1
ATOM 3258 O O . GLU A 1 424 ? -14.691 -5.769 -20.636 1.00 85.38 424 GLU A O 1
ATOM 3263 N N . MET A 1 425 ? -13.643 -3.973 -19.802 1.00 85.62 425 MET A N 1
ATOM 3264 C CA . MET A 1 425 ? -14.862 -3.265 -19.405 1.00 85.62 425 MET A CA 1
ATOM 3265 C C . MET A 1 425 ? -15.874 -3.096 -20.553 1.00 85.62 425 MET A C 1
ATOM 3267 O O . MET A 1 425 ? -17.084 -3.182 -20.329 1.00 85.62 425 MET A O 1
ATOM 3271 N N . ARG A 1 426 ? -15.392 -2.921 -21.793 1.00 85.31 426 ARG A N 1
ATOM 3272 C CA . ARG A 1 426 ? -16.230 -2.749 -22.995 1.00 85.31 426 ARG A CA 1
ATOM 3273 C C . ARG A 1 426 ? -17.157 -3.937 -23.264 1.00 85.31 426 ARG A C 1
ATOM 3275 O O . ARG A 1 426 ? -18.235 -3.734 -23.807 1.00 85.31 426 ARG A O 1
ATOM 3282 N N . GLN A 1 427 ? -16.777 -5.148 -22.854 1.00 86.88 427 GLN A N 1
ATOM 3283 C CA . GLN A 1 427 ? -17.559 -6.360 -23.121 1.00 86.88 427 GLN A CA 1
ATOM 3284 C C . GLN A 1 427 ? -18.854 -6.437 -22.302 1.00 86.88 427 GLN A C 1
ATOM 3286 O O . GLN A 1 427 ? -19.813 -7.084 -22.717 1.00 86.88 427 GLN A O 1
ATOM 3291 N N . VAL A 1 428 ? -18.894 -5.800 -21.127 1.00 90.69 428 VAL A N 1
ATOM 3292 C CA . VAL A 1 428 ? -20.030 -5.896 -20.192 1.00 90.69 428 VAL A CA 1
ATOM 3293 C C . VAL A 1 428 ? -20.727 -4.564 -19.923 1.00 90.69 428 VAL A C 1
ATOM 3295 O O . VAL A 1 428 ? -21.829 -4.570 -19.376 1.00 90.69 428 VAL A O 1
ATOM 3298 N N . GLY A 1 429 ? -20.109 -3.445 -20.307 1.00 89.75 429 GLY A N 1
ATOM 3299 C CA . GLY A 1 429 ? -20.579 -2.095 -20.006 1.00 89.75 429 GLY A CA 1
ATOM 3300 C C . GLY A 1 429 ? -20.159 -1.612 -18.612 1.00 89.75 429 GLY A C 1
ATOM 3301 O O . GLY A 1 429 ? -19.991 -2.400 -17.681 1.00 89.75 429 GLY A O 1
ATOM 3302 N N . VAL A 1 430 ? -20.001 -0.292 -18.467 1.00 89.19 430 VAL A N 1
ATOM 3303 C CA . VAL A 1 430 ? -19.440 0.362 -17.267 1.00 89.19 430 VAL A CA 1
ATOM 3304 C C . VAL A 1 430 ? -20.248 0.056 -16.001 1.00 89.19 430 VAL A C 1
ATOM 3306 O O . VAL A 1 430 ? -19.676 -0.313 -14.981 1.00 89.19 430 VAL A O 1
ATOM 3309 N N . GLU A 1 431 ? -21.578 0.157 -16.053 1.00 91.50 431 GLU A N 1
ATOM 3310 C CA . GLU A 1 431 ? -22.440 -0.068 -14.884 1.00 91.50 431 GLU A CA 1
ATOM 3311 C C . GLU A 1 431 ? -22.333 -1.507 -14.359 1.00 91.50 431 GLU A C 1
ATOM 3313 O O . GLU A 1 431 ? -22.062 -1.740 -13.178 1.00 91.50 431 GLU A O 1
ATOM 3318 N N . LYS A 1 432 ? -22.484 -2.491 -15.253 1.00 93.38 432 LYS A N 1
ATOM 3319 C CA . LYS A 1 432 ? -22.364 -3.909 -14.901 1.00 93.38 432 LYS A CA 1
ATOM 3320 C C . LYS A 1 432 ? -20.958 -4.230 -14.400 1.00 93.38 432 LYS A C 1
ATOM 3322 O O . LYS A 1 432 ? -20.820 -4.969 -13.429 1.00 93.38 432 LYS A O 1
ATOM 3327 N N . TYR A 1 433 ? -19.932 -3.646 -15.016 1.00 92.75 433 TYR A N 1
ATOM 3328 C CA . TYR A 1 433 ? -18.548 -3.771 -14.573 1.00 92.75 433 TYR A CA 1
ATOM 3329 C C . TYR A 1 433 ? -18.355 -3.269 -13.135 1.00 92.75 433 TYR A C 1
ATOM 3331 O O . TYR A 1 433 ? -17.816 -3.997 -12.301 1.00 92.75 433 TYR A O 1
ATOM 3339 N N . ILE A 1 434 ? -18.846 -2.065 -12.822 1.00 92.94 434 ILE A N 1
ATOM 3340 C CA . ILE A 1 434 ? -18.790 -1.475 -11.476 1.00 92.94 434 ILE A CA 1
ATOM 3341 C C . ILE A 1 434 ? -19.495 -2.381 -10.465 1.00 92.94 434 ILE A C 1
ATOM 3343 O O . ILE A 1 434 ? -18.928 -2.680 -9.415 1.00 92.94 434 ILE A O 1
ATOM 3347 N N . ASN A 1 435 ? -20.693 -2.872 -10.790 1.00 94.31 435 ASN A N 1
ATOM 3348 C CA . ASN A 1 435 ? -21.453 -3.757 -9.908 1.00 94.31 435 ASN A CA 1
ATOM 3349 C C . ASN A 1 435 ? -20.703 -5.067 -9.622 1.00 94.31 435 ASN A C 1
ATOM 3351 O O . ASN A 1 435 ? -20.613 -5.481 -8.464 1.00 94.31 435 ASN A O 1
ATOM 3355 N N . ILE A 1 436 ? -20.108 -5.688 -10.648 1.00 94.38 436 ILE A N 1
ATOM 3356 C CA . ILE A 1 436 ? -19.285 -6.896 -10.487 1.00 94.38 436 ILE A CA 1
ATOM 3357 C C . ILE A 1 436 ? -18.053 -6.587 -9.625 1.00 94.38 436 ILE A C 1
ATOM 3359 O O . ILE A 1 436 ? -17.753 -7.342 -8.699 1.00 94.38 436 ILE A O 1
ATOM 3363 N N . ALA A 1 437 ? -17.357 -5.477 -9.871 1.00 94.69 437 ALA A N 1
ATOM 3364 C CA . ALA A 1 437 ? -16.165 -5.101 -9.113 1.00 94.69 437 ALA A CA 1
ATOM 3365 C C . ALA A 1 437 ? -16.474 -4.807 -7.635 1.00 94.69 437 ALA A C 1
ATOM 3367 O O . ALA A 1 437 ? -15.777 -5.305 -6.750 1.00 94.69 437 ALA A O 1
ATOM 3368 N N . ILE A 1 438 ? -17.550 -4.070 -7.342 1.00 94.50 438 ILE A N 1
ATOM 3369 C CA . ILE A 1 438 ? -17.993 -3.800 -5.966 1.00 94.50 438 ILE A CA 1
ATOM 3370 C C . ILE A 1 438 ? -18.387 -5.102 -5.268 1.00 94.50 438 ILE A C 1
ATOM 3372 O O . ILE A 1 438 ? -17.957 -5.339 -4.141 1.00 94.50 438 ILE A O 1
ATOM 3376 N N . TYR A 1 439 ? -19.154 -5.974 -5.927 1.00 93.06 439 TYR A N 1
ATOM 3377 C CA . TYR A 1 439 ? -19.541 -7.265 -5.357 1.00 93.06 439 TYR A CA 1
ATOM 3378 C C . TYR A 1 439 ? -18.316 -8.120 -4.995 1.00 93.06 439 TYR A C 1
ATOM 3380 O O . TYR A 1 439 ? -18.224 -8.647 -3.884 1.00 93.06 439 TYR A O 1
ATOM 3388 N N . ASN A 1 440 ? -17.331 -8.190 -5.894 1.00 92.75 440 ASN A N 1
ATOM 3389 C CA . ASN A 1 440 ? -16.092 -8.932 -5.669 1.00 92.75 440 ASN A CA 1
ATOM 3390 C C . ASN A 1 440 ? -15.190 -8.317 -4.588 1.00 92.75 440 ASN A C 1
ATOM 3392 O O . ASN A 1 440 ? -14.442 -9.056 -3.941 1.00 92.75 440 ASN A O 1
ATOM 3396 N N . LEU A 1 441 ? -15.271 -7.002 -4.354 1.00 92.88 441 LEU A N 1
ATOM 3397 C CA . LEU A 1 441 ? -14.528 -6.320 -3.293 1.00 92.88 441 LEU A CA 1
ATOM 3398 C C . LEU A 1 441 ? -14.934 -6.830 -1.901 1.00 92.88 441 LEU A C 1
ATOM 3400 O O . LEU A 1 441 ? -14.064 -7.065 -1.061 1.00 92.88 441 LEU A O 1
ATOM 3404 N N . PHE A 1 442 ? -16.227 -7.067 -1.659 1.00 89.69 442 PHE A N 1
ATOM 3405 C CA . PHE A 1 442 ? -16.727 -7.561 -0.365 1.00 89.69 442 PHE A CA 1
ATOM 3406 C C . PHE A 1 442 ? -16.272 -8.984 -0.030 1.00 89.69 442 PHE A C 1
ATOM 3408 O O . PHE A 1 442 ? -16.154 -9.332 1.143 1.00 89.69 442 PHE A O 1
ATOM 3415 N N . SER A 1 443 ? -15.992 -9.801 -1.043 1.00 86.19 443 SER A N 1
ATOM 3416 C CA . SER A 1 443 ? -15.524 -11.178 -0.878 1.00 86.19 443 SER A CA 1
ATOM 3417 C C . SER A 1 443 ? -14.009 -11.329 -1.077 1.00 86.19 443 SER A C 1
ATOM 3419 O O . SER A 1 443 ? -13.508 -12.452 -1.125 1.00 86.19 443 SER A O 1
ATOM 3421 N N . SER A 1 444 ? -13.263 -10.223 -1.185 1.00 87.12 444 SER A N 1
ATOM 3422 C CA . SER A 1 444 ? -11.821 -10.219 -1.492 1.00 87.12 444 SER A CA 1
ATOM 3423 C C . SER A 1 444 ? -10.933 -10.830 -0.400 1.00 87.12 444 SER A C 1
ATOM 3425 O O . SER A 1 444 ? -9.870 -11.358 -0.710 1.00 87.12 444 SER A O 1
ATOM 3427 N N . LEU A 1 445 ? -11.368 -10.803 0.866 1.00 86.69 445 LEU A N 1
ATOM 3428 C CA . LEU A 1 445 ? -10.661 -11.390 2.014 1.00 86.69 445 LEU A CA 1
ATOM 3429 C C . LEU A 1 445 ? -11.376 -12.646 2.521 1.00 86.69 445 LEU A C 1
ATOM 3431 O O . LEU A 1 445 ? -11.764 -12.737 3.685 1.00 86.69 445 LEU A O 1
ATOM 3435 N N . THR A 1 446 ? -11.614 -13.598 1.623 1.00 87.81 446 THR A N 1
ATOM 3436 C CA . THR A 1 446 ? -12.267 -14.874 1.940 1.00 87.81 446 THR A CA 1
ATOM 3437 C C . THR A 1 446 ? -11.518 -16.040 1.300 1.00 87.81 446 THR A C 1
ATOM 3439 O O . THR A 1 446 ? -10.592 -15.838 0.520 1.00 87.81 446 THR A O 1
ATOM 3442 N N . PHE A 1 447 ? -11.922 -17.268 1.622 1.00 77.94 447 PHE A N 1
ATOM 3443 C CA . PHE A 1 447 ? -11.383 -18.494 1.031 1.00 77.94 447 PHE A CA 1
ATOM 3444 C C . PHE A 1 447 ? -12.053 -18.845 -0.312 1.00 77.94 447 PHE A C 1
ATOM 3446 O O . PHE A 1 447 ? -12.209 -20.020 -0.620 1.00 77.94 447 PHE A O 1
ATOM 3453 N N . ARG A 1 448 ? -12.501 -17.874 -1.110 1.00 91.31 448 ARG A N 1
ATOM 3454 C CA . ARG A 1 448 ? -13.027 -18.142 -2.461 1.00 91.31 448 ARG A CA 1
ATOM 3455 C C . ARG A 1 448 ? -11.918 -18.187 -3.508 1.00 91.31 448 ARG A C 1
ATOM 3457 O O . ARG A 1 448 ? -10.805 -17.738 -3.244 1.00 91.31 448 ARG A O 1
ATOM 3464 N N . GLU A 1 449 ? -12.262 -18.615 -4.719 1.00 90.06 449 GLU A N 1
ATOM 3465 C CA . GLU A 1 449 ? -11.394 -18.407 -5.879 1.00 90.06 449 GLU A CA 1
ATOM 3466 C C . GLU A 1 449 ? -11.107 -16.900 -6.066 1.00 90.06 449 GLU A C 1
ATOM 3468 O O . GLU A 1 449 ? -12.047 -16.088 -6.121 1.00 90.06 449 GLU A O 1
ATOM 3473 N N . PRO A 1 450 ? -9.824 -16.498 -6.087 1.00 88.62 450 PRO A N 1
ATOM 3474 C CA . PRO A 1 450 ? -9.439 -15.098 -6.112 1.00 88.62 450 PRO A CA 1
ATOM 3475 C C . PRO A 1 450 ? -9.763 -14.471 -7.467 1.00 88.62 450 PRO A C 1
ATOM 3477 O O . PRO A 1 450 ? -9.360 -14.963 -8.517 1.00 88.62 450 PRO A O 1
ATOM 3480 N N . ASP A 1 451 ? -10.448 -13.330 -7.427 1.00 93.06 451 ASP A N 1
ATOM 3481 C CA . ASP A 1 451 ? -10.677 -12.532 -8.625 1.00 93.06 451 ASP A CA 1
ATOM 3482 C C . ASP A 1 451 ? -9.338 -12.039 -9.192 1.00 93.06 451 ASP A C 1
ATOM 3484 O O . ASP A 1 451 ? -8.543 -11.423 -8.469 1.00 93.06 451 ASP A O 1
ATOM 3488 N N . LEU A 1 452 ? -9.106 -12.306 -10.481 1.00 89.81 452 LEU A N 1
ATOM 3489 C CA . LEU A 1 452 ? -7.864 -11.952 -11.162 1.00 89.81 452 LEU A CA 1
ATOM 3490 C C . LEU A 1 452 ? -7.576 -10.449 -11.053 1.00 89.81 452 LEU A C 1
ATOM 3492 O O . LEU A 1 452 ? -6.482 -10.046 -10.656 1.00 89.81 452 LEU A O 1
ATOM 3496 N N . MET A 1 453 ? -8.574 -9.625 -11.366 1.00 91.25 453 MET A N 1
ATOM 3497 C CA . MET A 1 453 ? -8.428 -8.178 -11.459 1.00 91.25 453 MET A CA 1
ATOM 3498 C C . MET A 1 453 ? -8.284 -7.535 -10.083 1.00 91.25 453 MET A C 1
ATOM 3500 O O . MET A 1 453 ? -7.498 -6.610 -9.950 1.00 91.25 453 MET A O 1
ATOM 3504 N N . LEU A 1 454 ? -8.951 -8.024 -9.037 1.00 92.62 454 LEU A N 1
ATOM 3505 C CA . LEU A 1 454 ? -8.964 -7.365 -7.726 1.00 92.62 454 LEU A CA 1
ATOM 3506 C C . LEU A 1 454 ? -8.031 -7.990 -6.689 1.00 92.62 454 LEU A C 1
ATOM 3508 O O . LEU A 1 454 ? -7.357 -7.256 -5.966 1.00 92.62 454 LEU A O 1
ATOM 3512 N N . SER A 1 455 ? -8.039 -9.317 -6.550 1.00 91.12 455 SER A N 1
ATOM 3513 C CA . SER A 1 455 ? -7.324 -10.020 -5.477 1.00 91.12 455 SER A CA 1
ATOM 3514 C C . SER A 1 455 ? -5.968 -10.511 -5.965 1.00 91.12 455 SER A C 1
ATOM 3516 O O . SER A 1 455 ? -4.937 -10.191 -5.373 1.00 91.12 455 SER A O 1
ATOM 3518 N N . THR A 1 456 ? -5.935 -11.219 -7.092 1.00 89.00 456 THR A N 1
ATOM 3519 C CA . THR A 1 456 ? -4.705 -11.832 -7.605 1.00 89.00 456 THR A CA 1
ATOM 3520 C C . THR A 1 456 ? -3.650 -10.786 -7.954 1.00 89.00 456 THR A C 1
ATOM 3522 O O . THR A 1 456 ? -2.499 -10.946 -7.549 1.00 89.00 456 THR A O 1
ATOM 3525 N N . THR A 1 457 ? -4.031 -9.686 -8.610 1.00 89.56 457 THR A N 1
ATOM 3526 C CA . THR A 1 457 ? -3.109 -8.571 -8.916 1.00 89.56 457 THR A CA 1
ATOM 3527 C C . THR A 1 457 ? -2.703 -7.760 -7.681 1.00 89.56 457 THR A C 1
ATOM 3529 O O . THR A 1 457 ? -1.662 -7.104 -7.675 1.00 89.56 457 THR A O 1
ATOM 3532 N N . PHE A 1 458 ? -3.492 -7.797 -6.601 1.00 90.56 458 PHE A N 1
ATOM 3533 C CA . PHE A 1 458 ? -3.081 -7.214 -5.327 1.00 90.56 458 PHE A CA 1
ATOM 3534 C C . PHE A 1 458 ? -2.023 -8.088 -4.648 1.00 90.56 458 PHE A C 1
ATOM 3536 O O . PHE A 1 458 ? -0.976 -7.577 -4.272 1.00 90.56 458 PHE A O 1
ATOM 3543 N N . TRP A 1 459 ? -2.256 -9.394 -4.503 1.00 81.56 459 TRP A N 1
ATOM 3544 C CA . TRP A 1 459 ? -1.345 -10.284 -3.774 1.00 81.56 459 TRP A CA 1
ATOM 3545 C C . TRP A 1 459 ? -0.078 -10.627 -4.561 1.00 81.56 459 TRP A C 1
ATOM 3547 O O . TRP A 1 459 ? 1.014 -10.610 -3.994 1.00 81.56 459 TRP A O 1
ATOM 3557 N N . SER A 1 460 ? -0.215 -10.907 -5.857 1.00 78.50 460 SER A N 1
ATOM 3558 C CA . SER A 1 460 ? 0.895 -11.330 -6.726 1.00 78.50 460 SER A CA 1
ATOM 3559 C C . SER A 1 460 ? 1.681 -10.158 -7.311 1.00 78.50 460 SER A C 1
ATOM 3561 O O . SER A 1 460 ? 2.830 -10.335 -7.705 1.00 78.50 460 SER A O 1
ATOM 3563 N N . GLY A 1 461 ? 1.077 -8.967 -7.345 1.00 77.12 461 GLY A N 1
ATOM 3564 C CA . GLY A 1 461 ? 1.614 -7.801 -8.040 1.00 77.12 461 GLY A CA 1
ATOM 3565 C C . GLY A 1 461 ? 0.988 -7.596 -9.414 1.00 77.12 461 GLY A C 1
ATOM 3566 O O . GLY A 1 461 ? 0.041 -8.289 -9.795 1.00 77.12 461 GLY A O 1
ATOM 3567 N N . PHE A 1 462 ? 1.478 -6.563 -10.099 1.00 69.25 462 PHE A N 1
ATOM 3568 C CA . PHE A 1 462 ? 1.099 -6.266 -11.475 1.00 69.25 462 PHE A CA 1
ATOM 3569 C C . PHE A 1 462 ? 2.325 -5.784 -12.270 1.00 69.25 462 PHE A C 1
ATOM 3571 O O . PHE A 1 462 ? 2.947 -4.789 -11.893 1.00 69.25 462 PHE A O 1
ATOM 3578 N N . GLY A 1 463 ? 2.654 -6.471 -13.361 1.00 62.41 463 GLY A N 1
ATOM 3579 C CA . GLY A 1 463 ? 3.834 -6.276 -14.201 1.00 62.41 463 GLY A CA 1
ATOM 3580 C C . GLY A 1 463 ? 3.692 -7.012 -15.530 1.00 62.41 463 GLY A C 1
ATOM 3581 O O . GLY A 1 463 ? 2.906 -7.952 -15.662 1.00 62.41 463 GLY A O 1
ATOM 3582 N N . TRP A 1 464 ? 4.466 -6.601 -16.531 1.00 61.75 464 TRP A N 1
ATOM 3583 C CA . TRP A 1 464 ? 4.341 -7.079 -17.915 1.00 61.75 464 TRP A CA 1
ATOM 3584 C C . TRP A 1 464 ? 4.613 -8.589 -18.119 1.00 61.75 464 TRP A C 1
ATOM 3586 O O . TRP A 1 464 ? 4.330 -9.140 -19.177 1.00 61.75 464 TRP A O 1
ATOM 3596 N N . HIS A 1 465 ? 5.127 -9.266 -17.088 1.00 55.81 465 HIS A N 1
ATOM 3597 C CA . HIS A 1 465 ? 5.519 -10.686 -17.043 1.00 55.81 465 HIS A CA 1
ATOM 3598 C C . HIS A 1 465 ? 4.848 -11.446 -15.926 1.00 55.81 465 HIS A C 1
ATOM 3600 O O . HIS A 1 465 ? 5.378 -12.472 -15.489 1.00 55.81 465 HIS A O 1
ATOM 3606 N N . ASP A 1 466 ? 3.745 -10.923 -15.403 1.00 58.66 466 ASP A N 1
ATOM 3607 C CA . ASP A 1 466 ? 3.180 -11.466 -14.187 1.00 58.66 466 ASP A CA 1
ATOM 3608 C C . ASP A 1 466 ? 2.711 -12.906 -14.347 1.00 58.66 466 ASP A C 1
ATOM 3610 O O . ASP A 1 466 ? 1.623 -13.189 -14.833 1.00 58.66 466 ASP A O 1
ATOM 3614 N N . VAL A 1 467 ? 3.562 -13.827 -13.884 1.00 63.25 467 VAL A N 1
ATOM 3615 C CA . VAL A 1 467 ? 3.134 -15.124 -13.385 1.00 63.25 467 VAL A CA 1
ATOM 3616 C C . VAL A 1 467 ? 2.454 -14.823 -12.065 1.00 63.25 467 VAL A C 1
ATOM 3618 O O . VAL A 1 467 ? 3.113 -14.526 -11.068 1.00 63.25 467 VAL A O 1
ATOM 3621 N N . PHE A 1 468 ? 1.131 -14.822 -12.086 1.00 74.00 468 PHE A N 1
ATOM 3622 C CA . PHE A 1 468 ? 0.347 -14.716 -10.872 1.00 74.00 468 PHE A CA 1
ATOM 3623 C C . PHE A 1 468 ? 0.672 -15.883 -9.939 1.00 74.00 468 PHE A C 1
ATOM 3625 O O . PHE A 1 468 ? 1.030 -16.974 -10.394 1.00 74.00 468 PHE A O 1
ATOM 3632 N N . PHE A 1 469 ? 0.563 -15.664 -8.628 1.00 71.00 469 PHE A N 1
ATOM 3633 C CA . PHE A 1 469 ? 0.601 -16.790 -7.707 1.00 71.00 469 PHE A CA 1
ATOM 3634 C C . PHE A 1 469 ? -0.511 -17.771 -8.054 1.00 71.00 469 PHE A C 1
ATOM 3636 O O . PHE A 1 469 ? -1.567 -17.378 -8.556 1.00 71.00 469 PHE A O 1
ATOM 3643 N N . ASP A 1 470 ? -0.264 -19.045 -7.749 1.00 75.94 470 ASP A N 1
ATOM 3644 C CA . ASP A 1 470 ? -1.304 -20.056 -7.846 1.00 75.94 470 ASP A CA 1
ATOM 3645 C C . ASP A 1 470 ? -2.556 -19.568 -7.086 1.00 75.94 470 ASP A C 1
ATOM 3647 O O . ASP A 1 470 ? -2.422 -19.075 -5.953 1.00 75.94 470 ASP A O 1
ATOM 3651 N N . PRO A 1 471 ? -3.760 -19.663 -7.681 1.00 82.44 471 PRO A N 1
ATOM 3652 C CA . PRO A 1 471 ? -4.989 -19.188 -7.056 1.00 82.44 471 PRO A CA 1
ATOM 3653 C C . PRO A 1 471 ? -5.190 -19.709 -5.629 1.00 82.44 471 PRO A C 1
ATOM 3655 O O . PRO A 1 471 ? -5.671 -18.962 -4.775 1.00 82.44 471 PRO A O 1
ATOM 3658 N N . LEU A 1 472 ? -4.752 -20.937 -5.328 1.00 75.81 472 LEU A N 1
ATOM 3659 C CA . LEU A 1 472 ? -4.835 -21.520 -3.990 1.00 75.81 472 LEU A CA 1
ATOM 3660 C C . LEU A 1 472 ? -3.988 -20.747 -2.971 1.00 75.81 472 LEU A C 1
ATOM 3662 O O . LEU A 1 472 ? -4.412 -20.545 -1.833 1.00 75.81 472 LEU A O 1
ATOM 3666 N N . VAL A 1 473 ? -2.797 -20.286 -3.360 1.00 73.62 473 VAL A N 1
ATOM 3667 C CA . VAL A 1 473 ? -1.926 -19.490 -2.481 1.00 73.62 473 VAL A CA 1
ATOM 3668 C C . VAL A 1 473 ? -2.609 -18.172 -2.133 1.00 73.62 473 VAL A C 1
ATOM 3670 O O . VAL A 1 473 ? -2.708 -17.817 -0.956 1.00 73.62 473 VAL A O 1
ATOM 3673 N N . VAL A 1 474 ? -3.143 -17.477 -3.140 1.00 78.00 474 VAL A N 1
ATOM 3674 C CA . VAL A 1 474 ? -3.862 -16.209 -2.953 1.00 78.00 474 VAL A CA 1
ATOM 3675 C C . VAL A 1 474 ? -5.112 -16.413 -2.091 1.00 78.00 474 VAL A C 1
ATOM 3677 O O . VAL A 1 474 ? -5.347 -15.644 -1.161 1.00 78.00 474 VAL A O 1
ATOM 3680 N N . GLN A 1 475 ? -5.873 -17.481 -2.335 1.00 81.44 475 GLN A N 1
ATOM 3681 C CA . GLN A 1 475 ? -7.050 -17.875 -1.556 1.00 81.44 475 GLN A CA 1
ATOM 3682 C C . GLN A 1 475 ? -6.716 -18.122 -0.078 1.00 81.44 475 GLN A C 1
ATOM 3684 O O . GLN A 1 475 ? -7.429 -17.647 0.807 1.00 81.44 475 GLN A O 1
ATOM 3689 N N . ILE A 1 476 ? -5.615 -18.823 0.215 1.00 73.88 476 ILE A N 1
ATOM 3690 C CA . ILE A 1 476 ? -5.153 -19.060 1.590 1.00 73.88 476 ILE A CA 1
ATOM 3691 C C . ILE A 1 476 ? -4.759 -17.738 2.258 1.00 73.88 476 ILE A C 1
ATOM 3693 O O . ILE A 1 476 ? -5.171 -17.477 3.390 1.00 73.88 476 ILE A O 1
ATOM 3697 N N . MET A 1 477 ? -3.995 -16.883 1.574 1.00 78.31 477 MET A N 1
ATOM 3698 C CA . MET A 1 477 ? -3.569 -15.586 2.113 1.00 78.31 477 MET A CA 1
ATOM 3699 C C . MET A 1 477 ? -4.761 -14.664 2.403 1.00 78.31 477 MET A C 1
ATOM 3701 O O . MET A 1 477 ? -4.869 -14.113 3.503 1.00 78.31 477 MET A O 1
ATOM 3705 N N . ALA A 1 478 ? -5.687 -14.547 1.449 1.00 82.31 478 ALA A N 1
ATOM 3706 C CA . ALA A 1 478 ? -6.914 -13.771 1.577 1.00 82.31 478 ALA A CA 1
ATOM 3707 C C . ALA A 1 478 ? -7.822 -14.305 2.695 1.00 82.31 478 ALA A C 1
ATOM 3709 O O . ALA A 1 478 ? -8.304 -13.529 3.523 1.00 82.31 478 ALA A O 1
ATOM 3710 N N . GLY A 1 479 ? -8.007 -15.624 2.777 1.00 78.31 479 GLY A N 1
ATOM 3711 C CA . GLY A 1 479 ? -8.803 -16.264 3.821 1.00 78.31 479 GLY A CA 1
ATOM 3712 C C . GLY A 1 479 ? -8.207 -16.103 5.221 1.00 78.31 479 GLY A C 1
ATOM 3713 O O . GLY A 1 479 ? -8.932 -15.788 6.165 1.00 78.31 479 GLY A O 1
ATOM 3714 N N . ILE A 1 480 ? -6.880 -16.213 5.375 1.00 77.06 480 ILE A N 1
ATOM 3715 C CA . ILE A 1 480 ? -6.194 -15.928 6.649 1.00 77.06 480 ILE A CA 1
ATOM 3716 C C . ILE A 1 480 ? -6.390 -14.463 7.051 1.00 77.06 480 ILE A C 1
ATOM 3718 O O . ILE A 1 480 ? -6.690 -14.184 8.215 1.00 77.06 480 ILE A O 1
ATOM 3722 N N . ALA A 1 481 ? -6.268 -13.521 6.114 1.00 81.19 481 ALA A N 1
ATOM 3723 C CA . ALA A 1 481 ? -6.566 -12.117 6.383 1.00 81.19 481 ALA A CA 1
ATOM 3724 C C . ALA A 1 481 ? -8.027 -11.926 6.832 1.00 81.19 481 ALA A C 1
ATOM 3726 O O . ALA A 1 481 ? -8.280 -11.242 7.826 1.00 81.19 481 ALA A O 1
ATOM 3727 N N . GLY A 1 482 ? -8.984 -12.590 6.185 1.00 84.75 482 GLY A N 1
ATOM 3728 C CA . GLY A 1 482 ? -10.385 -12.582 6.601 1.00 84.75 482 GLY A CA 1
ATOM 3729 C C . GLY A 1 482 ? -10.604 -13.145 8.011 1.00 84.75 482 GLY A C 1
ATOM 3730 O O . GLY A 1 482 ? -11.293 -12.523 8.821 1.00 84.75 482 GLY A O 1
ATOM 3731 N N . CYS A 1 483 ? -9.951 -14.257 8.367 1.00 78.75 483 CYS A N 1
ATOM 3732 C CA . CYS A 1 483 ? -9.954 -14.795 9.733 1.00 78.75 483 CYS A CA 1
ATOM 3733 C C . CYS A 1 483 ? -9.413 -13.777 10.748 1.00 78.75 483 CYS A C 1
ATOM 3735 O O . CYS A 1 483 ? -9.989 -13.601 11.822 1.00 78.75 483 CYS A O 1
ATOM 3737 N N . GLY A 1 484 ? -8.334 -13.068 10.412 1.00 80.12 484 GLY A N 1
ATOM 3738 C CA . GLY A 1 484 ? -7.791 -11.996 11.246 1.00 80.12 484 GLY A CA 1
ATOM 3739 C C . GLY A 1 484 ? -8.792 -10.863 11.455 1.00 80.12 484 GLY A C 1
ATOM 3740 O O . GLY A 1 484 ? -8.986 -10.397 12.579 1.00 80.12 484 GLY A O 1
ATOM 3741 N N . LEU A 1 485 ? -9.490 -10.458 10.393 1.00 89.44 485 LEU A N 1
ATOM 3742 C CA . LEU A 1 485 ? -10.536 -9.441 10.461 1.00 89.44 485 LEU A CA 1
ATOM 3743 C C . LEU A 1 485 ? -11.711 -9.883 11.343 1.00 89.44 485 LEU A C 1
ATOM 3745 O O . LEU A 1 485 ? -12.152 -9.119 12.203 1.00 89.44 485 LEU A O 1
ATOM 3749 N N . PHE A 1 486 ? -12.174 -11.124 11.186 1.00 85.00 486 PHE A N 1
ATOM 3750 C CA . PHE A 1 486 ? -13.196 -11.717 12.047 1.00 85.00 486 PHE A CA 1
ATOM 3751 C C . PHE A 1 486 ? -12.779 -11.661 13.523 1.00 85.00 486 PHE A C 1
ATOM 3753 O O . PHE A 1 486 ? -13.514 -11.150 14.366 1.00 85.00 486 PHE A O 1
ATOM 3760 N N . LEU A 1 487 ? -11.557 -12.096 13.836 1.00 81.88 487 LEU A N 1
ATOM 3761 C CA . LEU A 1 487 ? -10.998 -12.049 15.187 1.00 81.88 487 LEU A CA 1
ATOM 3762 C C . LEU A 1 487 ? -10.892 -10.615 15.730 1.00 81.88 487 LEU A C 1
ATOM 3764 O O . LEU A 1 487 ? -11.188 -10.376 16.904 1.00 81.88 487 LEU A O 1
ATOM 3768 N N . ALA A 1 488 ? -10.520 -9.645 14.891 1.00 85.62 488 ALA A N 1
ATOM 3769 C CA . ALA A 1 488 ? -10.497 -8.235 15.266 1.00 85.62 488 ALA A CA 1
ATOM 3770 C C . ALA A 1 488 ? -11.901 -7.733 15.643 1.00 85.62 488 ALA A C 1
ATOM 3772 O O . ALA A 1 488 ? -12.058 -7.141 16.713 1.00 85.62 488 ALA A O 1
ATOM 3773 N N . LEU A 1 489 ? -12.922 -8.035 14.837 1.00 91.81 489 LEU A N 1
ATOM 3774 C CA . LEU A 1 489 ? -14.319 -7.680 15.114 1.00 91.81 489 LEU A CA 1
ATOM 3775 C C . LEU A 1 489 ? -14.822 -8.336 16.408 1.00 91.81 489 LEU A C 1
ATOM 3777 O O . LEU A 1 489 ? -15.322 -7.642 17.293 1.00 91.81 489 LEU A O 1
ATOM 3781 N N . MET A 1 490 ? -14.602 -9.641 16.582 1.00 86.69 490 MET A N 1
ATOM 3782 C CA . MET A 1 490 ? -14.971 -10.377 17.801 1.00 86.69 490 MET A CA 1
ATOM 3783 C C . MET A 1 490 ? -14.346 -9.750 19.054 1.00 86.69 490 MET A C 1
ATOM 3785 O O . MET A 1 490 ? -15.019 -9.517 20.057 1.00 86.69 490 MET A O 1
ATOM 3789 N N . SER A 1 491 ? -13.056 -9.418 18.986 1.00 83.88 491 SER A N 1
ATOM 3790 C CA . SER A 1 491 ? -12.329 -8.820 20.108 1.00 83.88 491 SER A CA 1
ATOM 3791 C C . SER A 1 491 ? -12.779 -7.394 20.444 1.00 83.88 491 SER A C 1
ATOM 3793 O O . SER A 1 491 ? -12.713 -6.970 21.599 1.00 83.88 491 SER A O 1
ATOM 3795 N N . ALA A 1 492 ? -13.219 -6.636 19.437 1.00 89.88 492 ALA A N 1
ATOM 3796 C CA . ALA A 1 492 ? -13.668 -5.265 19.601 1.00 89.88 492 ALA A CA 1
ATOM 3797 C C . ALA A 1 492 ? -15.082 -5.198 20.186 1.00 89.88 492 ALA A C 1
ATOM 3799 O O . ALA A 1 492 ? -15.403 -4.200 20.832 1.00 89.88 492 ALA A O 1
ATOM 3800 N N . GLY A 1 493 ? -15.891 -6.253 20.033 1.00 88.94 493 GLY A N 1
ATOM 3801 C CA . GLY A 1 493 ? -17.292 -6.295 20.468 1.00 88.94 493 GLY A CA 1
ATOM 3802 C C . GLY A 1 493 ? -17.505 -6.069 21.967 1.00 88.94 493 GLY A C 1
ATOM 3803 O O . GLY A 1 493 ? -18.576 -5.619 22.370 1.00 88.94 493 GLY A O 1
ATOM 3804 N N . ALA A 1 494 ? -16.480 -6.305 22.792 1.00 86.25 494 ALA A N 1
ATOM 3805 C CA . ALA A 1 494 ? -16.514 -6.037 24.231 1.00 86.25 494 ALA A CA 1
ATOM 3806 C C . ALA A 1 494 ? -16.243 -4.562 24.607 1.00 86.25 494 ALA A C 1
ATOM 3808 O O . ALA A 1 494 ? -16.550 -4.149 25.723 1.00 86.25 494 ALA A O 1
ATOM 3809 N N . ASP A 1 495 ? -15.678 -3.754 23.702 1.00 90.00 495 ASP A N 1
ATOM 3810 C CA . ASP A 1 495 ? -15.365 -2.337 23.926 1.00 90.00 495 ASP A CA 1
ATOM 3811 C C . ASP A 1 495 ? -15.927 -1.478 22.786 1.00 90.00 495 ASP A C 1
ATOM 3813 O O . ASP A 1 495 ? -15.371 -1.413 21.686 1.00 90.00 495 ASP A O 1
ATOM 3817 N N . TYR A 1 496 ? -17.004 -0.741 23.071 1.00 92.50 496 TYR A N 1
ATOM 3818 C CA . TYR A 1 496 ? -17.659 0.118 22.082 1.00 92.50 496 TYR A CA 1
ATOM 3819 C C . TYR A 1 496 ? -16.704 1.151 21.455 1.00 92.50 496 TYR A C 1
ATOM 3821 O O . TYR A 1 496 ? -16.874 1.517 20.294 1.00 92.50 496 TYR A O 1
ATOM 3829 N N . ARG A 1 497 ? -15.692 1.649 22.189 1.00 92.50 497 ARG A N 1
ATOM 3830 C CA . ARG A 1 497 ? -14.759 2.664 21.661 1.00 92.50 497 ARG A CA 1
ATOM 3831 C C . ARG A 1 497 ? -13.862 2.062 20.602 1.00 92.50 497 ARG A C 1
ATOM 3833 O O . ARG A 1 497 ? -13.522 2.728 19.625 1.00 92.50 497 ARG A O 1
ATOM 3840 N N . ARG A 1 498 ? -13.458 0.819 20.835 1.00 91.50 498 ARG A N 1
ATOM 3841 C CA . ARG A 1 498 ? -12.643 0.041 19.921 1.00 91.50 498 ARG A CA 1
ATOM 3842 C C . ARG A 1 498 ? -13.456 -0.401 18.710 1.00 91.50 498 ARG A C 1
ATOM 3844 O O . ARG A 1 498 ? -12.992 -0.197 17.594 1.00 91.50 498 ARG A O 1
ATOM 3851 N N . SER A 1 499 ? -14.681 -0.885 18.935 1.00 94.50 499 SER A N 1
ATOM 3852 C CA . SER A 1 499 ? -15.663 -1.178 17.882 1.00 94.50 499 SER A CA 1
ATOM 3853 C C . SER A 1 499 ? -15.890 0.034 16.977 1.00 94.50 499 SER A C 1
ATOM 3855 O O . SER A 1 499 ? -15.750 -0.078 15.768 1.00 94.50 499 SER A O 1
ATOM 3857 N N . ALA A 1 500 ? -16.139 1.221 17.546 1.00 94.81 500 ALA A N 1
ATOM 3858 C CA . ALA A 1 500 ? -16.371 2.444 16.773 1.00 94.81 500 ALA A CA 1
ATOM 3859 C C . ALA A 1 500 ? -15.202 2.783 15.837 1.00 94.81 500 ALA A C 1
ATOM 3861 O O . ALA A 1 500 ? -15.423 3.144 14.688 1.00 94.81 500 ALA A O 1
ATOM 3862 N N . ARG A 1 501 ? -13.953 2.661 16.308 1.00 94.62 501 ARG A N 1
ATOM 3863 C CA . ARG A 1 501 ? -12.766 2.960 15.487 1.00 94.62 501 ARG A CA 1
ATOM 3864 C C . ARG A 1 501 ? -12.497 1.896 14.437 1.00 94.62 501 ARG A C 1
ATOM 3866 O O . ARG A 1 501 ? -12.122 2.248 13.325 1.00 94.62 501 ARG A O 1
ATOM 3873 N N . LEU A 1 502 ? -12.684 0.624 14.793 1.00 95.12 502 LEU A N 1
ATOM 3874 C CA . LEU A 1 502 ? -12.561 -0.492 13.861 1.00 95.12 502 LEU A CA 1
ATOM 3875 C C . LEU A 1 502 ? -13.571 -0.342 12.723 1.00 95.12 502 LEU A C 1
ATOM 3877 O O . LEU A 1 502 ? -13.175 -0.294 11.566 1.00 95.12 502 LEU A O 1
ATOM 3881 N N . LEU A 1 503 ? -14.853 -0.180 13.058 1.00 97.06 503 LEU A N 1
ATOM 3882 C CA . LEU A 1 503 ? -15.927 0.006 12.084 1.00 97.06 503 LEU A CA 1
ATOM 3883 C C . LEU A 1 503 ? -15.724 1.262 11.238 1.00 97.06 503 LEU A C 1
ATOM 3885 O O . LEU A 1 503 ? -15.900 1.198 10.030 1.00 97.06 503 LEU A O 1
ATOM 3889 N N . ALA A 1 504 ? -15.301 2.377 11.840 1.00 96.69 504 ALA A N 1
ATOM 3890 C CA . ALA A 1 504 ? -15.000 3.603 11.105 1.00 96.69 504 ALA A CA 1
ATOM 3891 C C . ALA A 1 504 ? -13.873 3.411 10.077 1.00 96.69 504 ALA A C 1
ATOM 3893 O O . ALA A 1 504 ? -13.992 3.873 8.947 1.00 96.69 504 ALA A O 1
ATOM 3894 N N . ALA A 1 505 ? -12.796 2.713 10.447 1.00 96.75 505 ALA A N 1
ATOM 3895 C CA . ALA A 1 505 ? -11.694 2.435 9.533 1.00 96.75 505 ALA A CA 1
ATOM 3896 C C . ALA A 1 505 ? -12.080 1.421 8.440 1.00 96.75 505 ALA A C 1
ATOM 3898 O O . ALA A 1 505 ? -11.727 1.624 7.283 1.00 96.75 505 ALA A O 1
ATOM 3899 N N . LEU A 1 506 ? -12.842 0.372 8.775 1.00 96.88 506 LEU A N 1
ATOM 3900 C CA . LEU A 1 506 ? -13.333 -0.615 7.804 1.00 96.88 506 LEU A CA 1
ATOM 3901 C C . LEU A 1 506 ? -14.320 -0.003 6.812 1.00 96.88 506 LEU A C 1
ATOM 3903 O O . LEU A 1 506 ? -14.164 -0.174 5.607 1.00 96.88 506 LEU A O 1
ATOM 3907 N N . PHE A 1 507 ? -15.305 0.744 7.313 1.00 97.31 507 PHE A N 1
ATOM 3908 C CA . PHE A 1 507 ? -16.262 1.462 6.479 1.00 97.31 507 PHE A CA 1
ATOM 3909 C C . PHE A 1 507 ? -15.547 2.488 5.600 1.00 97.31 507 PHE A C 1
ATOM 3911 O O . PHE A 1 507 ? -15.796 2.553 4.404 1.00 97.31 507 PHE A O 1
ATOM 3918 N N . GLY A 1 508 ? -14.588 3.221 6.169 1.00 97.25 508 GLY A N 1
ATOM 3919 C CA . GLY A 1 508 ? -13.751 4.151 5.426 1.00 97.25 508 GLY A CA 1
ATOM 3920 C C . GLY A 1 508 ? -12.971 3.496 4.288 1.00 97.25 508 GLY A C 1
ATOM 3921 O O . GLY A 1 508 ? -13.013 3.984 3.162 1.00 97.25 508 GLY A O 1
ATOM 3922 N N . ALA A 1 509 ? -12.294 2.380 4.560 1.00 96.88 509 ALA A N 1
ATOM 3923 C CA . ALA A 1 509 ? -11.545 1.640 3.550 1.00 96.88 509 ALA A CA 1
ATOM 3924 C C . ALA A 1 509 ? -12.460 1.102 2.438 1.00 96.88 509 ALA A C 1
ATOM 3926 O O . ALA A 1 509 ? -12.098 1.171 1.262 1.00 96.88 509 ALA A O 1
ATOM 3927 N N . LEU A 1 510 ? -13.653 0.620 2.798 1.00 96.25 510 LEU A N 1
ATOM 3928 C CA . LEU A 1 510 ? -14.665 0.153 1.852 1.00 96.25 510 LEU A CA 1
ATOM 3929 C C . LEU A 1 510 ? -15.184 1.289 0.964 1.00 96.25 510 LEU A C 1
ATOM 3931 O O . LEU A 1 510 ? -15.208 1.137 -0.253 1.00 96.25 510 LEU A O 1
ATOM 3935 N N . VAL A 1 511 ? -15.543 2.435 1.551 1.00 95.94 511 VAL A N 1
ATOM 3936 C CA . VAL A 1 511 ? -15.966 3.630 0.804 1.00 95.94 511 VAL A CA 1
ATOM 3937 C C . VAL A 1 511 ? -14.870 4.059 -0.168 1.00 95.94 511 VAL A C 1
ATOM 3939 O O . VAL A 1 511 ? -15.152 4.262 -1.343 1.00 95.94 511 VAL A O 1
ATOM 3942 N N . SER A 1 512 ? -13.613 4.126 0.278 1.00 95.62 512 SER A N 1
ATOM 3943 C CA . SER A 1 512 ? -12.481 4.435 -0.602 1.00 95.62 512 SER A CA 1
ATOM 3944 C C . SER A 1 512 ? -12.312 3.422 -1.736 1.00 95.62 512 SER A C 1
ATOM 3946 O O . SER A 1 512 ? -12.027 3.824 -2.860 1.00 95.62 512 SER A O 1
ATOM 3948 N N . GLY A 1 513 ? -12.526 2.131 -1.472 1.00 96.00 513 GLY A N 1
ATOM 3949 C CA . GLY A 1 513 ? -12.435 1.083 -2.489 1.00 96.00 513 GLY A CA 1
ATOM 3950 C C . GLY A 1 513 ? -13.544 1.193 -3.534 1.00 96.00 513 GLY A C 1
ATOM 3951 O O . GLY A 1 513 ? -13.270 1.139 -4.729 1.00 96.00 513 GLY A O 1
ATOM 3952 N N . ILE A 1 514 ? -14.782 1.435 -3.094 1.00 95.31 514 ILE A N 1
ATOM 3953 C CA . ILE A 1 514 ? -15.930 1.675 -3.977 1.00 95.31 514 ILE A CA 1
ATOM 3954 C C . ILE A 1 514 ? -15.688 2.924 -4.830 1.00 95.31 514 ILE A C 1
ATOM 3956 O O . ILE A 1 514 ? -15.814 2.866 -6.050 1.00 95.31 514 ILE A O 1
ATOM 3960 N N . LEU A 1 515 ? -15.278 4.038 -4.217 1.00 93.00 515 LEU A N 1
ATOM 3961 C CA . LEU A 1 515 ? -14.963 5.268 -4.947 1.00 93.00 51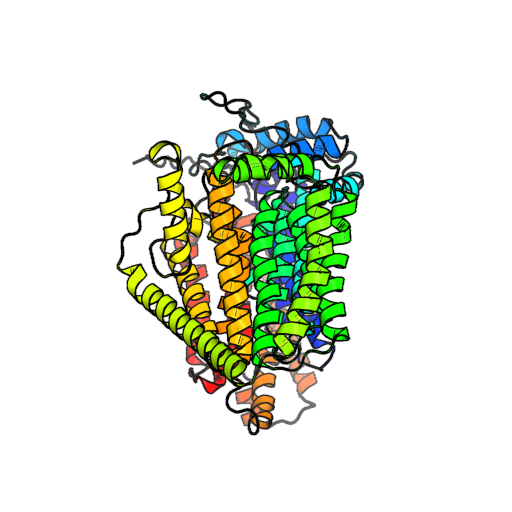5 LEU A CA 1
ATOM 3962 C C . LEU A 1 515 ? -13.837 5.054 -5.964 1.00 93.00 515 LEU A C 1
ATOM 3964 O O . LEU A 1 515 ? -13.922 5.579 -7.069 1.00 93.00 515 LEU A O 1
ATOM 3968 N N . MET A 1 516 ? -12.818 4.255 -5.636 1.00 93.31 516 MET A N 1
ATOM 3969 C CA . MET A 1 516 ? -11.760 3.907 -6.587 1.00 93.31 516 MET A CA 1
ATOM 3970 C C . MET A 1 516 ? -12.309 3.137 -7.793 1.00 93.31 516 MET A C 1
ATOM 3972 O O . MET A 1 516 ? -11.961 3.470 -8.923 1.00 93.31 516 MET A O 1
ATOM 3976 N N . VAL A 1 517 ? -13.193 2.155 -7.573 1.00 92.75 517 VAL A N 1
ATOM 3977 C CA . VAL A 1 517 ? -13.872 1.429 -8.660 1.00 92.75 517 VAL A CA 1
ATOM 3978 C C . VAL A 1 517 ? -14.613 2.410 -9.572 1.00 92.75 517 VAL A C 1
ATOM 3980 O O . VAL A 1 517 ? -14.439 2.348 -10.785 1.00 92.75 517 VAL A O 1
ATOM 3983 N N . PHE A 1 518 ? -15.374 3.353 -9.008 1.00 90.56 518 PHE A N 1
ATOM 3984 C CA . PHE A 1 518 ? -16.088 4.372 -9.784 1.00 90.56 518 PHE A CA 1
ATOM 3985 C C . PHE A 1 518 ? -15.149 5.296 -10.568 1.00 90.56 518 PHE A C 1
ATOM 3987 O O . PHE A 1 518 ? -15.365 5.520 -11.758 1.00 90.56 518 PHE A O 1
ATOM 3994 N N . VAL A 1 519 ? -14.105 5.831 -9.932 1.00 87.62 519 VAL A N 1
ATOM 3995 C CA . VAL A 1 519 ? -13.159 6.764 -10.572 1.00 87.62 519 VAL A CA 1
ATOM 3996 C C . VAL A 1 519 ? -12.424 6.095 -11.732 1.00 87.62 519 VAL A C 1
ATOM 3998 O O . VAL A 1 519 ? -12.285 6.689 -12.799 1.00 87.62 519 VAL A O 1
ATOM 4001 N N . VAL A 1 520 ? -11.990 4.848 -11.546 1.00 86.12 520 VAL A N 1
ATOM 4002 C CA . VAL A 1 520 ? -11.301 4.077 -12.584 1.00 86.12 520 VAL A CA 1
ATOM 4003 C C . VAL A 1 520 ? -12.265 3.692 -13.710 1.00 86.12 520 VAL A C 1
ATOM 4005 O O . VAL A 1 520 ? -11.959 3.923 -14.877 1.00 86.12 520 VAL A O 1
ATOM 4008 N N . ALA A 1 521 ? -13.452 3.174 -13.378 1.00 85.38 521 ALA A N 1
ATOM 4009 C CA . ALA A 1 521 ? -14.402 2.682 -14.374 1.00 85.38 521 ALA A CA 1
ATOM 4010 C C . ALA A 1 521 ? -15.088 3.790 -15.190 1.00 85.38 521 ALA A C 1
ATOM 4012 O O . ALA A 1 521 ? -15.358 3.611 -16.374 1.00 85.38 521 ALA A O 1
ATOM 4013 N N . SER A 1 522 ? -15.340 4.956 -14.590 1.00 80.94 522 SER A N 1
ATOM 4014 C CA . SER A 1 522 ? -15.889 6.124 -15.304 1.00 80.94 522 SER A CA 1
ATOM 4015 C C . SER A 1 522 ? -14.903 6.742 -16.296 1.00 80.94 522 SER A C 1
ATOM 4017 O O . SER A 1 522 ? -15.289 7.542 -17.144 1.00 80.94 522 SER A O 1
ATOM 4019 N N . GLY A 1 523 ? -13.625 6.387 -16.188 1.00 74.81 523 GLY A N 1
ATOM 4020 C CA . GLY A 1 523 ? -12.550 6.955 -16.978 1.00 74.81 523 GLY A CA 1
ATOM 4021 C C . GLY A 1 523 ? -12.259 8.426 -16.698 1.00 74.81 523 GLY A C 1
ATOM 4022 O O . GLY A 1 523 ? -11.576 9.077 -17.490 1.00 74.81 523 GLY A O 1
ATOM 4023 N N . ALA A 1 524 ? -12.694 8.931 -15.536 1.00 61.00 524 ALA A N 1
ATOM 4024 C CA . ALA A 1 524 ? -12.377 10.275 -15.049 1.00 61.00 524 ALA A CA 1
ATOM 4025 C C . ALA A 1 524 ? -10.858 10.556 -15.027 1.00 61.00 524 ALA A C 1
ATOM 4027 O O . ALA A 1 524 ? -10.436 11.706 -15.058 1.00 61.00 524 ALA A O 1
ATOM 4028 N N . GLY A 1 525 ? -10.029 9.506 -15.036 1.00 57.34 525 GLY A N 1
ATOM 4029 C CA . GLY A 1 525 ? -8.577 9.585 -15.169 1.00 57.34 525 GLY A CA 1
ATOM 4030 C C . GLY A 1 525 ? -8.027 9.807 -16.586 1.00 57.34 525 GLY A C 1
ATOM 4031 O O . GLY A 1 525 ? -6.806 9.795 -16.716 1.00 57.34 525 GLY A O 1
ATOM 4032 N N . GLY A 1 526 ? -8.839 10.009 -17.630 1.00 54.97 526 GLY A N 1
ATOM 4033 C CA . GLY A 1 526 ? -8.358 10.223 -19.011 1.00 54.97 526 GLY A CA 1
ATOM 4034 C C . GLY A 1 526 ? -8.202 8.940 -19.840 1.00 54.97 526 GLY A C 1
ATOM 4035 O O . GLY A 1 526 ? -7.394 8.885 -20.759 1.00 54.97 526 GLY A O 1
ATOM 4036 N N . GLY A 1 527 ? -8.964 7.905 -19.491 1.00 64.56 527 GLY A N 1
ATOM 4037 C CA . GLY A 1 527 ? -9.018 6.593 -20.138 1.00 64.56 527 GLY A CA 1
ATOM 4038 C C . GLY A 1 527 ? -9.845 5.644 -19.272 1.00 64.56 527 GLY A C 1
ATOM 4039 O O . GLY A 1 527 ? -10.029 5.937 -18.097 1.00 64.56 527 GLY A O 1
ATOM 4040 N N . GLN A 1 528 ? -10.339 4.524 -19.806 1.00 69.31 528 GLN A N 1
ATOM 4041 C CA . GLN A 1 528 ? -11.116 3.527 -19.045 1.00 69.31 528 GLN A CA 1
ATOM 4042 C C . GLN A 1 528 ? -10.269 2.276 -18.746 1.00 69.31 528 GLN A C 1
ATOM 4044 O O . GLN A 1 528 ? -10.537 1.216 -19.319 1.00 69.31 528 GLN A O 1
ATOM 4049 N N . PRO A 1 529 ? -9.211 2.359 -17.908 1.00 80.88 529 PRO A N 1
ATOM 4050 C CA . PRO A 1 529 ? -8.461 1.169 -17.553 1.00 80.88 529 PRO A CA 1
ATOM 4051 C C . PRO A 1 529 ? -9.332 0.250 -16.697 1.00 80.88 529 PRO A C 1
ATOM 4053 O O . PRO A 1 529 ? -10.207 0.693 -15.950 1.00 80.88 529 PRO A O 1
ATOM 4056 N N . ASN A 1 530 ? -9.066 -1.050 -16.771 1.00 86.75 530 ASN A N 1
ATOM 4057 C CA . ASN A 1 530 ? -9.706 -2.001 -15.870 1.00 86.75 530 ASN A CA 1
ATOM 4058 C C . ASN A 1 530 ? -9.279 -1.728 -14.422 1.00 86.75 530 ASN A C 1
ATOM 4060 O O . ASN A 1 530 ? -8.147 -1.314 -14.155 1.00 86.75 530 ASN A O 1
ATOM 4064 N N . VAL A 1 531 ? -10.170 -1.982 -13.468 1.00 89.88 531 VAL A N 1
ATOM 4065 C CA . VAL A 1 531 ? -9.863 -1.889 -12.042 1.00 89.88 531 VAL A CA 1
ATOM 4066 C C . VAL A 1 531 ? -8.951 -3.044 -11.658 1.00 89.88 531 VAL A C 1
ATOM 4068 O O . VAL A 1 531 ? -9.378 -4.189 -11.625 1.00 89.88 531 VAL A O 1
ATOM 4071 N N . HIS A 1 532 ? -7.707 -2.723 -11.319 1.00 90.50 532 HIS A N 1
ATOM 4072 C CA . HIS A 1 532 ? -6.732 -3.669 -10.796 1.00 90.50 532 HIS A CA 1
ATOM 4073 C C . HIS A 1 532 ? -6.569 -3.528 -9.274 1.00 90.50 532 HIS A C 1
ATOM 4075 O O . HIS A 1 532 ? -6.707 -2.434 -8.716 1.00 90.50 532 HIS A O 1
ATOM 4081 N N . GLY A 1 533 ? -6.156 -4.600 -8.600 1.00 89.62 533 GLY A N 1
ATOM 4082 C CA . GLY A 1 533 ? -5.886 -4.649 -7.164 1.00 89.62 533 GLY A CA 1
ATOM 4083 C C . GLY A 1 533 ? -4.851 -3.623 -6.696 1.00 89.62 533 GLY A C 1
ATOM 4084 O O . GLY A 1 533 ? -4.955 -3.116 -5.579 1.00 89.62 533 GLY A O 1
ATOM 4085 N N . ARG A 1 534 ? -3.918 -3.215 -7.572 1.00 88.81 534 ARG A N 1
ATOM 4086 C CA . ARG A 1 534 ? -2.963 -2.122 -7.303 1.00 88.81 534 ARG A CA 1
ATOM 4087 C C . ARG A 1 534 ? -3.637 -0.772 -7.035 1.00 88.81 534 ARG A C 1
ATOM 4089 O O . ARG A 1 534 ? -3.144 0.005 -6.223 1.00 88.81 534 ARG A O 1
ATOM 4096 N N . TYR A 1 535 ? -4.785 -0.494 -7.658 1.00 92.00 535 TYR A N 1
ATOM 4097 C CA . TYR A 1 535 ? -5.547 0.731 -7.388 1.00 92.00 535 TYR A CA 1
ATOM 4098 C C . TYR A 1 535 ? -6.226 0.678 -6.016 1.00 92.00 535 TYR A C 1
ATOM 4100 O O . TYR A 1 535 ? -6.437 1.704 -5.381 1.00 92.00 535 TYR A O 1
ATOM 4108 N N . LEU A 1 536 ? -6.496 -0.524 -5.508 1.00 94.81 536 LEU A N 1
ATOM 4109 C CA . LEU A 1 536 ? -7.104 -0.758 -4.200 1.00 94.81 536 LEU A CA 1
ATOM 4110 C C . LEU A 1 536 ? -6.075 -0.889 -3.066 1.00 94.81 536 LEU A C 1
ATOM 4112 O O . LEU A 1 536 ? -6.445 -1.233 -1.943 1.00 94.81 536 LEU A O 1
ATOM 4116 N N . LEU A 1 537 ? -4.796 -0.585 -3.321 1.00 94.38 537 LEU A N 1
ATOM 4117 C CA . LEU A 1 537 ? -3.710 -0.708 -2.345 1.00 94.38 537 LEU A CA 1
ATOM 4118 C C . LEU A 1 537 ? -4.029 -0.009 -1.014 1.00 94.38 537 LEU A C 1
ATOM 4120 O O . LEU A 1 537 ? -3.803 -0.577 0.052 1.00 94.38 537 LEU A O 1
ATOM 4124 N N . GLY A 1 538 ? -4.599 1.199 -1.064 1.00 95.50 538 GLY A N 1
ATOM 4125 C CA . GLY A 1 538 ? -4.980 1.948 0.135 1.00 95.50 538 GLY A CA 1
ATOM 4126 C C . GLY A 1 538 ? -6.067 1.256 0.958 1.00 95.50 538 GLY A C 1
ATOM 4127 O O . GLY A 1 538 ? -5.923 1.120 2.175 1.00 95.50 538 GLY A O 1
ATOM 4128 N N . THR A 1 539 ? -7.111 0.751 0.297 1.00 96.50 539 THR A N 1
ATOM 4129 C CA . THR A 1 539 ? -8.176 -0.036 0.931 1.00 96.50 539 THR A CA 1
ATOM 4130 C C . THR A 1 539 ? -7.613 -1.303 1.565 1.00 96.50 539 THR A C 1
ATOM 4132 O O . THR A 1 539 ? -7.832 -1.543 2.755 1.00 96.50 539 THR A O 1
ATOM 4135 N N . TYR A 1 540 ? -6.837 -2.086 0.812 1.00 96.00 540 TYR A N 1
ATOM 4136 C CA . TYR A 1 540 ? -6.280 -3.337 1.312 1.00 96.00 540 TYR A CA 1
ATOM 4137 C C . TYR A 1 540 ? -5.312 -3.123 2.474 1.00 96.00 540 TYR A C 1
ATOM 4139 O O . TYR A 1 540 ? -5.433 -3.820 3.475 1.00 96.00 540 TYR A O 1
ATOM 4147 N N . LEU A 1 541 ? -4.393 -2.154 2.413 1.00 96.12 541 LEU A N 1
ATOM 4148 C CA . LEU A 1 541 ? -3.432 -1.935 3.501 1.00 96.12 541 LEU A CA 1
ATOM 4149 C C . LEU A 1 541 ? -4.110 -1.517 4.809 1.00 96.12 541 LEU A C 1
ATOM 4151 O O . LEU A 1 541 ? -3.728 -2.009 5.875 1.00 96.12 541 LEU A O 1
ATOM 4155 N N . VAL A 1 542 ? -5.154 -0.683 4.746 1.00 96.88 542 VAL A N 1
ATOM 4156 C CA . VAL A 1 542 ? -5.934 -0.325 5.937 1.00 96.88 542 VAL A CA 1
ATOM 4157 C C . VAL A 1 542 ? -6.638 -1.559 6.502 1.00 96.88 542 VAL A C 1
ATOM 4159 O O . VAL A 1 542 ? -6.487 -1.843 7.693 1.00 96.88 542 VAL A O 1
ATOM 4162 N N . VAL A 1 543 ? -7.347 -2.333 5.675 1.00 96.25 543 VAL A N 1
ATOM 4163 C CA . VAL A 1 543 ? -8.071 -3.528 6.142 1.00 96.25 543 VAL A CA 1
ATOM 4164 C C . VAL A 1 543 ? -7.109 -4.597 6.667 1.00 96.25 543 VAL A C 1
ATOM 4166 O O . VAL A 1 543 ? -7.335 -5.134 7.750 1.00 96.25 543 VAL A O 1
ATOM 4169 N N . LEU A 1 544 ? -6.000 -4.860 5.973 1.00 90.75 544 LEU A N 1
ATOM 4170 C CA . LEU A 1 544 ? -4.974 -5.814 6.398 1.00 90.75 544 LEU A CA 1
ATOM 4171 C C . LEU A 1 544 ? -4.324 -5.393 7.714 1.00 90.75 544 LEU A C 1
ATOM 4173 O O . LEU A 1 544 ? -4.117 -6.240 8.580 1.00 90.75 544 LEU A O 1
ATOM 4177 N N . SER A 1 545 ? -4.065 -4.101 7.926 1.00 93.81 545 SER A N 1
ATOM 4178 C CA . SER A 1 545 ? -3.525 -3.634 9.206 1.00 93.81 545 SER A CA 1
ATOM 4179 C C . SER A 1 545 ? -4.445 -3.996 10.382 1.00 93.81 545 SER A C 1
ATOM 4181 O O . SER A 1 545 ? -3.971 -4.437 11.431 1.00 93.81 545 SER A O 1
ATOM 4183 N N . LEU A 1 546 ? -5.766 -3.896 10.189 1.00 93.31 546 LEU A N 1
ATOM 4184 C CA . LEU A 1 546 ? -6.786 -4.230 11.186 1.00 93.31 546 LEU A CA 1
ATOM 4185 C C . LEU A 1 546 ? -6.970 -5.745 11.328 1.00 93.31 546 LEU A C 1
ATOM 4187 O O . LEU A 1 546 ? -7.076 -6.246 12.448 1.00 93.31 546 LEU A O 1
ATOM 4191 N N . ALA A 1 547 ? -6.950 -6.478 10.215 1.00 86.75 547 ALA A N 1
ATOM 4192 C CA . ALA A 1 547 ? -7.021 -7.932 10.189 1.00 86.75 547 ALA A CA 1
ATOM 4193 C C . ALA A 1 547 ? -5.864 -8.569 10.964 1.00 86.75 547 ALA A C 1
ATOM 4195 O O . ALA A 1 547 ? -6.071 -9.389 11.858 1.00 86.75 547 ALA A O 1
ATOM 4196 N N . PHE A 1 548 ? -4.634 -8.129 10.697 1.00 79.56 548 PHE A N 1
ATOM 4197 C CA . PHE A 1 548 ? -3.451 -8.625 11.397 1.00 79.56 548 PHE A CA 1
ATOM 4198 C C . PHE A 1 548 ? -3.454 -8.272 12.882 1.00 79.56 548 PHE A C 1
ATOM 4200 O O . PHE A 1 548 ? -2.933 -9.027 13.706 1.00 79.56 548 PHE A O 1
ATOM 4207 N N . ALA A 1 549 ? -4.106 -7.173 13.255 1.00 82.81 549 ALA A N 1
ATOM 4208 C CA . ALA A 1 549 ? -4.324 -6.852 14.652 1.00 82.81 549 ALA A CA 1
ATOM 4209 C C . ALA A 1 549 ? -5.186 -7.907 15.364 1.00 82.81 549 ALA A C 1
ATOM 4211 O O . ALA A 1 549 ? -4.953 -8.158 16.541 1.00 82.81 549 ALA A O 1
ATOM 4212 N N . GLY A 1 550 ? -6.139 -8.559 14.688 1.00 74.69 550 GLY A N 1
ATOM 4213 C CA . GLY A 1 550 ? -6.968 -9.620 15.277 1.00 74.69 550 GLY A CA 1
ATOM 4214 C C . GLY A 1 550 ? -6.170 -10.833 15.764 1.00 74.69 550 GLY A C 1
ATOM 4215 O O . GLY A 1 550 ? -6.536 -11.452 16.766 1.00 74.69 550 GLY A O 1
ATOM 4216 N N . PHE A 1 551 ? -5.029 -11.115 15.131 1.00 68.44 551 PHE A N 1
ATOM 4217 C CA . PHE A 1 551 ? -4.084 -12.145 15.575 1.00 68.44 551 PHE A CA 1
ATOM 4218 C C . PHE A 1 551 ? -3.169 -11.681 16.714 1.00 68.44 551 PHE A C 1
ATOM 4220 O O . PHE A 1 551 ? -2.534 -12.505 17.377 1.00 68.44 551 PHE A O 1
ATOM 4227 N N . ALA A 1 552 ? -3.077 -10.373 16.970 1.00 67.75 552 ALA A N 1
ATOM 4228 C CA . ALA A 1 552 ? -2.172 -9.852 17.978 1.00 67.75 552 ALA A CA 1
ATOM 4229 C C . ALA A 1 552 ? -2.709 -10.119 19.397 1.00 67.75 552 ALA A C 1
ATOM 4231 O O . ALA A 1 552 ? -3.882 -9.918 19.690 1.00 67.75 552 ALA A O 1
ATOM 4232 N N . PRO A 1 553 ? -1.875 -10.487 20.373 1.00 56.62 553 PRO A N 1
ATOM 4233 C CA . PRO A 1 553 ? -2.353 -10.983 21.665 1.00 56.62 553 PRO A CA 1
ATOM 4234 C C . PRO A 1 553 ? -2.806 -9.841 22.573 1.00 56.62 553 PRO A C 1
ATOM 4236 O O . PRO A 1 553 ? -3.662 -10.012 23.440 1.00 56.62 553 PRO A O 1
ATOM 4239 N N . ALA A 1 554 ? -2.245 -8.649 22.351 1.00 56.62 554 ALA A N 1
ATOM 4240 C CA . ALA A 1 554 ? -2.652 -7.405 22.991 1.00 56.62 554 ALA A CA 1
ATOM 4241 C C . ALA A 1 554 ? -4.149 -7.115 22.805 1.00 56.62 554 ALA A C 1
ATOM 4243 O O . ALA A 1 554 ? -4.766 -6.454 23.635 1.00 56.62 554 ALA A O 1
ATOM 4244 N N . VAL A 1 555 ? -4.740 -7.665 21.747 1.00 58.09 555 VAL A N 1
ATOM 4245 C CA . VAL A 1 555 ? -6.156 -7.539 21.428 1.00 58.09 555 VAL A CA 1
ATOM 4246 C C . VAL A 1 555 ? -7.045 -8.377 22.347 1.00 58.09 555 VAL A C 1
ATOM 4248 O O . VAL A 1 555 ? -8.152 -7.939 22.645 1.00 58.09 555 VAL A O 1
ATOM 4251 N N . TRP A 1 556 ? -6.533 -9.498 22.860 1.00 57.44 556 TRP A N 1
ATOM 4252 C CA . TRP A 1 556 ? -7.255 -10.474 23.687 1.00 57.44 556 TRP A CA 1
ATOM 4253 C C . TRP A 1 556 ? -6.980 -10.329 25.197 1.00 57.44 556 TRP A C 1
ATOM 4255 O O . TRP A 1 556 ? -7.751 -10.796 26.033 1.00 57.44 556 TRP A O 1
ATOM 4265 N N . ARG A 1 557 ? -5.884 -9.652 25.573 1.00 55.16 557 ARG A N 1
ATOM 4266 C CA . ARG A 1 557 ? -5.379 -9.534 26.959 1.00 55.16 557 ARG A CA 1
ATOM 4267 C C . ARG A 1 557 ? -6.165 -8.591 27.885 1.00 55.16 557 ARG A C 1
ATOM 4269 O O . ARG A 1 557 ? -5.883 -8.560 29.080 1.00 55.16 557 ARG A O 1
ATOM 4276 N N . PHE A 1 558 ? -7.165 -7.861 27.389 1.00 48.41 558 PHE A N 1
ATOM 4277 C CA . PHE A 1 558 ? -7.978 -6.952 28.214 1.00 48.41 558 PHE A CA 1
ATOM 4278 C C . PHE A 1 558 ? -9.011 -7.653 29.116 1.00 48.41 558 PHE A C 1
ATOM 4280 O O . PHE A 1 558 ? -9.630 -6.988 29.940 1.00 48.41 558 PHE A O 1
ATOM 4287 N N . ALA A 1 559 ? -9.163 -8.980 29.033 1.00 45.75 559 ALA A N 1
ATOM 4288 C CA . ALA A 1 559 ? -10.176 -9.696 29.810 1.00 45.75 559 ALA A CA 1
ATOM 4289 C C . ALA A 1 559 ? -9.782 -10.035 31.269 1.00 45.75 559 ALA A C 1
ATOM 4291 O O . ALA A 1 559 ? -10.681 -10.206 32.085 1.00 45.75 559 ALA A O 1
ATOM 4292 N N . LYS A 1 560 ? -8.490 -10.158 31.638 1.00 45.84 560 LYS A N 1
ATOM 4293 C CA . LYS A 1 560 ? -8.070 -10.623 32.991 1.00 45.84 560 LYS A CA 1
ATOM 4294 C C . LYS A 1 560 ? -6.646 -10.174 33.382 1.00 45.84 560 LYS A C 1
ATOM 4296 O O . LYS A 1 560 ? -5.721 -10.981 33.356 1.00 45.84 560 LYS A O 1
ATOM 4301 N N . ALA A 1 561 ? -6.434 -8.898 33.714 1.00 48.69 561 ALA A N 1
ATOM 4302 C CA . ALA A 1 561 ? -5.077 -8.334 33.816 1.00 48.69 561 ALA A CA 1
ATOM 4303 C C . ALA A 1 561 ? -4.413 -8.305 35.212 1.00 48.69 561 ALA A C 1
ATOM 4305 O O . ALA A 1 561 ? -3.247 -7.927 35.278 1.00 48.69 561 ALA A O 1
ATOM 4306 N N . GLU A 1 562 ? -5.060 -8.696 36.314 1.00 46.69 562 GLU A N 1
ATOM 4307 C CA . GLU A 1 562 ? -4.457 -8.443 37.641 1.00 46.69 562 GLU A CA 1
ATOM 4308 C C . GLU A 1 562 ? -3.453 -9.521 38.109 1.00 46.69 562 GLU A C 1
ATOM 4310 O O . GLU A 1 562 ? -2.470 -9.189 38.759 1.00 46.69 562 GLU A O 1
ATOM 4315 N N . ASN A 1 563 ? -3.570 -10.779 37.653 1.00 46.44 563 ASN A N 1
ATOM 4316 C CA . ASN A 1 563 ? -2.777 -11.901 38.202 1.00 46.44 563 ASN A CA 1
ATOM 4317 C C . ASN A 1 563 ? -1.675 -12.487 37.283 1.00 46.44 563 ASN A C 1
ATOM 4319 O O . ASN A 1 563 ? -1.149 -13.555 37.575 1.00 46.44 563 ASN A O 1
ATOM 4323 N N . GLN A 1 564 ? -1.312 -11.860 36.154 1.00 49.97 564 GLN A N 1
ATOM 4324 C CA . GLN A 1 564 ? -0.433 -12.498 35.142 1.00 49.97 564 GLN A CA 1
ATOM 4325 C C . GLN A 1 564 ? 1.015 -11.979 35.050 1.00 49.97 564 GLN A C 1
ATOM 4327 O O . GLN A 1 564 ? 1.777 -12.483 34.224 1.00 49.97 564 GLN A O 1
ATOM 4332 N N . ARG A 1 565 ? 1.432 -11.005 35.870 1.00 47.53 565 ARG A N 1
ATOM 4333 C CA . ARG A 1 565 ? 2.784 -10.414 35.767 1.00 47.53 565 ARG A CA 1
ATOM 4334 C C . ARG A 1 565 ? 3.926 -11.388 36.092 1.00 47.53 565 ARG A C 1
ATOM 4336 O O . ARG A 1 565 ? 4.957 -11.299 35.438 1.00 47.53 565 ARG A O 1
ATOM 4343 N N . GLU A 1 566 ? 3.740 -12.334 37.012 1.00 43.97 566 GLU A N 1
ATOM 4344 C CA . GLU A 1 566 ? 4.809 -13.262 37.433 1.00 43.97 566 GLU A CA 1
ATOM 4345 C C . GLU A 1 566 ? 5.047 -14.432 36.462 1.00 43.97 566 GLU A C 1
ATOM 4347 O O . GLU A 1 566 ? 6.164 -14.929 36.348 1.00 43.97 566 GLU A O 1
ATOM 4352 N N . ALA A 1 567 ? 4.042 -14.840 35.680 1.00 44.06 567 ALA A N 1
ATOM 4353 C CA . ALA A 1 567 ? 4.181 -15.953 34.733 1.00 44.06 567 ALA A CA 1
ATOM 4354 C C . ALA A 1 567 ? 4.974 -15.591 33.454 1.00 44.06 567 ALA A C 1
ATOM 4356 O O . ALA A 1 567 ? 5.382 -16.477 32.706 1.00 44.06 567 ALA A O 1
ATOM 4357 N N . LEU A 1 568 ? 5.187 -14.297 33.186 1.00 44.72 568 LEU A N 1
ATOM 4358 C CA . LEU A 1 568 ? 5.781 -13.786 31.942 1.00 44.72 568 LEU A CA 1
ATOM 4359 C C . LEU A 1 568 ? 7.318 -13.716 31.961 1.00 44.72 568 LEU A C 1
ATOM 4361 O O . LEU A 1 568 ? 7.934 -13.715 30.895 1.00 44.72 568 LEU A O 1
ATOM 4365 N N . ASP A 1 569 ? 7.946 -13.689 33.138 1.00 41.66 569 ASP A N 1
ATOM 4366 C CA . ASP A 1 569 ? 9.389 -13.421 33.268 1.00 41.66 569 ASP A CA 1
ATOM 4367 C C . ASP A 1 569 ? 10.275 -14.663 33.017 1.00 41.66 569 ASP A C 1
ATOM 4369 O O . ASP A 1 569 ? 11.452 -14.553 32.657 1.00 41.66 569 ASP A O 1
ATOM 4373 N N . LEU A 1 570 ? 9.696 -15.863 33.142 1.00 39.50 570 LEU A N 1
ATOM 4374 C CA . LEU A 1 570 ? 10.371 -17.149 32.912 1.00 39.50 570 LEU A CA 1
ATOM 4375 C C . LEU A 1 570 ? 10.313 -17.617 31.443 1.00 39.50 570 LEU A C 1
ATOM 4377 O O . LEU A 1 570 ? 11.246 -18.272 30.983 1.00 39.50 570 LEU A O 1
ATOM 4381 N N . ASP A 1 571 ? 9.266 -17.257 30.690 1.00 44.44 571 ASP A N 1
ATOM 4382 C CA . ASP A 1 571 ? 9.030 -17.725 29.305 1.00 44.44 571 ASP A CA 1
ATOM 4383 C C . ASP A 1 571 ? 9.814 -16.884 28.266 1.00 44.44 571 ASP A C 1
ATOM 4385 O O . ASP A 1 571 ? 10.235 -17.380 27.222 1.00 44.44 571 ASP A O 1
ATOM 4389 N N . TRP A 1 572 ? 10.099 -15.611 28.576 1.00 38.88 572 TRP A N 1
ATOM 4390 C CA . TRP A 1 572 ? 10.779 -14.668 27.673 1.00 38.88 572 TRP A CA 1
ATOM 4391 C C . TRP A 1 572 ? 12.296 -14.909 27.534 1.00 38.88 572 TRP A C 1
ATOM 4393 O O . TRP A 1 572 ? 12.894 -14.638 26.491 1.00 38.88 572 TRP A O 1
ATOM 4403 N N . ARG A 1 573 ? 12.952 -15.463 28.565 1.00 39.69 573 ARG A N 1
ATOM 4404 C CA . ARG A 1 573 ? 14.405 -15.736 28.541 1.00 39.69 573 ARG A CA 1
ATOM 4405 C C . ARG A 1 573 ? 14.775 -16.881 27.592 1.00 39.69 573 ARG A C 1
ATOM 4407 O O . ARG A 1 573 ? 15.846 -16.827 27.000 1.00 39.69 573 ARG A O 1
ATOM 4414 N N . GLY A 1 574 ? 13.874 -17.843 27.376 1.00 39.66 574 GLY A N 1
ATOM 4415 C CA . GLY A 1 574 ? 14.058 -18.914 26.389 1.00 39.66 574 GLY A CA 1
ATOM 4416 C C . GLY A 1 574 ? 13.956 -18.440 24.933 1.00 39.66 574 GLY A C 1
ATOM 4417 O O . GLY A 1 574 ? 14.605 -19.007 24.059 1.00 39.66 574 GLY A O 1
ATOM 4418 N N . GLN A 1 575 ? 13.197 -17.370 24.666 1.00 39.38 575 GLN A N 1
ATOM 4419 C CA . GLN A 1 575 ? 13.039 -16.802 23.319 1.00 39.38 575 GLN A CA 1
ATOM 4420 C C . GLN A 1 575 ? 14.268 -15.994 22.866 1.00 39.38 575 GLN A C 1
ATOM 4422 O O . GLN A 1 575 ? 14.607 -16.007 21.687 1.00 39.38 575 GLN A O 1
ATOM 4427 N N . ARG A 1 576 ? 14.977 -15.352 23.805 1.00 37.53 576 ARG A N 1
ATOM 4428 C CA . ARG A 1 576 ? 16.193 -14.559 23.548 1.00 37.53 576 ARG A CA 1
ATOM 4429 C C . ARG A 1 576 ? 17.380 -15.422 23.093 1.00 37.53 576 ARG A C 1
ATOM 4431 O O . ARG A 1 576 ? 18.021 -15.122 22.091 1.00 37.53 576 ARG A O 1
ATOM 4438 N N . THR A 1 577 ? 17.635 -16.525 23.795 1.00 36.50 577 THR A N 1
ATOM 4439 C CA . THR A 1 577 ? 18.772 -17.426 23.528 1.00 36.50 577 THR A CA 1
ATOM 4440 C C . THR A 1 577 ? 18.646 -18.152 22.183 1.00 36.50 577 THR A C 1
ATOM 4442 O O . THR A 1 577 ? 19.651 -18.485 21.564 1.00 36.50 577 THR A O 1
ATOM 4445 N N . GLY A 1 578 ? 17.418 -18.342 21.685 1.00 35.66 578 GLY A N 1
ATOM 4446 C CA . GLY A 1 578 ? 17.168 -18.913 20.359 1.00 35.66 578 GLY A CA 1
ATOM 4447 C C . GLY A 1 578 ? 17.529 -17.984 19.196 1.00 35.66 578 GLY A C 1
ATOM 4448 O O . GLY A 1 578 ? 17.772 -18.475 18.100 1.00 35.66 578 GLY A O 1
ATOM 4449 N N . VAL A 1 579 ? 17.589 -16.669 19.426 1.00 37.00 579 VAL A N 1
ATOM 4450 C CA . VAL A 1 579 ? 17.842 -15.670 18.376 1.00 37.00 579 VAL A CA 1
ATOM 4451 C C . VAL A 1 579 ? 19.315 -15.265 18.316 1.00 37.00 579 VAL A C 1
ATOM 4453 O O . VAL A 1 579 ? 19.864 -15.109 17.228 1.00 37.00 579 VAL A O 1
ATOM 4456 N N . GLU A 1 580 ? 19.987 -15.189 19.464 1.00 37.81 580 GLU A N 1
ATOM 4457 C CA . GLU A 1 580 ? 21.431 -14.922 19.539 1.00 37.81 580 GLU A CA 1
ATOM 4458 C C . GLU A 1 580 ? 22.257 -16.054 18.877 1.00 37.81 580 GLU A C 1
ATOM 4460 O O . GLU A 1 580 ? 23.224 -15.776 18.174 1.00 37.81 580 GLU A O 1
ATOM 4465 N N . LEU A 1 581 ? 21.829 -17.322 18.979 1.00 35.25 581 LEU A N 1
ATOM 4466 C CA . LEU A 1 581 ? 22.498 -18.467 18.328 1.00 35.25 581 LEU A CA 1
ATOM 4467 C C . LEU A 1 581 ? 22.297 -18.521 16.795 1.00 35.25 581 LEU A C 1
ATOM 4469 O O . LEU A 1 581 ? 23.126 -19.074 16.073 1.00 35.25 581 LEU A O 1
ATOM 4473 N N . LEU A 1 582 ? 21.188 -17.950 16.315 1.00 37.22 582 LEU A N 1
ATOM 4474 C CA . LEU A 1 582 ? 20.732 -17.927 14.917 1.00 37.22 582 LEU A CA 1
ATOM 4475 C C . LEU A 1 582 ? 21.590 -16.982 14.059 1.00 37.22 582 LEU A C 1
ATOM 4477 O O . LEU A 1 582 ? 21.893 -17.276 12.905 1.00 37.22 582 LEU A O 1
ATOM 4481 N N . MET A 1 583 ? 22.032 -15.870 14.653 1.00 35.97 583 MET A N 1
ATOM 4482 C CA . MET A 1 583 ? 22.894 -14.883 14.001 1.00 35.97 583 MET A CA 1
ATOM 4483 C C . MET A 1 583 ? 24.341 -15.351 13.840 1.00 35.97 583 MET A C 1
ATOM 4485 O O . MET A 1 583 ? 24.946 -15.161 12.787 1.00 35.97 583 MET A O 1
ATOM 4489 N N . THR A 1 584 ? 24.915 -15.950 14.883 1.00 37.53 584 THR A N 1
ATOM 4490 C CA . THR A 1 584 ? 26.350 -16.265 14.922 1.00 37.53 584 THR A CA 1
ATOM 4491 C C . THR A 1 584 ? 26.717 -17.425 13.993 1.00 37.53 584 THR A C 1
ATOM 4493 O O . THR A 1 584 ? 27.789 -17.418 13.398 1.00 37.53 584 THR A O 1
ATOM 4496 N N . TRP A 1 585 ? 25.824 -18.398 13.801 1.00 35.03 585 TRP A N 1
ATOM 4497 C CA . TRP A 1 585 ? 26.097 -19.574 12.965 1.00 35.03 585 TRP A CA 1
ATOM 4498 C C . TRP A 1 585 ? 25.897 -19.308 11.458 1.00 35.03 585 TRP A C 1
ATOM 4500 O O . TRP A 1 585 ? 26.646 -19.822 10.623 1.00 35.03 585 TRP A O 1
ATOM 4510 N N . GLY A 1 586 ? 24.938 -18.441 11.108 1.00 37.81 586 GLY A N 1
ATOM 4511 C CA . GLY A 1 586 ? 24.702 -17.994 9.730 1.00 37.81 586 GLY A CA 1
ATOM 4512 C C . GLY A 1 586 ? 25.837 -17.132 9.170 1.00 37.81 586 GLY A C 1
ATOM 4513 O O . GLY A 1 586 ? 26.235 -17.324 8.024 1.00 37.81 586 GLY A O 1
ATOM 4514 N N . ALA A 1 587 ? 26.434 -16.260 9.989 1.00 37.50 587 ALA A N 1
ATOM 4515 C CA . ALA A 1 587 ? 27.578 -15.440 9.581 1.00 37.50 587 ALA A CA 1
ATOM 4516 C C . ALA A 1 587 ? 28.833 -16.279 9.259 1.00 37.50 587 ALA A C 1
ATOM 4518 O O . ALA A 1 587 ? 29.555 -15.986 8.308 1.00 37.50 587 ALA A O 1
ATOM 4519 N N . ILE A 1 588 ? 29.070 -17.353 10.018 1.00 36.69 588 ILE A N 1
ATOM 4520 C CA . ILE A 1 588 ? 30.262 -18.206 9.877 1.00 36.69 588 ILE A CA 1
ATOM 4521 C C . ILE A 1 588 ? 30.140 -19.149 8.666 1.00 36.69 588 ILE A C 1
ATOM 4523 O O . ILE A 1 588 ? 31.106 -19.335 7.928 1.00 36.69 588 ILE A O 1
ATOM 4527 N N . THR A 1 589 ? 28.944 -19.683 8.402 1.00 35.69 589 THR A N 1
ATOM 4528 C CA . THR A 1 589 ? 28.697 -20.584 7.258 1.00 35.69 589 THR A CA 1
ATOM 4529 C C . THR A 1 589 ? 28.659 -19.820 5.929 1.00 35.69 589 THR A C 1
ATOM 4531 O O . THR A 1 589 ? 29.222 -20.278 4.936 1.00 35.69 589 THR A O 1
ATOM 4534 N N . ALA A 1 590 ? 28.079 -18.613 5.919 1.00 36.62 590 ALA A N 1
ATOM 4535 C CA . ALA A 1 590 ? 28.090 -17.726 4.757 1.00 36.62 590 ALA A CA 1
ATOM 4536 C C . ALA A 1 590 ? 29.513 -17.249 4.411 1.00 36.62 590 ALA A C 1
ATOM 4538 O O . ALA A 1 590 ? 29.898 -17.289 3.244 1.00 36.62 590 ALA A O 1
ATOM 4539 N N . GLY A 1 591 ? 30.334 -16.887 5.406 1.00 37.31 591 GLY A N 1
ATOM 4540 C CA . GLY A 1 591 ? 31.743 -16.540 5.184 1.00 37.31 591 GLY A CA 1
ATOM 4541 C C . GLY A 1 591 ? 32.572 -17.698 4.607 1.00 37.31 591 GLY A C 1
ATOM 4542 O O . GLY A 1 591 ? 33.371 -17.488 3.698 1.00 37.31 591 GLY A O 1
ATOM 4543 N N . GLY A 1 592 ? 32.337 -18.930 5.075 1.00 34.50 592 GLY A N 1
ATOM 4544 C CA . GLY A 1 592 ? 33.044 -20.126 4.598 1.00 34.50 592 GLY A CA 1
ATOM 4545 C C . GLY A 1 592 ? 32.653 -20.576 3.183 1.00 34.50 592 GLY A C 1
ATOM 4546 O O . GLY A 1 592 ? 33.522 -20.959 2.403 1.00 34.50 592 GLY A O 1
ATOM 4547 N N . MET A 1 593 ? 31.369 -20.490 2.822 1.00 36.22 593 MET A N 1
ATOM 4548 C CA . MET A 1 593 ? 30.857 -20.978 1.532 1.00 36.22 593 MET A CA 1
ATOM 4549 C C . MET A 1 593 ? 31.082 -19.987 0.377 1.00 36.22 593 MET A C 1
ATOM 4551 O O . MET A 1 593 ? 31.321 -20.400 -0.756 1.00 36.22 593 MET A O 1
ATOM 4555 N N . THR A 1 594 ? 31.093 -18.681 0.673 1.00 36.84 594 THR A N 1
ATOM 4556 C CA . THR A 1 594 ? 31.369 -17.617 -0.314 1.00 36.84 594 THR A CA 1
ATOM 4557 C C . THR A 1 594 ? 32.806 -17.699 -0.852 1.00 36.84 594 THR A C 1
ATOM 4559 O O . THR A 1 594 ? 33.038 -17.421 -2.024 1.00 36.84 594 THR A O 1
ATOM 4562 N N . MET A 1 595 ? 33.771 -18.155 -0.040 1.00 36.66 595 MET A N 1
ATOM 4563 C CA . MET A 1 595 ? 35.161 -18.367 -0.480 1.00 36.66 595 MET A CA 1
ATOM 4564 C C . MET A 1 595 ? 35.361 -19.666 -1.277 1.00 36.66 595 MET A C 1
ATOM 4566 O O . MET A 1 595 ? 36.197 -19.704 -2.173 1.00 36.66 595 MET A O 1
ATOM 4570 N N . TYR A 1 596 ? 34.574 -20.710 -0.999 1.00 36.31 596 TYR A N 1
ATOM 4571 C CA . TYR A 1 596 ? 34.610 -21.981 -1.736 1.00 36.31 596 TYR A CA 1
ATOM 4572 C C . TYR A 1 596 ? 34.035 -21.854 -3.159 1.00 36.31 596 TYR A C 1
ATOM 4574 O O . TYR A 1 596 ? 34.519 -22.490 -4.091 1.00 36.31 596 TYR A O 1
ATOM 4582 N N . MET A 1 597 ? 33.024 -21.000 -3.340 1.00 36.78 597 MET A N 1
ATOM 4583 C CA . MET A 1 597 ? 32.300 -20.847 -4.610 1.00 36.78 597 MET A CA 1
ATOM 4584 C C . MET A 1 597 ? 32.850 -19.755 -5.536 1.00 36.78 597 MET A C 1
ATOM 4586 O O . MET A 1 597 ? 32.472 -19.706 -6.701 1.00 36.78 597 MET A O 1
ATOM 4590 N N . ALA A 1 598 ? 33.782 -18.922 -5.065 1.00 39.34 598 ALA A N 1
ATOM 4591 C CA . ALA A 1 598 ? 34.464 -17.917 -5.887 1.00 39.34 598 ALA A CA 1
ATOM 4592 C C . ALA A 1 598 ? 35.573 -18.495 -6.798 1.00 39.34 598 ALA A C 1
ATOM 4594 O O . ALA A 1 598 ? 36.257 -17.740 -7.484 1.00 39.34 598 ALA A O 1
ATOM 4595 N N . GLY A 1 599 ? 35.778 -19.819 -6.810 1.00 39.25 599 GLY A N 1
ATOM 4596 C CA . GLY A 1 599 ? 36.691 -20.477 -7.749 1.00 39.25 599 GLY A CA 1
ATOM 4597 C C . GLY A 1 599 ? 38.176 -20.157 -7.546 1.00 39.25 599 GLY A C 1
ATOM 4598 O O . GLY A 1 599 ? 38.948 -20.293 -8.489 1.00 39.25 599 GLY A O 1
ATOM 4599 N N . TRP A 1 600 ? 38.600 -19.734 -6.350 1.00 41.34 600 TRP A N 1
ATOM 4600 C CA . TRP A 1 600 ? 40.016 -19.529 -6.024 1.00 41.34 600 TRP A CA 1
ATOM 4601 C C . TRP A 1 600 ? 40.631 -20.809 -5.445 1.00 41.34 600 TRP A C 1
ATOM 4603 O O . TRP A 1 600 ? 40.287 -21.195 -4.328 1.00 41.34 600 TRP A O 1
ATOM 4613 N N . PRO A 1 601 ? 41.559 -21.476 -6.159 1.00 42.53 601 PRO A N 1
ATOM 4614 C CA . PRO A 1 601 ? 42.162 -22.707 -5.664 1.00 42.53 601 PRO A CA 1
ATOM 4615 C C . PRO A 1 601 ? 43.231 -22.480 -4.575 1.00 42.53 601 PRO A C 1
ATOM 4617 O O . PRO A 1 601 ? 43.652 -23.448 -3.945 1.00 42.53 601 PRO A O 1
ATOM 4620 N N . TRP A 1 602 ? 43.655 -21.233 -4.311 1.00 40.69 602 TRP A N 1
ATOM 4621 C CA . TRP A 1 602 ? 44.745 -20.910 -3.375 1.00 40.69 602 TRP A CA 1
ATOM 4622 C C . TRP A 1 602 ? 44.517 -19.545 -2.699 1.00 40.69 602 TRP A C 1
ATOM 4624 O O . TRP A 1 602 ? 44.196 -18.577 -3.382 1.00 40.69 602 TRP A O 1
ATOM 4634 N N . ILE A 1 603 ? 44.721 -19.444 -1.377 1.00 38.75 603 ILE A N 1
ATOM 4635 C CA . ILE A 1 603 ? 44.707 -18.151 -0.647 1.00 38.75 603 ILE A CA 1
ATOM 4636 C C . ILE A 1 603 ? 46.100 -17.488 -0.664 1.00 38.75 603 ILE A C 1
ATOM 4638 O O . ILE A 1 603 ? 46.197 -16.265 -0.658 1.00 38.75 603 ILE A O 1
ATOM 4642 N N . PHE A 1 604 ? 47.179 -18.275 -0.759 1.00 36.72 604 PHE A N 1
ATOM 4643 C CA . PHE A 1 604 ? 48.548 -17.783 -0.947 1.00 36.72 604 PHE A CA 1
ATOM 4644 C C . PHE A 1 604 ? 49.271 -18.630 -2.008 1.00 36.72 604 PHE A C 1
ATOM 4646 O O . PHE A 1 604 ? 49.191 -19.856 -1.930 1.00 36.72 604 PHE A O 1
ATOM 4653 N N . PRO A 1 605 ? 50.010 -18.031 -2.964 1.00 38.62 605 PRO A N 1
ATOM 4654 C CA . PRO A 1 605 ? 50.672 -18.769 -4.050 1.00 38.62 605 PRO A CA 1
ATOM 4655 C C . PRO A 1 605 ? 51.745 -19.781 -3.610 1.00 38.62 605 PRO A C 1
ATOM 4657 O O . PRO A 1 605 ? 52.224 -20.551 -4.432 1.00 38.62 605 PRO A O 1
ATOM 4660 N N . THR A 1 606 ? 52.168 -19.769 -2.342 1.00 36.78 606 THR A N 1
ATOM 4661 C CA . THR A 1 606 ? 53.400 -20.437 -1.888 1.00 36.78 606 THR A CA 1
ATOM 4662 C C . THR A 1 606 ? 53.198 -21.578 -0.890 1.00 36.78 606 THR A C 1
ATOM 4664 O O . THR A 1 606 ? 54.180 -22.193 -0.483 1.00 36.78 606 THR A O 1
ATOM 4667 N N . LEU A 1 607 ? 51.963 -21.903 -0.493 1.00 36.66 607 LEU A N 1
ATOM 4668 C CA . LEU A 1 607 ? 51.695 -22.957 0.495 1.00 36.66 607 LEU A CA 1
ATOM 4669 C C . LEU A 1 607 ? 50.717 -24.006 -0.061 1.00 36.66 607 LEU A C 1
ATOM 4671 O O . LEU A 1 607 ? 49.523 -23.722 -0.179 1.00 36.66 607 LEU A O 1
ATOM 4675 N N . PRO A 1 608 ? 51.187 -25.231 -0.377 1.00 39.12 608 PRO A N 1
ATOM 4676 C CA . PRO A 1 608 ? 50.370 -26.296 -0.936 1.00 39.12 608 PRO A CA 1
ATOM 4677 C C . PRO A 1 608 ? 49.665 -27.047 0.196 1.00 39.12 608 PRO A C 1
ATOM 4679 O O . PRO A 1 608 ? 49.974 -28.200 0.488 1.00 39.12 608 PRO A O 1
ATOM 4682 N N . VAL A 1 609 ? 48.735 -26.383 0.879 1.00 43.41 609 VAL A N 1
ATOM 4683 C CA . VAL A 1 609 ? 47.856 -27.059 1.838 1.00 43.41 609 VAL A CA 1
ATOM 4684 C C . VAL A 1 609 ? 46.485 -27.222 1.184 1.00 43.41 609 VAL A C 1
ATOM 4686 O O . VAL A 1 609 ? 45.847 -26.212 0.884 1.00 43.41 609 VAL A O 1
ATOM 4689 N N . PRO A 1 610 ? 46.004 -28.459 0.948 1.00 47.78 610 PRO A N 1
ATOM 4690 C CA . PRO A 1 610 ? 44.667 -28.696 0.419 1.00 47.78 610 PRO A CA 1
ATOM 4691 C C . PRO A 1 610 ? 43.629 -28.015 1.314 1.00 47.78 610 PRO A C 1
ATOM 4693 O O . PRO A 1 610 ? 43.478 -28.379 2.485 1.00 47.78 610 PRO A O 1
ATOM 4696 N N . LEU A 1 611 ? 42.913 -27.029 0.759 1.00 45.12 611 LEU A N 1
ATOM 4697 C CA . LEU A 1 611 ? 41.920 -26.218 1.473 1.00 45.12 611 LEU A CA 1
ATOM 4698 C C . LEU A 1 611 ? 40.927 -27.091 2.250 1.00 45.12 611 LEU A C 1
ATOM 4700 O O . LEU A 1 611 ? 40.561 -26.750 3.365 1.00 45.12 611 LEU A O 1
ATOM 4704 N N . ALA A 1 612 ? 40.557 -28.254 1.712 1.00 40.94 612 ALA A N 1
ATOM 4705 C CA . ALA A 1 612 ? 39.631 -29.178 2.353 1.00 40.94 612 ALA A CA 1
ATOM 4706 C C . ALA A 1 612 ? 40.033 -29.540 3.791 1.00 40.94 612 ALA A C 1
ATOM 4708 O O . ALA A 1 612 ? 3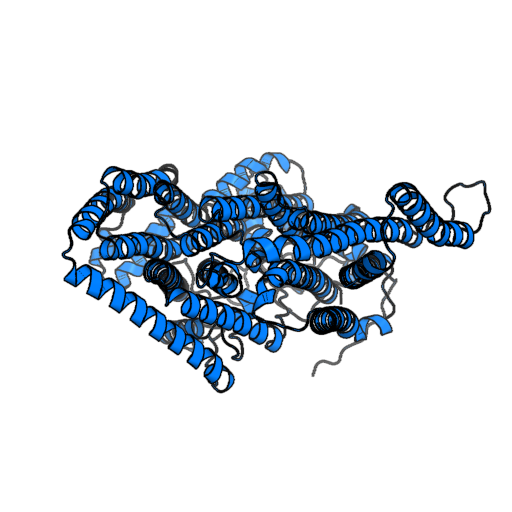9.159 -29.597 4.645 1.00 40.94 612 ALA A O 1
ATOM 4709 N N . TRP A 1 613 ? 41.324 -29.717 4.094 1.00 41.62 613 TRP A N 1
ATOM 4710 C CA . TRP A 1 613 ? 41.761 -30.115 5.434 1.00 41.62 613 TRP A CA 1
ATOM 4711 C C . TRP A 1 613 ? 41.820 -28.955 6.416 1.00 41.62 613 TRP A C 1
ATOM 4713 O O . TRP A 1 613 ? 41.370 -29.130 7.537 1.00 41.62 613 TRP A O 1
ATOM 4723 N N . LEU A 1 614 ? 42.290 -27.769 6.018 1.00 40.16 614 LEU A N 1
ATOM 4724 C CA . LEU A 1 614 ? 42.252 -26.578 6.878 1.00 40.16 614 LEU A CA 1
ATOM 4725 C C . LEU A 1 614 ? 40.826 -26.047 7.056 1.00 40.16 614 LEU A C 1
ATOM 4727 O O . LEU A 1 614 ? 40.513 -25.558 8.131 1.00 40.16 614 LEU A O 1
ATOM 4731 N N . TYR A 1 615 ? 39.948 -26.197 6.061 1.00 42.97 615 TYR A N 1
ATOM 4732 C CA . TYR A 1 615 ? 38.524 -25.874 6.169 1.00 42.97 615 TYR A CA 1
ATOM 4733 C C . TYR A 1 615 ? 37.753 -26.926 6.955 1.00 42.97 615 TYR A C 1
ATOM 4735 O O . TYR A 1 615 ? 36.886 -26.550 7.727 1.00 42.97 615 TYR A O 1
ATOM 4743 N N . PHE A 1 616 ? 38.073 -28.216 6.832 1.00 41.16 616 PHE A N 1
ATOM 4744 C CA . PHE A 1 616 ? 37.549 -29.256 7.720 1.00 41.16 616 PHE A CA 1
ATOM 4745 C C . PHE A 1 616 ? 38.027 -29.003 9.150 1.00 41.16 616 PHE A C 1
ATOM 4747 O O . PHE A 1 616 ? 37.221 -29.013 10.073 1.00 41.16 616 PHE A O 1
ATOM 4754 N N . LEU A 1 617 ? 39.305 -28.648 9.331 1.00 41.88 617 LEU A N 1
ATOM 4755 C CA . LEU A 1 617 ? 39.852 -28.256 10.623 1.00 41.88 617 LEU A CA 1
ATOM 4756 C C . LEU A 1 617 ? 39.174 -26.984 11.137 1.00 41.88 617 LEU A C 1
ATOM 4758 O O . LEU A 1 617 ? 38.798 -26.974 12.285 1.00 41.88 617 LEU A O 1
ATOM 4762 N N . PHE A 1 618 ? 38.928 -25.942 10.343 1.00 40.94 618 PHE A N 1
ATOM 4763 C CA . PHE A 1 618 ? 38.302 -24.694 10.808 1.00 40.94 618 PHE A CA 1
ATOM 4764 C C . PHE A 1 618 ? 36.781 -24.839 11.000 1.00 40.94 618 PHE A C 1
ATOM 4766 O O . PHE A 1 618 ? 36.235 -24.353 11.980 1.00 40.94 618 PHE A O 1
ATOM 4773 N N . ALA A 1 619 ? 36.080 -25.572 10.136 1.00 39.91 619 ALA A N 1
ATOM 4774 C CA . ALA A 1 619 ? 34.657 -25.895 10.277 1.00 39.91 619 ALA A CA 1
ATOM 4775 C C . ALA A 1 619 ? 34.380 -26.866 11.433 1.00 39.91 619 ALA A C 1
ATOM 4777 O O . ALA A 1 619 ? 33.247 -26.937 11.896 1.00 39.91 619 ALA A O 1
ATOM 4778 N N . ILE A 1 620 ? 35.391 -27.588 11.923 1.00 42.28 620 ILE A N 1
ATOM 4779 C CA . ILE A 1 620 ? 35.300 -28.432 13.119 1.00 42.28 620 ILE A CA 1
ATOM 4780 C C . ILE A 1 620 ? 35.837 -27.677 14.341 1.00 42.28 620 ILE A C 1
ATOM 4782 O O . ILE A 1 620 ? 35.110 -27.457 15.308 1.00 42.28 620 ILE A O 1
ATOM 4786 N N . VAL A 1 621 ? 37.081 -27.204 14.294 1.00 43.22 621 VAL A N 1
ATOM 4787 C CA . VAL A 1 621 ? 37.785 -26.513 15.384 1.00 43.22 621 VAL A CA 1
ATOM 4788 C C . VAL A 1 621 ? 37.148 -25.176 15.723 1.00 43.22 621 VAL A C 1
ATOM 4790 O O . VAL A 1 621 ? 37.102 -24.870 16.901 1.00 43.22 621 VAL A O 1
ATOM 4793 N N . THR A 1 622 ? 36.592 -24.397 14.792 1.00 40.50 622 THR A N 1
ATOM 4794 C CA . THR A 1 622 ? 35.955 -23.108 15.133 1.00 40.50 622 THR A CA 1
ATOM 4795 C C . THR A 1 622 ? 34.641 -23.301 15.890 1.00 40.50 622 THR A C 1
ATOM 4797 O O . THR A 1 622 ? 34.484 -22.660 16.927 1.00 40.50 622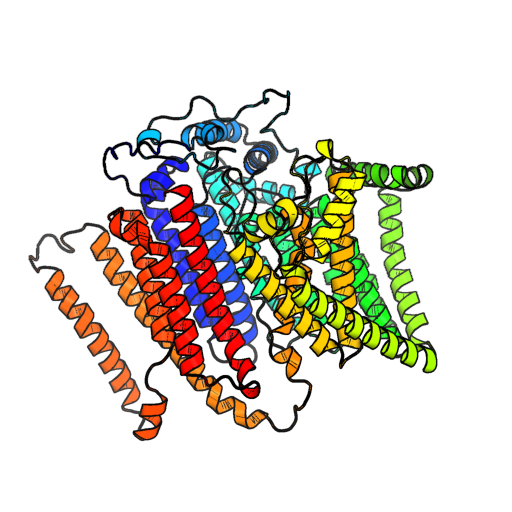 THR A O 1
ATOM 4800 N N . PRO A 1 623 ? 33.738 -24.235 15.522 1.00 39.94 623 PRO A N 1
ATOM 4801 C CA . PRO A 1 623 ? 32.655 -24.640 16.414 1.00 39.94 623 PRO A CA 1
ATOM 4802 C C . PRO A 1 623 ? 33.156 -25.167 17.758 1.00 39.94 623 PRO A C 1
ATOM 4804 O O . PRO A 1 623 ? 32.634 -24.740 18.781 1.00 39.94 623 PRO A O 1
ATOM 4807 N N . PHE A 1 624 ? 34.195 -26.011 17.796 1.00 42.19 624 PHE A N 1
ATOM 4808 C CA . PHE A 1 624 ? 34.757 -26.513 19.058 1.00 42.19 624 PHE A CA 1
ATOM 4809 C C . PHE A 1 624 ? 35.425 -25.416 19.911 1.00 42.19 624 PHE A C 1
ATOM 4811 O O . PHE A 1 624 ? 35.306 -25.455 21.131 1.00 42.19 624 PHE A O 1
ATOM 4818 N N . PHE A 1 625 ? 36.055 -24.408 19.306 1.00 42.19 625 PHE A N 1
ATOM 4819 C CA . PHE A 1 625 ? 36.731 -23.278 19.948 1.00 42.19 625 PHE A CA 1
ATOM 4820 C C . PHE A 1 625 ? 35.732 -22.211 20.400 1.00 42.19 625 PHE A C 1
ATOM 4822 O O . PHE A 1 625 ? 35.842 -21.719 21.516 1.00 42.19 625 PHE A O 1
ATOM 4829 N N . CYS A 1 626 ? 34.694 -21.911 19.612 1.00 41.59 626 CYS A N 1
ATOM 4830 C CA . CYS A 1 626 ? 33.555 -21.095 20.037 1.00 41.59 626 CYS A CA 1
ATOM 4831 C C . CYS A 1 626 ? 32.778 -21.787 21.162 1.00 41.59 626 CYS A C 1
ATOM 4833 O O . CYS A 1 626 ? 32.419 -21.135 22.137 1.00 41.59 626 CYS A O 1
ATOM 4835 N N . VAL A 1 627 ? 32.581 -23.109 21.086 1.00 41.50 627 VAL A N 1
ATOM 4836 C CA . VAL A 1 627 ? 32.029 -23.917 22.184 1.00 41.50 627 VAL A CA 1
ATOM 4837 C C . VAL A 1 627 ? 32.956 -23.893 23.397 1.00 41.50 627 VAL A C 1
ATOM 4839 O O . VAL A 1 627 ? 32.448 -23.767 24.502 1.00 41.50 627 VAL A O 1
ATOM 4842 N N . ALA A 1 628 ? 34.282 -23.952 23.239 1.00 43.47 628 ALA A N 1
ATOM 4843 C CA . ALA A 1 628 ? 35.247 -23.885 24.340 1.00 43.47 628 ALA A CA 1
ATOM 4844 C C . ALA A 1 628 ? 35.334 -22.487 24.978 1.00 43.47 628 ALA A C 1
ATOM 4846 O O . ALA A 1 628 ? 35.394 -22.396 26.197 1.00 43.47 628 ALA A O 1
ATOM 4847 N N . MET A 1 629 ? 35.264 -21.414 24.188 1.00 42.03 629 MET A N 1
ATOM 4848 C CA . MET A 1 629 ? 35.201 -20.013 24.627 1.00 42.03 629 MET A CA 1
ATOM 4849 C C . MET A 1 629 ? 33.881 -19.708 25.333 1.00 42.03 629 MET A C 1
ATOM 4851 O O . MET A 1 629 ? 33.877 -19.094 26.394 1.00 42.03 629 MET A O 1
ATOM 4855 N N . ILE A 1 630 ? 32.752 -20.173 24.792 1.00 41.12 630 ILE A N 1
ATOM 4856 C CA . ILE A 1 630 ? 31.439 -20.060 25.436 1.00 41.12 630 ILE A CA 1
ATOM 4857 C C . ILE A 1 630 ? 31.421 -20.924 26.700 1.00 41.12 630 ILE A C 1
ATOM 4859 O O . ILE A 1 630 ? 30.988 -20.457 27.742 1.00 41.12 630 ILE A O 1
ATOM 4863 N N . ARG A 1 631 ? 31.967 -22.144 26.668 1.00 40.47 631 ARG A N 1
ATOM 4864 C CA . ARG A 1 631 ? 32.117 -23.013 27.843 1.00 40.47 631 ARG A CA 1
ATOM 4865 C C . ARG A 1 631 ? 33.019 -22.387 28.905 1.00 40.47 631 ARG A C 1
ATOM 4867 O O . ARG A 1 631 ? 32.628 -22.449 30.059 1.00 40.47 631 ARG A O 1
ATOM 4874 N N . SER A 1 632 ? 34.149 -21.766 28.568 1.00 43.31 632 SER A N 1
ATOM 4875 C CA . SER A 1 632 ? 35.030 -21.106 29.547 1.00 43.31 632 SER A CA 1
ATOM 4876 C C . SER A 1 632 ? 34.401 -19.820 30.097 1.00 43.31 632 SER A C 1
ATOM 4878 O O . SER A 1 632 ? 34.436 -19.588 31.302 1.00 43.31 632 SER A O 1
ATOM 4880 N N . SER A 1 633 ? 33.695 -19.059 29.252 1.00 40.09 633 SER A N 1
ATOM 4881 C CA . SER A 1 633 ? 32.897 -17.886 29.649 1.00 40.09 633 SER A CA 1
ATOM 4882 C C . SER A 1 633 ? 31.688 -18.259 30.520 1.00 40.09 633 SER A C 1
ATOM 4884 O O . SER A 1 633 ? 31.211 -17.447 31.309 1.00 40.09 633 SER A O 1
ATOM 4886 N N . LEU A 1 634 ? 31.187 -19.493 30.392 1.00 36.34 634 LEU A N 1
ATOM 4887 C CA . LEU A 1 634 ? 30.086 -20.057 31.178 1.00 36.34 634 LEU A CA 1
ATOM 4888 C C . LEU A 1 634 ? 30.563 -20.890 32.382 1.00 36.34 634 LEU A C 1
ATOM 4890 O O . LEU A 1 634 ? 29.764 -21.142 33.278 1.00 36.34 634 LEU A O 1
ATOM 4894 N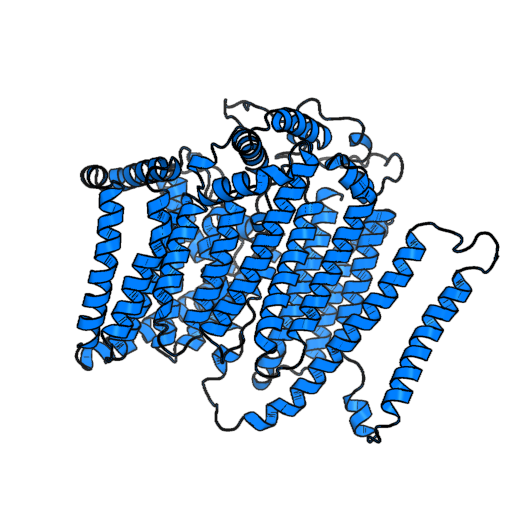 N . GLN A 1 635 ? 31.834 -21.302 32.442 1.00 39.66 635 GLN A N 1
ATOM 4895 C CA . GLN A 1 635 ? 32.416 -22.080 33.548 1.00 39.66 635 GLN A CA 1
ATOM 4896 C C . GLN A 1 635 ? 32.575 -21.260 34.836 1.00 39.66 635 GLN A C 1
ATOM 4898 O O . GLN A 1 635 ? 32.716 -21.844 35.906 1.00 39.66 635 GLN A O 1
ATOM 4903 N N . GLY A 1 636 ? 32.448 -19.932 34.763 1.00 43.38 636 GLY A N 1
ATOM 4904 C CA . GLY A 1 636 ? 32.247 -19.073 35.935 1.00 43.38 636 GLY A CA 1
ATOM 4905 C C . GLY A 1 636 ? 30.816 -19.088 36.499 1.00 43.38 636 GLY A C 1
ATOM 4906 O O . GLY A 1 636 ? 30.556 -18.423 37.498 1.00 43.38 636 GLY A O 1
ATOM 4907 N N . ILE A 1 637 ? 29.874 -19.810 35.875 1.00 45.00 637 ILE A N 1
ATOM 4908 C CA . ILE A 1 637 ? 28.452 -19.834 36.248 1.00 45.00 637 ILE A CA 1
ATOM 4909 C C . ILE A 1 637 ? 28.060 -21.265 36.644 1.00 45.00 637 ILE A C 1
ATOM 4911 O O . ILE A 1 637 ? 27.673 -22.092 35.818 1.00 45.00 637 ILE A O 1
ATOM 4915 N N . THR A 1 638 ? 28.153 -21.562 37.936 1.00 39.88 638 THR A N 1
ATOM 4916 C CA . THR A 1 638 ? 27.745 -22.831 38.552 1.00 39.88 638 THR A CA 1
ATOM 4917 C C . THR A 1 638 ? 26.219 -22.987 38.535 1.00 39.88 638 THR A C 1
ATOM 4919 O O . THR A 1 638 ? 25.528 -22.513 39.432 1.00 39.88 638 THR A O 1
ATOM 4922 N N . LEU A 1 639 ? 25.654 -23.654 37.521 1.00 46.41 639 LEU A N 1
ATOM 4923 C CA . LEU A 1 639 ? 24.224 -24.006 37.508 1.00 46.41 639 LEU A CA 1
ATOM 4924 C C . LEU A 1 639 ? 23.971 -25.489 37.203 1.00 46.41 639 LEU A C 1
ATOM 4926 O O . LEU A 1 639 ? 24.668 -26.131 36.420 1.00 46.41 639 LEU A O 1
ATOM 4930 N N . ASN A 1 640 ? 22.941 -26.009 37.872 1.00 46.22 640 ASN A N 1
ATOM 4931 C CA . ASN A 1 640 ? 22.559 -27.417 37.996 1.00 46.22 640 ASN A CA 1
ATOM 4932 C C . ASN A 1 640 ? 22.143 -28.061 36.653 1.00 46.22 640 ASN A C 1
ATOM 4934 O O . ASN A 1 640 ? 21.448 -27.451 35.840 1.00 46.22 640 ASN A O 1
ATOM 4938 N N . ALA A 1 641 ? 22.446 -29.349 36.451 1.00 36.97 641 ALA A N 1
ATOM 4939 C CA . ALA A 1 641 ? 22.190 -30.098 35.205 1.00 36.97 641 ALA A CA 1
ATOM 4940 C C . ALA A 1 641 ? 20.711 -30.121 34.729 1.00 36.97 641 ALA A C 1
ATOM 4942 O O . ALA A 1 641 ? 20.430 -30.263 33.538 1.00 36.97 641 ALA A O 1
ATOM 4943 N N . ARG A 1 642 ? 19.737 -29.905 35.628 1.00 41.19 642 ARG A N 1
ATOM 4944 C CA . ARG A 1 642 ? 18.310 -29.728 35.275 1.00 41.19 642 ARG A CA 1
ATOM 4945 C C . ARG A 1 642 ? 17.996 -28.379 34.616 1.00 41.19 642 ARG A C 1
ATOM 4947 O O . ARG A 1 642 ? 17.069 -28.305 33.812 1.00 41.19 642 ARG A O 1
ATOM 4954 N N . GLU A 1 643 ? 18.746 -27.321 34.914 1.00 46.00 643 GLU A N 1
ATOM 4955 C CA . GLU A 1 643 ? 18.669 -26.061 34.161 1.00 46.00 643 GLU A CA 1
ATOM 4956 C C . GLU A 1 643 ? 19.370 -26.171 32.811 1.00 46.00 643 GLU A C 1
ATOM 4958 O O . GLU A 1 643 ? 18.947 -25.535 31.851 1.00 46.00 643 GLU A O 1
ATOM 4963 N N . TYR A 1 644 ? 20.385 -27.027 32.709 1.00 39.03 644 TYR A N 1
ATOM 4964 C CA . TYR A 1 644 ? 21.095 -27.289 31.461 1.00 39.03 644 TYR A CA 1
ATOM 4965 C C . TYR A 1 644 ? 20.197 -27.964 30.403 1.00 39.03 644 TYR A C 1
ATOM 4967 O O . TYR A 1 644 ? 20.156 -27.533 29.252 1.00 39.03 644 TYR A O 1
ATOM 4975 N N . LEU A 1 645 ? 19.364 -28.933 30.804 1.00 39.06 645 LEU A N 1
ATOM 4976 C CA . LEU A 1 645 ? 18.330 -29.536 29.941 1.00 39.06 645 LEU A CA 1
ATOM 4977 C C . LEU A 1 645 ? 17.206 -28.556 29.548 1.00 39.06 645 LEU A C 1
ATOM 4979 O O . LEU A 1 645 ? 16.601 -28.714 28.490 1.00 39.06 645 LEU A O 1
ATOM 4983 N N . LYS A 1 646 ? 16.964 -27.500 30.342 1.00 44.03 646 LYS A N 1
ATOM 4984 C CA . LYS A 1 646 ? 16.093 -26.365 29.968 1.00 44.03 646 LYS A CA 1
ATOM 4985 C C . LYS A 1 646 ? 16.761 -25.373 29.002 1.00 44.03 646 LYS A C 1
ATOM 4987 O O . LYS A 1 646 ? 16.066 -24.531 28.442 1.00 44.03 646 LYS A O 1
ATOM 4992 N N . ARG A 1 647 ? 18.081 -25.462 28.812 1.00 39.97 647 ARG A N 1
ATOM 4993 C CA . ARG A 1 647 ? 18.899 -24.582 27.957 1.00 39.97 647 ARG A CA 1
ATOM 4994 C C . ARG A 1 647 ? 19.376 -25.251 26.654 1.00 39.97 647 ARG A C 1
ATOM 4996 O O . ARG A 1 647 ? 20.057 -24.600 25.871 1.00 39.97 647 ARG A O 1
ATOM 5003 N N . SER A 1 648 ? 19.020 -26.516 26.398 1.00 34.31 648 SER A N 1
ATOM 5004 C CA . SER A 1 648 ? 19.383 -27.248 25.165 1.00 34.31 648 SER A CA 1
ATOM 5005 C C . SER A 1 648 ? 18.528 -26.852 23.937 1.00 34.31 648 SER A C 1
ATOM 5007 O O . SER A 1 648 ? 17.377 -26.440 24.100 1.00 34.31 648 SER A O 1
ATOM 5009 N N . PRO A 1 649 ? 19.066 -26.951 22.701 1.00 36.34 649 PRO A N 1
ATOM 5010 C CA . PRO A 1 649 ? 18.750 -26.034 21.600 1.00 36.34 649 PRO A CA 1
ATOM 5011 C C . PRO A 1 649 ? 17.504 -26.437 20.799 1.00 36.34 649 PRO A C 1
ATOM 5013 O O . PRO A 1 649 ? 17.360 -27.588 20.391 1.00 36.34 649 PRO A O 1
ATOM 5016 N N . ARG A 1 650 ? 16.592 -25.481 20.562 1.00 48.59 650 ARG A N 1
ATOM 5017 C CA . ARG A 1 650 ? 15.336 -25.634 19.792 1.00 48.59 650 ARG A CA 1
ATOM 5018 C C . ARG A 1 650 ? 14.961 -24.286 19.129 1.00 48.59 650 ARG A C 1
ATOM 5020 O O . ARG A 1 650 ? 15.542 -23.254 19.454 1.00 48.59 650 ARG A O 1
ATOM 5027 N N . PRO A 1 651 ? 13.863 -24.201 18.372 1.00 36.66 651 PRO A N 1
ATOM 5028 C CA . PRO A 1 651 ? 13.663 -24.237 16.912 1.00 36.66 651 PRO A CA 1
ATOM 5029 C C . PRO A 1 651 ? 14.366 -23.167 16.049 1.00 36.66 651 PRO A C 1
ATOM 5031 O O . PRO A 1 651 ? 14.309 -23.253 14.825 1.00 36.66 651 PRO A O 1
ATOM 5034 N N . GLY A 1 652 ? 15.052 -22.186 16.647 1.00 34.50 652 GLY A N 1
ATOM 5035 C CA . GLY A 1 652 ? 15.825 -21.180 15.899 1.00 34.50 652 GLY A CA 1
ATOM 5036 C C . GLY A 1 652 ? 16.938 -21.799 15.045 1.00 34.50 652 GLY A C 1
ATOM 5037 O O . GLY A 1 652 ? 17.169 -21.395 13.911 1.00 34.50 652 GLY A O 1
ATOM 5038 N N . TYR A 1 653 ? 17.517 -22.885 15.552 1.00 37.62 653 TYR A N 1
ATOM 5039 C CA . TYR A 1 653 ? 18.416 -23.792 14.843 1.00 37.62 653 TYR A CA 1
ATOM 5040 C C . TYR A 1 653 ? 17.866 -24.255 13.474 1.00 37.62 653 TYR A C 1
ATOM 5042 O O . TYR A 1 653 ? 18.591 -24.207 12.491 1.00 37.62 653 TYR A O 1
ATOM 5050 N N . TYR A 1 654 ? 16.578 -24.604 13.362 1.00 39.59 654 TYR A N 1
ATOM 5051 C CA . TYR A 1 654 ? 15.987 -25.104 12.110 1.00 39.59 654 TYR A CA 1
ATOM 5052 C C . TYR A 1 654 ? 15.621 -23.990 11.117 1.00 39.59 654 TYR A C 1
ATOM 5054 O O . TYR A 1 654 ? 15.718 -24.192 9.909 1.00 39.59 654 TYR A O 1
ATOM 5062 N N . LEU A 1 655 ? 15.254 -22.798 11.607 1.00 36.62 655 LEU A N 1
ATOM 5063 C CA . LEU A 1 655 ? 14.979 -21.636 10.751 1.00 36.62 655 LEU A CA 1
ATOM 5064 C C . LEU A 1 655 ? 16.276 -21.005 10.207 1.00 36.62 655 LEU A C 1
ATOM 5066 O O . LEU A 1 655 ? 16.302 -20.577 9.057 1.00 36.62 655 LEU A O 1
ATOM 5070 N N . ALA A 1 656 ? 17.357 -21.013 11.005 1.00 38.84 656 ALA A N 1
ATOM 5071 C CA . ALA A 1 656 ? 18.720 -20.703 10.558 1.00 38.84 656 ALA A CA 1
ATOM 5072 C C . ALA A 1 656 ? 19.189 -21.679 9.481 1.00 38.84 656 ALA A C 1
ATOM 5074 O O . ALA A 1 656 ? 19.703 -21.242 8.461 1.00 38.84 656 ALA A O 1
ATOM 5075 N N . ILE A 1 657 ? 18.988 -22.986 9.690 1.00 40.41 657 ILE A N 1
ATOM 5076 C CA . ILE A 1 657 ? 19.324 -24.020 8.702 1.00 40.41 657 ILE A CA 1
ATOM 5077 C C . ILE A 1 657 ? 18.555 -23.782 7.398 1.00 40.41 657 ILE A C 1
ATOM 5079 O O . ILE A 1 657 ? 19.169 -23.797 6.340 1.00 40.41 657 ILE A O 1
ATOM 5083 N N . GLY A 1 658 ? 17.251 -23.484 7.458 1.00 41.38 658 GLY A N 1
ATOM 5084 C CA . GLY A 1 658 ? 16.451 -23.156 6.275 1.00 41.38 658 GLY A CA 1
ATOM 5085 C C . GLY A 1 658 ? 16.962 -21.922 5.524 1.00 41.38 658 GLY A C 1
ATOM 5086 O O . GLY A 1 658 ? 17.209 -22.006 4.328 1.00 41.38 658 GLY A O 1
ATOM 5087 N N . LEU A 1 659 ? 17.193 -20.801 6.217 1.00 41.75 659 LEU A N 1
ATOM 5088 C CA . LEU A 1 659 ? 17.713 -19.560 5.620 1.00 41.75 659 LEU A CA 1
ATOM 5089 C C . LEU A 1 659 ? 19.132 -19.716 5.059 1.00 41.75 659 LEU A C 1
ATOM 5091 O O . LEU A 1 659 ? 19.417 -19.170 3.998 1.00 41.75 659 LEU A O 1
ATOM 5095 N N . VAL A 1 660 ? 20.011 -20.465 5.729 1.00 40.44 660 VAL A N 1
ATOM 5096 C CA . VAL A 1 660 ? 21.394 -20.723 5.291 1.00 40.44 660 VAL A CA 1
ATOM 5097 C C . VAL A 1 660 ? 21.425 -21.668 4.092 1.00 40.44 660 VAL A C 1
ATOM 5099 O O . VAL A 1 660 ? 22.055 -21.330 3.098 1.00 40.44 660 VAL A O 1
ATOM 5102 N N . VAL A 1 661 ? 20.690 -22.787 4.124 1.00 46.25 661 VAL A N 1
ATOM 5103 C CA . VAL A 1 661 ? 20.543 -23.691 2.967 1.00 46.25 661 VAL A CA 1
ATOM 5104 C C . VAL A 1 661 ? 19.994 -22.926 1.766 1.00 46.25 661 VAL A C 1
ATOM 5106 O O . VAL A 1 661 ? 20.509 -23.085 0.669 1.00 46.25 661 VAL A O 1
ATOM 5109 N N . PHE A 1 662 ? 19.021 -22.034 1.963 1.00 48.03 662 PHE A N 1
ATOM 5110 C CA . PHE A 1 662 ? 18.442 -21.250 0.873 1.00 48.03 662 PHE A CA 1
ATOM 5111 C C . PHE A 1 662 ? 19.346 -20.124 0.369 1.00 48.03 662 PHE A C 1
ATOM 5113 O O . PHE A 1 662 ? 19.383 -19.874 -0.827 1.00 48.03 662 PHE A O 1
ATOM 5120 N N . SER A 1 663 ? 20.091 -19.456 1.253 1.00 43.09 663 SER A N 1
ATOM 5121 C CA . SER A 1 663 ? 21.072 -18.429 0.870 1.00 43.09 663 SER A CA 1
ATOM 5122 C C . SER A 1 663 ? 22.214 -19.049 0.077 1.00 43.09 663 SER A C 1
ATOM 5124 O O . SER A 1 663 ? 22.646 -18.488 -0.923 1.00 43.09 663 SER A O 1
ATOM 5126 N N . THR A 1 664 ? 22.658 -20.239 0.490 1.00 46.53 664 THR A N 1
ATOM 5127 C CA . THR A 1 664 ? 23.621 -21.043 -0.253 1.00 46.53 664 THR A CA 1
ATOM 5128 C C . THR A 1 664 ? 23.020 -21.504 -1.573 1.00 46.53 664 THR A C 1
ATOM 5130 O O . THR A 1 664 ? 23.613 -21.203 -2.590 1.00 46.53 664 THR A O 1
ATOM 5133 N N . LEU A 1 665 ? 21.828 -22.110 -1.612 1.00 49.06 665 LEU A N 1
ATOM 5134 C CA . LEU A 1 665 ? 21.186 -22.529 -2.867 1.00 49.06 665 LEU A CA 1
ATOM 5135 C C . LEU A 1 665 ? 20.943 -21.360 -3.831 1.00 49.06 665 LEU A C 1
ATOM 5137 O O . LEU A 1 665 ? 21.215 -21.505 -5.013 1.00 49.06 665 LEU A O 1
ATOM 5141 N N . ALA A 1 666 ? 20.490 -20.200 -3.349 1.00 46.81 666 ALA A N 1
ATOM 5142 C CA . ALA A 1 666 ? 20.287 -19.009 -4.171 1.00 46.81 666 ALA A CA 1
ATOM 5143 C C . ALA A 1 666 ? 21.618 -18.427 -4.667 1.00 46.81 666 ALA A C 1
ATOM 5145 O O . ALA A 1 666 ? 21.723 -18.073 -5.835 1.00 46.81 666 ALA A O 1
ATOM 5146 N N . PHE A 1 667 ? 22.652 -18.362 -3.821 1.00 48.62 667 PHE A N 1
ATOM 5147 C CA . PHE A 1 667 ? 23.990 -17.935 -4.235 1.00 48.62 667 PHE A CA 1
ATOM 5148 C C . PHE A 1 667 ? 24.607 -18.920 -5.240 1.00 48.62 667 PHE A C 1
ATOM 5150 O O . PHE A 1 667 ? 25.128 -18.491 -6.263 1.00 48.62 667 PHE A O 1
ATOM 5157 N N . THR A 1 668 ? 24.505 -20.230 -4.994 1.00 51.47 668 THR A N 1
ATOM 5158 C CA . THR A 1 668 ? 24.985 -21.305 -5.876 1.00 51.47 668 THR A CA 1
ATOM 5159 C C . THR A 1 668 ? 24.234 -21.326 -7.202 1.00 51.47 668 THR A C 1
ATOM 5161 O O . THR A 1 668 ? 24.870 -21.454 -8.240 1.00 51.47 668 THR A O 1
ATOM 5164 N N . GLU A 1 669 ? 22.913 -21.145 -7.202 1.00 52.66 669 GLU A N 1
ATOM 5165 C CA . GLU A 1 669 ? 22.120 -21.019 -8.430 1.00 52.66 669 GLU A CA 1
ATOM 5166 C C . GLU A 1 669 ? 22.531 -19.771 -9.216 1.00 52.66 669 GLU A C 1
ATOM 5168 O O . GLU A 1 669 ? 22.765 -19.836 -10.421 1.00 52.66 669 GLU A O 1
ATOM 5173 N N . LEU A 1 670 ? 22.709 -18.638 -8.525 1.00 46.84 670 LEU A N 1
ATOM 5174 C CA . LEU A 1 670 ? 23.119 -17.386 -9.156 1.00 46.84 670 LEU A CA 1
ATOM 5175 C C . LEU A 1 670 ? 24.529 -17.436 -9.763 1.00 46.84 670 LEU A C 1
ATOM 5177 O O . LEU A 1 670 ? 24.784 -16.701 -10.719 1.00 46.84 670 LEU A O 1
ATOM 5181 N N . THR A 1 671 ? 25.428 -18.266 -9.218 1.00 47.38 671 THR A N 1
ATOM 5182 C CA . THR A 1 671 ? 26.860 -18.288 -9.570 1.00 47.38 671 THR A CA 1
ATOM 5183 C C . THR A 1 671 ? 27.302 -19.506 -10.383 1.00 47.38 671 THR A C 1
ATOM 5185 O O . THR A 1 671 ? 28.208 -19.357 -11.199 1.00 47.38 671 THR A O 1
ATOM 5188 N N . VAL A 1 672 ? 26.677 -20.678 -10.216 1.00 50.47 672 VAL A N 1
ATOM 5189 C CA . VAL A 1 672 ? 27.172 -21.962 -10.758 1.00 50.47 672 VAL A CA 1
ATOM 5190 C C . VAL A 1 672 ? 26.134 -22.721 -11.609 1.00 50.47 672 VAL A C 1
ATOM 5192 O O . VAL A 1 672 ? 26.508 -23.720 -12.209 1.00 50.47 672 VAL A O 1
ATOM 5195 N N . ASN A 1 673 ? 24.877 -22.253 -11.731 1.00 48.84 673 ASN A N 1
ATOM 5196 C CA . ASN A 1 673 ? 23.758 -22.941 -12.420 1.00 48.84 673 ASN A CA 1
ATOM 5197 C C . ASN A 1 673 ? 23.568 -24.402 -11.944 1.00 48.84 673 ASN A C 1
ATOM 5199 O O . ASN A 1 673 ? 24.209 -25.325 -12.458 1.00 48.84 673 ASN A O 1
ATOM 5203 N N . LEU A 1 674 ? 22.677 -24.654 -10.975 1.00 50.00 674 LEU A N 1
ATOM 5204 C CA . LEU A 1 674 ? 22.498 -26.005 -10.425 1.00 50.00 674 LEU A CA 1
ATOM 5205 C C . LEU A 1 674 ? 21.994 -27.005 -11.492 1.00 50.00 674 LEU A C 1
ATOM 5207 O O . LEU A 1 674 ? 21.224 -26.648 -12.387 1.00 50.00 674 LEU A O 1
ATOM 5211 N N . PRO A 1 675 ? 22.365 -28.299 -11.400 1.00 47.12 675 PRO A N 1
ATOM 5212 C CA . PRO A 1 675 ? 21.857 -29.327 -12.305 1.00 47.12 675 PRO A CA 1
ATOM 5213 C C . PRO A 1 675 ? 20.324 -29.419 -12.263 1.00 47.12 675 PRO A C 1
ATOM 5215 O O . PRO A 1 675 ? 19.724 -29.437 -11.186 1.00 47.12 675 PRO A O 1
ATOM 5218 N N . LYS A 1 676 ? 19.689 -29.589 -13.434 1.00 43.31 676 LYS A N 1
ATOM 5219 C CA . LYS A 1 676 ? 18.220 -29.621 -13.625 1.00 43.31 676 LYS A CA 1
ATOM 5220 C C . LYS A 1 676 ? 17.447 -30.552 -12.674 1.00 43.31 676 LYS A C 1
ATOM 5222 O O . LYS A 1 676 ? 16.278 -30.299 -12.412 1.00 43.31 676 LYS A O 1
ATOM 5227 N N . ALA A 1 677 ? 18.069 -31.591 -12.110 1.00 35.34 677 ALA A N 1
ATOM 5228 C CA . ALA A 1 677 ? 17.423 -32.494 -11.149 1.00 35.34 677 ALA A CA 1
ATOM 5229 C C . ALA A 1 677 ? 17.090 -31.833 -9.789 1.00 35.34 677 ALA A C 1
ATOM 5231 O O . ALA A 1 677 ? 16.167 -32.274 -9.108 1.00 35.34 677 ALA A O 1
ATOM 5232 N N . VAL A 1 678 ? 17.793 -30.758 -9.412 1.00 42.53 678 VAL A N 1
ATOM 5233 C CA . VAL A 1 678 ? 17.517 -29.956 -8.202 1.00 42.53 678 VAL A CA 1
ATOM 5234 C C . VAL A 1 678 ? 16.402 -28.927 -8.461 1.00 42.53 678 VAL A C 1
ATOM 5236 O O . VAL A 1 678 ? 15.617 -28.619 -7.565 1.00 42.53 678 VAL A O 1
ATOM 5239 N N . ILE A 1 679 ? 16.271 -28.472 -9.713 1.00 41.62 679 ILE A N 1
ATOM 5240 C CA . ILE A 1 679 ? 15.284 -27.478 -10.171 1.00 41.62 679 ILE A CA 1
ATOM 5241 C C . ILE A 1 679 ? 13.841 -28.013 -10.059 1.00 41.62 679 ILE A C 1
ATOM 5243 O O . ILE A 1 679 ? 12.927 -27.265 -9.716 1.00 41.62 679 ILE A O 1
ATOM 5247 N N . TYR A 1 680 ? 13.622 -29.320 -10.252 1.00 41.53 680 TYR A N 1
ATOM 5248 C CA . TYR A 1 680 ? 12.273 -29.914 -10.238 1.00 41.53 680 TYR A CA 1
ATOM 5249 C C . TYR A 1 680 ? 11.668 -30.171 -8.849 1.00 41.53 680 TYR A C 1
ATOM 5251 O O . TYR A 1 680 ? 10.498 -30.527 -8.766 1.00 41.53 680 TYR A O 1
ATOM 5259 N N . ASN A 1 681 ? 12.413 -29.972 -7.758 1.00 43.16 681 ASN A N 1
ATOM 5260 C CA . ASN A 1 681 ? 11.887 -30.125 -6.394 1.00 43.16 681 ASN A CA 1
ATOM 5261 C C . ASN A 1 681 ? 12.171 -28.902 -5.513 1.00 43.16 681 ASN A C 1
ATOM 5263 O O . ASN A 1 681 ? 12.186 -28.986 -4.289 1.00 43.16 681 ASN A O 1
ATOM 5267 N N . PHE A 1 682 ? 12.374 -27.731 -6.111 1.00 41.88 682 PHE A N 1
ATOM 5268 C CA . PHE A 1 682 ? 12.595 -26.499 -5.354 1.00 41.88 682 PHE A CA 1
ATOM 5269 C C . PHE A 1 682 ? 11.399 -26.144 -4.450 1.00 41.88 682 PHE A C 1
ATOM 5271 O O . PHE A 1 682 ? 11.575 -25.743 -3.297 1.00 41.88 682 PHE A O 1
ATOM 5278 N N . ASP A 1 683 ? 10.178 -26.411 -4.924 1.00 42.06 683 ASP A N 1
ATOM 5279 C CA . ASP A 1 683 ? 8.952 -26.278 -4.133 1.00 42.06 683 ASP A CA 1
ATOM 5280 C C . ASP A 1 683 ? 8.993 -27.222 -2.912 1.00 42.06 683 ASP A C 1
ATOM 5282 O O . ASP A 1 683 ? 8.657 -26.809 -1.807 1.00 42.06 683 ASP A O 1
ATOM 5286 N N . PHE A 1 684 ? 9.541 -28.437 -3.052 1.00 41.00 684 PHE A N 1
ATOM 5287 C CA . PHE A 1 684 ? 9.779 -29.369 -1.942 1.00 41.00 684 PHE A CA 1
ATOM 5288 C C . PHE A 1 684 ? 10.825 -28.835 -0.952 1.00 41.00 684 PHE A C 1
ATOM 5290 O O . PHE A 1 684 ? 10.586 -28.865 0.251 1.00 41.00 684 PHE A O 1
ATOM 5297 N N . TYR A 1 685 ? 11.945 -28.273 -1.413 1.00 43.38 685 TYR A N 1
ATOM 5298 C CA . TYR A 1 685 ? 12.995 -27.735 -0.532 1.00 43.38 685 TYR A CA 1
ATOM 5299 C C . TYR A 1 685 ? 12.644 -26.401 0.137 1.00 43.38 685 TYR A C 1
ATOM 5301 O O . TYR A 1 685 ? 13.294 -26.035 1.112 1.00 43.38 685 TYR A O 1
ATOM 5309 N N . THR A 1 686 ? 11.617 -25.691 -0.333 1.00 44.50 686 THR A N 1
ATOM 5310 C CA . THR A 1 686 ? 11.098 -24.474 0.317 1.00 44.50 686 THR A CA 1
ATOM 5311 C C . THR A 1 686 ? 9.945 -24.814 1.262 1.00 44.50 686 THR A C 1
ATOM 5313 O O . THR A 1 686 ? 9.918 -24.384 2.414 1.00 44.50 686 THR A O 1
ATOM 5316 N N . LEU A 1 687 ? 9.018 -25.657 0.801 1.00 43.25 687 LEU A N 1
ATOM 5317 C CA . LEU A 1 687 ? 7.840 -26.080 1.549 1.00 43.25 687 LEU A CA 1
ATOM 5318 C C . LEU A 1 687 ? 8.209 -27.016 2.708 1.00 43.25 687 LEU A C 1
ATOM 5320 O O . LEU A 1 687 ? 7.654 -26.872 3.794 1.00 43.25 687 LEU A O 1
ATOM 5324 N N . LEU A 1 688 ? 9.167 -27.936 2.530 1.00 43.03 688 LEU A N 1
ATOM 5325 C CA . LEU A 1 688 ? 9.558 -28.900 3.562 1.00 43.03 688 LEU A CA 1
ATOM 5326 C C . LEU A 1 688 ? 10.173 -28.220 4.794 1.00 43.03 688 LEU A C 1
ATOM 5328 O O . LEU A 1 688 ? 9.692 -28.508 5.885 1.00 43.03 688 LEU A O 1
ATOM 5332 N N . PRO A 1 689 ? 11.144 -27.288 4.707 1.00 45.06 689 PRO A N 1
ATOM 5333 C CA . PRO A 1 689 ? 11.641 -26.581 5.887 1.00 45.06 689 PRO A CA 1
ATOM 5334 C C . PRO A 1 689 ? 10.576 -25.710 6.556 1.00 45.06 689 PRO A C 1
ATOM 5336 O O . PRO A 1 689 ? 10.544 -25.643 7.782 1.00 45.06 689 PRO A O 1
ATOM 5339 N N . THR A 1 690 ? 9.675 -25.078 5.793 1.00 44.47 690 THR A N 1
ATOM 5340 C CA . THR A 1 690 ? 8.560 -24.295 6.351 1.00 44.47 690 THR A CA 1
ATOM 5341 C C . THR A 1 690 ? 7.561 -25.186 7.088 1.00 44.47 690 THR A C 1
ATOM 5343 O O . THR A 1 690 ? 7.198 -24.880 8.225 1.00 44.47 690 THR A O 1
ATOM 5346 N N . ILE A 1 691 ? 7.168 -26.320 6.497 1.00 45.97 691 ILE A N 1
ATOM 5347 C CA . ILE A 1 691 ? 6.320 -27.337 7.129 1.00 45.97 691 ILE A CA 1
ATOM 5348 C C . ILE A 1 691 ? 7.031 -27.931 8.346 1.00 45.97 691 ILE A C 1
ATOM 5350 O O . ILE A 1 691 ? 6.432 -28.010 9.411 1.00 45.97 691 ILE A O 1
ATOM 5354 N N . MET A 1 692 ? 8.310 -28.294 8.244 1.00 44.53 692 MET A N 1
ATOM 5355 C CA . MET A 1 692 ? 9.081 -28.835 9.362 1.00 44.53 692 MET A CA 1
ATOM 5356 C C . MET A 1 692 ? 9.236 -27.816 10.489 1.00 44.53 692 MET A C 1
ATOM 5358 O O . MET A 1 692 ? 9.106 -28.202 11.645 1.00 44.53 692 MET A O 1
ATOM 5362 N N . ALA A 1 693 ? 9.438 -26.530 10.195 1.00 46.38 693 ALA A N 1
ATOM 5363 C CA . ALA A 1 693 ? 9.472 -25.466 11.197 1.00 46.38 693 ALA A CA 1
ATOM 5364 C C . ALA A 1 693 ? 8.108 -25.284 11.883 1.00 46.38 693 ALA A C 1
ATOM 5366 O O . ALA A 1 693 ? 8.052 -25.187 13.111 1.00 46.38 693 ALA A O 1
ATOM 5367 N N . LEU A 1 694 ? 7.010 -25.299 11.119 1.00 44.56 694 LEU A N 1
ATOM 5368 C CA . LEU A 1 694 ? 5.635 -25.280 11.634 1.00 44.56 694 LEU A CA 1
ATOM 5369 C C . LEU A 1 694 ? 5.345 -26.493 12.526 1.00 44.56 694 LEU A C 1
ATOM 5371 O O . LEU A 1 694 ? 4.876 -26.328 13.651 1.00 44.56 694 LEU A O 1
ATOM 5375 N N . LEU A 1 695 ? 5.679 -27.699 12.067 1.00 45.22 695 LEU A N 1
ATOM 5376 C CA . LEU A 1 695 ? 5.509 -28.944 12.814 1.00 45.22 695 LEU A CA 1
ATOM 5377 C C . LEU A 1 695 ? 6.383 -28.968 14.073 1.00 45.22 695 LEU A C 1
ATOM 5379 O O . LEU A 1 695 ? 5.893 -29.338 15.136 1.00 45.22 695 LEU A O 1
ATOM 5383 N N . PHE A 1 696 ? 7.635 -28.506 14.010 1.00 46.78 696 PHE A N 1
ATOM 5384 C CA . PHE A 1 696 ? 8.507 -28.380 15.184 1.00 46.78 696 PHE A CA 1
ATOM 5385 C C . PHE A 1 696 ? 7.975 -27.363 16.197 1.00 46.78 696 PHE A C 1
ATOM 5387 O O . PHE A 1 696 ? 8.098 -27.584 17.404 1.00 46.78 696 PHE A O 1
ATOM 5394 N N . MET A 1 697 ? 7.374 -26.261 15.738 1.00 45.44 697 MET A N 1
ATOM 5395 C CA . MET A 1 697 ? 6.703 -25.305 16.621 1.00 45.44 697 MET A CA 1
ATOM 5396 C C . MET A 1 697 ? 5.486 -25.928 17.302 1.00 45.44 697 MET A C 1
ATOM 5398 O O . MET A 1 697 ? 5.363 -25.827 18.521 1.00 45.44 697 MET A O 1
ATOM 5402 N N . LEU A 1 698 ? 4.628 -26.610 16.541 1.00 44.44 698 LEU A N 1
ATOM 5403 C CA . LEU A 1 698 ? 3.454 -27.316 17.064 1.00 44.44 698 LEU A CA 1
ATOM 5404 C C . LEU A 1 698 ? 3.841 -28.451 18.027 1.00 44.44 698 LEU A C 1
ATOM 5406 O O . LEU A 1 698 ? 3.147 -28.682 19.016 1.00 44.44 698 LEU A O 1
ATOM 5410 N N . TRP A 1 699 ? 4.970 -29.122 17.782 1.00 43.88 699 TRP A N 1
ATOM 5411 C CA . TRP A 1 699 ? 5.507 -30.173 18.646 1.00 43.88 699 TRP A CA 1
ATOM 5412 C C . TRP A 1 699 ? 6.071 -29.600 19.951 1.00 43.88 699 TRP A C 1
ATOM 5414 O O . TRP A 1 699 ? 5.762 -30.100 21.036 1.00 43.88 699 TRP A O 1
ATOM 5424 N N . TYR A 1 700 ? 6.912 -28.560 19.889 1.00 42.97 700 TYR A N 1
ATOM 5425 C CA . TYR A 1 700 ? 7.572 -28.026 21.086 1.00 42.97 700 TYR A CA 1
ATOM 5426 C C . TYR A 1 700 ? 6.704 -27.120 21.940 1.00 42.97 700 TYR A C 1
ATOM 5428 O O . TYR A 1 700 ? 6.877 -27.082 23.161 1.00 42.97 700 TYR A O 1
ATOM 5436 N N . TYR A 1 701 ? 5.762 -26.418 21.329 1.00 42.34 701 TYR A N 1
ATOM 5437 C CA . TYR A 1 701 ? 4.749 -25.673 22.042 1.00 42.34 701 TYR A CA 1
ATOM 5438 C C . TYR A 1 701 ? 3.419 -26.394 21.880 1.00 42.34 701 TYR A C 1
ATOM 5440 O O . TYR A 1 701 ? 2.727 -26.189 20.888 1.00 42.34 701 TYR A O 1
ATOM 5448 N N . LYS A 1 702 ? 3.011 -27.172 22.895 1.00 42.88 702 LYS A N 1
ATOM 5449 C CA . LYS A 1 702 ? 1.619 -27.638 22.973 1.00 42.88 702 LYS A CA 1
ATOM 5450 C C . LYS A 1 702 ? 0.709 -26.409 22.842 1.00 42.88 702 LYS A C 1
ATOM 5452 O O . LYS A 1 702 ? 0.789 -25.526 23.711 1.00 42.88 702 LYS A O 1
ATOM 5457 N N . PRO A 1 703 ? -0.103 -26.307 21.775 1.00 44.00 703 PRO A N 1
ATOM 5458 C CA . PRO A 1 703 ? -0.910 -25.130 21.530 1.00 44.00 703 PRO A CA 1
ATOM 5459 C C . PRO A 1 703 ? -1.881 -24.992 22.694 1.00 44.00 703 PRO A C 1
ATOM 5461 O O . PRO A 1 703 ? -2.757 -25.818 22.927 1.00 44.00 703 PRO A O 1
ATOM 5464 N N . THR A 1 704 ? -1.676 -23.952 23.486 1.00 48.97 704 THR A N 1
ATOM 5465 C CA . THR A 1 704 ? -2.625 -23.543 24.510 1.00 48.97 704 THR A CA 1
ATOM 5466 C C . THR A 1 704 ? -2.960 -22.098 24.215 1.00 48.97 704 THR A C 1
ATOM 5468 O O . THR A 1 704 ? -2.063 -21.274 24.030 1.00 48.97 704 THR A O 1
ATOM 5471 N N . LEU A 1 705 ? -4.251 -21.768 24.188 1.00 46.59 705 LEU A N 1
ATOM 5472 C CA . LEU A 1 705 ? -4.739 -20.401 23.953 1.00 46.59 705 LEU A CA 1
ATOM 5473 C C . LEU A 1 705 ? -4.081 -19.378 24.900 1.00 46.59 705 LEU A C 1
ATOM 5475 O O . LEU A 1 705 ? -3.885 -18.222 24.541 1.00 46.59 705 LEU A O 1
ATOM 5479 N N . LYS A 1 706 ? -3.648 -19.827 26.088 1.00 43.84 706 LYS A N 1
ATOM 5480 C CA . LYS A 1 706 ? -2.908 -19.026 27.075 1.00 43.84 706 LYS A CA 1
ATOM 5481 C C . LYS A 1 706 ? -1.509 -18.588 26.608 1.00 43.84 706 LYS A C 1
ATOM 5483 O O . LYS A 1 706 ? -1.033 -17.553 27.065 1.00 43.84 706 LYS A O 1
ATOM 5488 N N . LYS A 1 707 ? -0.858 -19.338 25.711 1.00 46.78 707 LYS A N 1
ATOM 5489 C CA . LYS A 1 707 ? 0.499 -19.068 25.203 1.00 46.78 707 LYS A CA 1
ATOM 5490 C C . LYS A 1 707 ? 0.539 -18.404 23.830 1.00 46.78 707 LYS A C 1
ATOM 5492 O O . LYS A 1 707 ? 1.617 -17.998 23.429 1.00 46.78 707 LYS A O 1
ATOM 5497 N N . ALA A 1 708 ? -0.594 -18.206 23.151 1.00 43.69 708 ALA A N 1
ATOM 5498 C CA . ALA A 1 708 ? -0.672 -17.612 21.806 1.00 43.69 708 ALA A CA 1
ATOM 5499 C C . ALA A 1 708 ? 0.088 -16.276 21.660 1.00 43.69 708 ALA A C 1
ATOM 5501 O O . ALA A 1 708 ? 0.487 -15.883 20.568 1.00 43.69 708 ALA A O 1
ATOM 5502 N N . ALA A 1 709 ? 0.345 -15.589 22.774 1.00 44.50 709 ALA A N 1
ATOM 5503 C CA . ALA A 1 709 ? 1.046 -14.327 22.757 1.00 44.50 709 ALA A CA 1
ATOM 5504 C C . ALA A 1 709 ? 2.538 -14.372 22.431 1.00 44.50 709 ALA A C 1
ATOM 5506 O O . ALA A 1 709 ? 3.053 -13.425 21.839 1.00 44.50 709 ALA A O 1
ATOM 5507 N N . SER A 1 710 ? 3.223 -15.449 22.807 1.00 47.25 710 SER A N 1
ATOM 5508 C CA . SER A 1 710 ? 4.639 -15.637 22.494 1.00 47.25 710 SER A CA 1
ATOM 5509 C C . SER A 1 710 ? 4.857 -16.036 21.030 1.00 47.25 710 SER A C 1
ATOM 5511 O O . SER A 1 710 ? 5.969 -15.908 20.526 1.00 47.25 710 SER A O 1
ATOM 5513 N N . TRP A 1 711 ? 3.791 -16.458 20.339 1.00 49.31 711 TRP A N 1
ATOM 5514 C CA . TRP A 1 711 ? 3.837 -16.903 18.951 1.00 49.31 711 TRP A CA 1
ATOM 5515 C C . TRP A 1 711 ? 3.880 -15.744 17.974 1.00 49.31 711 TRP A C 1
ATOM 5517 O O . TRP A 1 711 ? 4.464 -15.896 16.921 1.00 49.31 711 TRP A O 1
ATOM 5527 N N . VAL A 1 712 ? 3.317 -14.576 18.288 1.00 49.81 712 VAL A N 1
ATOM 5528 C CA . VAL A 1 712 ? 3.196 -13.503 17.286 1.00 49.81 712 VAL A CA 1
ATOM 5529 C C . VAL A 1 712 ? 4.556 -13.033 16.784 1.00 49.81 712 VAL A C 1
ATOM 5531 O O . VAL A 1 712 ? 4.726 -12.881 15.579 1.00 49.81 712 VAL A O 1
ATOM 5534 N N . THR A 1 713 ? 5.551 -12.901 17.661 1.00 50.31 713 THR A N 1
ATOM 5535 C CA . THR A 1 713 ? 6.921 -12.563 17.251 1.00 50.31 713 THR A CA 1
ATOM 5536 C C . THR A 1 713 ? 7.550 -13.687 16.420 1.00 50.31 713 THR A C 1
ATOM 5538 O O . THR A 1 713 ? 8.093 -13.432 15.351 1.00 50.31 713 THR A O 1
ATOM 5541 N N . THR A 1 714 ? 7.425 -14.945 16.854 1.00 51.62 714 THR A N 1
ATOM 5542 C CA . THR A 1 714 ? 7.999 -16.102 16.145 1.00 51.62 714 THR A CA 1
ATOM 5543 C C . THR A 1 714 ? 7.324 -16.359 14.795 1.00 51.62 714 THR A C 1
ATOM 5545 O O . THR A 1 714 ? 8.005 -16.538 13.793 1.00 51.62 714 THR A O 1
ATOM 5548 N N . THR A 1 715 ? 5.997 -16.304 14.734 1.00 51.62 715 THR A N 1
ATOM 5549 C CA . THR A 1 715 ? 5.195 -16.388 13.512 1.00 51.62 715 THR A CA 1
ATOM 5550 C C . THR A 1 715 ? 5.506 -15.230 12.574 1.00 51.62 715 THR A C 1
ATOM 5552 O O . THR A 1 715 ? 5.613 -15.458 11.378 1.00 51.62 715 THR A O 1
ATOM 5555 N N . THR A 1 716 ? 5.722 -14.013 13.087 1.00 51.06 716 THR A N 1
ATOM 5556 C CA . THR A 1 716 ? 6.159 -12.874 12.261 1.00 51.06 716 THR A CA 1
ATOM 5557 C C . THR A 1 716 ? 7.507 -13.156 11.609 1.00 51.06 716 THR A C 1
ATOM 5559 O O . THR A 1 716 ? 7.655 -12.913 10.418 1.00 51.06 716 THR A O 1
ATOM 5562 N N . TYR A 1 717 ? 8.476 -13.707 12.348 1.00 54.09 717 TYR A N 1
ATOM 5563 C CA . TYR A 1 717 ? 9.762 -14.084 11.759 1.00 54.09 717 TYR A CA 1
ATOM 5564 C C . TYR A 1 717 ? 9.630 -15.191 10.727 1.00 54.09 717 TYR A C 1
ATOM 5566 O O . TYR A 1 717 ? 10.214 -15.091 9.658 1.00 54.09 717 TYR A O 1
ATOM 5574 N N . ILE A 1 718 ? 8.856 -16.234 11.022 1.00 53.03 718 ILE A N 1
ATOM 5575 C CA . ILE A 1 718 ? 8.649 -17.346 10.089 1.00 53.03 718 ILE A CA 1
ATOM 5576 C C . ILE A 1 718 ? 7.964 -16.851 8.823 1.00 53.03 718 ILE A C 1
ATOM 5578 O O . ILE A 1 718 ? 8.410 -17.177 7.732 1.00 53.03 718 ILE A O 1
ATOM 5582 N N . ALA A 1 719 ? 6.917 -16.044 8.961 1.00 51.91 719 ALA A N 1
ATOM 5583 C CA . ALA A 1 719 ? 6.145 -15.550 7.837 1.00 51.91 719 ALA A CA 1
ATOM 5584 C C . ALA A 1 719 ? 6.932 -14.505 7.029 1.00 51.91 719 ALA A C 1
ATOM 5586 O O . ALA A 1 719 ? 6.961 -14.591 5.808 1.00 51.91 719 ALA A O 1
ATOM 5587 N N . GLY A 1 720 ? 7.648 -13.587 7.685 1.00 52.22 720 GLY A N 1
ATOM 5588 C CA . GLY A 1 720 ? 8.542 -12.636 7.017 1.00 52.22 720 GLY A CA 1
ATOM 5589 C C . GLY A 1 720 ? 9.684 -13.332 6.274 1.00 52.22 720 GLY A C 1
ATOM 5590 O O . GLY A 1 720 ? 9.937 -13.019 5.115 1.00 52.22 720 GLY A O 1
ATOM 5591 N N . SER A 1 721 ? 10.320 -14.333 6.891 1.00 53.47 721 SER A N 1
ATOM 5592 C CA . SER A 1 721 ? 11.347 -15.152 6.237 1.00 53.47 721 SER A CA 1
ATOM 5593 C C . SER A 1 721 ? 10.772 -15.980 5.092 1.00 53.47 721 SER A C 1
ATOM 5595 O O . SER A 1 721 ? 11.368 -16.014 4.025 1.00 53.47 721 SER A O 1
ATOM 5597 N N . ALA A 1 722 ? 9.610 -16.612 5.269 1.00 54.69 722 ALA A N 1
ATOM 5598 C CA . ALA A 1 722 ? 8.958 -17.390 4.219 1.00 54.69 722 ALA A CA 1
ATOM 5599 C C . ALA A 1 722 ? 8.557 -16.513 3.028 1.00 54.69 722 ALA A C 1
ATOM 5601 O O . ALA A 1 722 ? 8.749 -16.927 1.892 1.00 54.69 722 ALA A O 1
ATOM 5602 N N . VAL A 1 723 ? 8.061 -15.295 3.263 1.00 55.88 723 VAL A N 1
ATOM 5603 C CA . VAL A 1 723 ? 7.729 -14.358 2.182 1.00 55.88 723 VAL A CA 1
ATOM 5604 C C . VAL A 1 723 ? 8.982 -13.800 1.522 1.00 55.88 723 VAL A C 1
ATOM 5606 O O . VAL A 1 723 ? 9.009 -13.706 0.301 1.00 55.88 723 VAL A O 1
ATOM 5609 N N . HIS A 1 724 ? 10.037 -13.481 2.274 1.00 56.59 724 HIS A N 1
ATOM 5610 C CA . HIS A 1 724 ? 11.303 -13.036 1.689 1.00 56.59 724 HIS A CA 1
ATOM 5611 C C . HIS A 1 724 ? 11.945 -14.131 0.828 1.00 56.59 724 HIS A C 1
ATOM 5613 O O . HIS A 1 724 ? 12.264 -13.895 -0.335 1.00 56.59 724 HIS A O 1
ATOM 5619 N N . LEU A 1 725 ? 12.069 -15.345 1.370 1.00 58.22 725 LEU A N 1
ATOM 5620 C CA . LEU A 1 725 ? 12.614 -16.503 0.662 1.00 58.22 725 LEU A CA 1
ATOM 5621 C C . LEU A 1 725 ? 11.732 -16.913 -0.513 1.00 58.22 725 LEU A C 1
ATOM 5623 O O . LEU A 1 725 ? 12.241 -17.131 -1.605 1.00 58.22 725 LEU A O 1
ATOM 5627 N N . GLY A 1 726 ? 10.417 -16.964 -0.305 1.00 58.44 726 GLY A N 1
ATOM 5628 C CA . GLY A 1 726 ? 9.437 -17.238 -1.348 1.00 58.44 726 GLY A CA 1
ATOM 5629 C C . GLY A 1 726 ? 9.477 -16.190 -2.455 1.00 58.44 726 GLY A C 1
ATOM 5630 O O . GLY A 1 726 ? 9.413 -16.554 -3.621 1.00 58.44 726 GLY A O 1
ATOM 5631 N N . SER A 1 727 ? 9.677 -14.911 -2.121 1.00 56.66 727 SER A N 1
ATOM 5632 C CA . SER A 1 727 ? 9.870 -13.844 -3.110 1.00 56.66 727 SER A CA 1
ATOM 5633 C C . SER A 1 727 ? 11.170 -14.039 -3.883 1.00 56.66 727 SER A C 1
ATOM 5635 O O . SER A 1 727 ? 11.149 -13.988 -5.103 1.00 56.66 727 SER A O 1
ATOM 5637 N N . LEU A 1 728 ? 12.295 -14.310 -3.214 1.00 59.75 728 LEU A N 1
ATOM 5638 C CA . LEU A 1 728 ? 13.574 -14.567 -3.885 1.00 59.75 728 LEU A CA 1
ATOM 5639 C C . LEU A 1 728 ? 13.476 -15.774 -4.830 1.00 59.75 728 LEU A C 1
ATOM 5641 O O . LEU A 1 728 ? 13.831 -15.672 -6.000 1.00 59.75 728 LEU A O 1
ATOM 5645 N N . ALA A 1 729 ? 12.938 -16.887 -4.329 1.00 60.16 729 ALA A N 1
ATOM 5646 C CA . ALA A 1 729 ? 12.654 -18.103 -5.084 1.00 60.16 729 ALA A CA 1
ATOM 5647 C C . ALA A 1 729 ? 11.798 -17.822 -6.316 1.00 60.16 729 ALA A C 1
ATOM 5649 O O . ALA A 1 729 ? 12.132 -18.231 -7.425 1.00 60.16 729 ALA A O 1
ATOM 5650 N N . PHE A 1 730 ? 10.700 -17.102 -6.106 1.00 62.38 730 PHE A N 1
ATOM 5651 C CA . PHE A 1 730 ? 9.765 -16.727 -7.147 1.00 62.38 730 PHE A CA 1
ATOM 5652 C C . PHE A 1 730 ? 10.436 -15.859 -8.208 1.00 62.38 730 PHE A C 1
ATOM 5654 O O . PHE A 1 730 ? 10.333 -16.186 -9.382 1.00 62.38 730 PHE A O 1
ATOM 5661 N N . LEU A 1 731 ? 11.162 -14.806 -7.821 1.00 62.28 731 LEU A N 1
ATOM 5662 C CA . LEU A 1 731 ? 11.855 -13.914 -8.755 1.00 62.28 731 LEU A CA 1
ATOM 5663 C C . LEU A 1 731 ? 12.909 -14.677 -9.575 1.00 62.28 731 LEU A C 1
ATOM 5665 O O . LEU A 1 731 ? 12.972 -14.497 -10.790 1.00 62.28 731 LEU A O 1
ATOM 5669 N N . LEU A 1 732 ? 13.684 -15.564 -8.939 1.00 62.66 732 LEU A N 1
ATOM 5670 C CA . LEU A 1 732 ? 14.675 -16.403 -9.621 1.00 62.66 732 LEU A CA 1
ATOM 5671 C C . LEU A 1 732 ? 14.008 -17.362 -10.618 1.00 62.66 732 LEU A C 1
ATOM 5673 O O . LEU A 1 732 ? 14.267 -17.259 -11.817 1.00 62.66 732 LEU A O 1
ATOM 5677 N N . LYS A 1 733 ? 13.074 -18.202 -10.146 1.00 63.44 733 LYS A N 1
ATOM 5678 C CA . LYS A 1 733 ? 12.319 -19.161 -10.976 1.00 63.44 733 LYS A CA 1
ATOM 5679 C C . LYS A 1 733 ? 11.602 -18.477 -12.136 1.00 63.44 733 LYS A C 1
ATOM 5681 O O . LYS A 1 733 ? 11.452 -19.025 -13.223 1.00 63.44 733 LYS A O 1
ATOM 5686 N N . ARG A 1 734 ? 11.111 -17.263 -11.903 1.00 62.84 734 ARG A N 1
ATOM 5687 C CA . ARG A 1 734 ? 10.308 -16.522 -12.867 1.00 62.84 734 ARG A CA 1
ATOM 5688 C C . ARG A 1 734 ? 11.139 -15.895 -13.974 1.00 62.84 734 ARG A C 1
ATOM 5690 O O . ARG A 1 734 ? 10.812 -16.102 -15.139 1.00 62.84 734 ARG A O 1
ATOM 5697 N N . TYR A 1 735 ? 12.152 -15.102 -13.634 1.00 61.78 735 TYR A N 1
ATOM 5698 C CA . TYR A 1 735 ? 12.908 -14.356 -14.647 1.00 61.78 735 TYR A CA 1
ATOM 5699 C C . TYR A 1 735 ? 13.970 -15.199 -15.323 1.00 61.78 735 TYR A C 1
ATOM 5701 O O . TYR A 1 735 ? 14.328 -14.934 -16.469 1.00 61.78 735 TYR A O 1
ATOM 5709 N N . PHE A 1 736 ? 14.438 -16.225 -14.626 1.00 60.50 736 PHE A N 1
ATOM 5710 C CA . PHE A 1 736 ? 15.574 -16.996 -15.068 1.00 60.50 736 PHE A CA 1
ATOM 5711 C C . PHE A 1 736 ? 15.154 -18.440 -15.408 1.00 60.50 736 PHE A C 1
ATOM 5713 O O . PHE A 1 736 ? 15.708 -19.023 -16.339 1.00 60.50 736 PHE A O 1
ATOM 5720 N N . GLY A 1 737 ? 14.087 -18.983 -14.824 1.00 54.38 737 GLY A N 1
ATOM 5721 C CA . GLY A 1 737 ? 13.691 -20.390 -15.001 1.00 54.38 737 GLY A CA 1
ATOM 5722 C C . GLY A 1 737 ? 14.361 -21.250 -13.952 1.00 54.38 737 GLY A C 1
ATOM 5723 O O . GLY A 1 737 ? 14.734 -22.389 -14.296 1.00 54.38 737 GLY A O 1
#

Radius of gyration: 27.26 Å; chains: 1; bounding box: 83×61×72 Å

Secondary structure (DSSP, 8-state):
----------S---HHHHHHHHHT-TTHHHHHHHHHHHHHHHHHHHHHHTTS---TTHHHHHHHHHHHHHHHHHHHHHHHHSPTT-STTHHHHHHHHHHHTT-THHHHHHHHHHHHTTHHHHTT-TT----GGGTTS--S-S--SS-TTS--SS----GGGT-HHHHHHHHHHGGGGTT--HHHHHHHHHHHHHHHHHHHHHHHHHHHHHH-TTT----THHHH-THHHHHHHSSSHHHHHHHHHHHHHHHHHHHHH-SS--TTHHHHHHHHHHHHHHH-GGGGGHHHHHHHHHHHHHHHHHHH----HHHHHHHHHHHHHHTHHHHTSTTSHHHHHHHHHHHHHHHHH-HHHHTT-SHHHHHHHHHHHHHHHHHHHHHHHT--HHHHHHHHHHHHHHHHHHHHHHHHHHHHGGGSPPPPPPS-GGGT-HHHHHHHHHHHHHTTTSSSPPPIIIIIHHHS---TT--PPPHHHHHHHHHHHHHHHHHHHHHHTT-HHHHHHHHHHHHHHHHHHHHHHHHHHTTTTTS-----GGGGHHHHHHHHHHHHHHH-GGGTGGG--SS-TGGGTTTHHHHHHHHHHHHHHHHHHHHHHHHHHTT-S-SSTT----HHHHHHHHHHHHHHHHHHHHHHHHTTS---HHHHHTSS--SHHHHHHHHHHHHHHHHHHHHH---HHHHTTHHHHHHHHHHHHHHHHHHHS---GGGHHHHHHHHHHHHHHHHHHHHHHHHHHHHT-

Foldseek 3Di:
DDPPDPDDADDDDFQQCLLCLLLVNNVSSPVVLVLLVQLLVLQLQLLQLCLPDCPPPSNLLSLLSSLLSLLLSLLSNLLRLPGQPWAQCQLLLLCLLCVLLVNNQQNVLLLVSLQSNVVAVCFLPLPDFRGPVSSPPGHPGSHDCADPVRDGRHHNPNCLQWAQPLSVVSNVCSVVCVPPHNSVVQSVQLSVLSSLLSNLSSLLSVLLCVLAVPQNDRQLLCLQQSQLSVLCRGSALSVQLSSLLSNVLSNLLSPLLHPDDDLLVLLVLLLSLQSLVNSGLLSPLLVLLSVLLLVLVLLLLLLPLDDDLSSQLSRLVSNLVSNVVCVVCCVTSNVVLSLLLVLLVVVVVPNVVSVCDGSVNVNVVSVVRSVVRSVSSVVSSNDDNVSSVVSLVVLLVVLVVVLVVLVCLQVCQQVDDQDAQDQDCVVQDLVVNLVSQLVLVVSLLHLHQHRVFAQQCRRQNDTSNGPTPDSNVSSVSSRLLSQLLSLLSVLCSVPSSSSSSSCSNLVSLSSSSSVLSVSQSSCSVVDNHRRHNSSSSSSCSNSSSSSLVSLAVSSVQPPDPDPCPVVPPVVSVLSSLLSVVLSPVLVVLCVLLVVVLVPDQDPDPPDPDRVVVVSVCCVVVVVVVVVVVVCVVCVVPDDDVVVVVVNDHDDSVLVSVLSSVLSSVLSCSSRPNDPVVCVVCVVVSLVVSLVVSVVRCCVVDVDDPVCSNVVSSVVSSSSSSSSSSVSSVCSCNSNPD